Protein AF-A0A3D4Z0Z1-F1 (afdb_monomer)

Sequence (723 aa):
MSKLSLDRDQIDLCRHHAEQIIRPVLHNINRHTTVSIERSMLRLLGVEGTAEEKPKEPAPQGRYPLVNELLDKIGIERLSRGASYWFGLASAHHPRLTASTLARKIVSGEIDLNALQPLPVEKIDEAAQAFFSKTVAKLRQASDKRRKRPAWRMSTVPLRYVIVATGNIHEDLWQAQAAAEMGADIIAVIRSTAQSLLDYVPEGETSEGFGGTFATQENFRLMRQALDQSEKKLKRRIALTNYSSGLCMPEIAVAGALEGIDYLLNDAMYGILFRDINMKRNFIDQYFSRRICALSGIVIQTGEDNYLTTAEAHKSWYQVLASHFINEAFAKSAGLADNQIALGHAHEIDPWIEDSILYEWAQAQLVREIFPRNPIKFMPPTKHKTGDIFFSYLYDGLFNLAGIMTGQNIQLLGMHSEAIHNPFVQDRFLSLKNANYIFRGAKSLQEEILFQSNGKIARRGRQMLDEAAILLKKIRGRGLLKAIEEGAFANVKRGMEAGKGLEGVLEKDRDYYTPMKDYLAPKQQLEGAPRFPGGRQALRDRRSGGDDSRVREGRRSRERAMPSRERGPRRSSERNRGRLPGPPPRPVSSPPPAAPRQAPLAAEAPPKIQAEVQVETPELLTLPPQETAVETIAANADATVSTEIEQPTEAESHAGALPRRSLAGNRRRRGRRGGRGRGRGPYRPMQENTAGQESPAADAPVREEEVFPSPGGGDSETKSEGE

Nearest PDB structures (foldseek):
  8t0q-assembly1_D  TM=9.698E-01  e=5.358E-51  Caldanaerobacter subterraneus subsp. tengcongensis
  1xrs-assembly1_A-2  TM=9.756E-01  e=1.112E-50  Acetoanaerobium sticklandii
  3kow-assembly4_B  TM=9.527E-01  e=4.216E-20  Acetoanaerobium sticklandii
  3kp0-assembly1_A  TM=9.331E-01  e=4.530E-19  Acetoanaerobium sticklandii
  4xc8-assembly1_A  TM=4.958E-01  e=9.350E-07  Cupriavidus metallidurans CH34

Foldseek 3Di:
DAQLPADPVLLVLLLVLLLLQCVVLVVLLVQWDFLLVLLLQLVLLVQAADLDPDDDDDDQQFAFGLSNLLSVLCPLVCCLQGSLQLLLLLCLVVVPDRSNRSSSCSSVVVDRSVPRDDDPVVSSLVRSCVRNVVLLVLLLVLLVCLQVLDVLDADDPPAEEEEDFPQALVVSLVLLLLLVVLPHQEYEWEAAPPCLADLGQGHDGHGGGHRTHHLHLVSLLSNLVSQSVSCVVVSHHYAYEYEQRHLNNSVSLSSCSSSNHQEYAQAQCCCVFVVQAFNSSSNSSSLNSLLSCQQNQHAYEYDLVVLVLLAQCVPQVLLLVLSLSNRVSSSVQSQHDQQSYAYEDELEHQPPPVCSLLLLLLSLLLCCVSSVSHQYEYEYYQNNADLPLVVLLVRLLSSLLSCQLSPHHYYHFDFSCNHPDDDDSVRSSSSSVSNVVNCVVCVCNNVPDRDDNPDPSSVSSNVSSVVNSVLSVVCSVQHVQVCQQCCSTSSGHHHNCTGPRNSRMGGHDPNRDGSCVVSSDSPDHSPRHDDGPPPPPVVPVVPPDDDDPDDDDDDDDDDDDDDDDDDDDDDDDDDDDDDDDDDDDDDDDDDDDDDDDDDDDDDDDDDDDDDDDDDDDDDPPPDDDDDPPPCVVVPPPDDDDDDDDDDDDDDDDDDDDDDDDDDDDDYYDDDDDDDDDDDDDDDDDDDDDDDDDDDDDDDDDDDDDDYDDDDDDDDDDDDDDDD

Secondary structure (DSSP, 8-state):
--SS---HHHHHHHHHHHHHHHHHHHHHHHHEEEHHHHHHHHHHTT--S-SSSS-SS--TT-B--HHHHHHHHH-GGGGGG-HHHHHHHHHHH-TTS-HHHHHHHHHHTSS-TTTSPP--HHHHHHHHHHHHHHHHHHHHHHHHHHHSS-S-BPPPSSEEEEEE--S-HHHHHHHHHHHHHTT-SEEEEPB-TTGGG-SS--BS--S--TTSB---HHHHHHHHHHHHHHHHHHTB--EEEEE--STTHHHHHHHHHHTT-SEEE--SSHHHHHH-B-HHHHHHHHHHHHHHHHHHTPEEE--THHHHHHTTHHHHTHHHHHHHHHHHHHHHHTT--GGGEE-EEE--S-TTSTTHHHHHHHHHHHHHHHSTTS--EEE---TT--S-HHHHHHHHHHHHHHHHHHT-SEEE---TTTTTSS--HHHHHHHHHHHHHHHHHTTTHHHHPPPPTTSHHHHHHHHHHHHHHHHHHHHHHH-HHHHHHTTTTTT----TT-SBTSTTEEEPPTT---TTHHHHSTT---S-----TTTTGGGTTTSS--------------------------------------PPP----PPP-----------------------PPPP------PPPTTSTTTSTT------------------------------------------------------------------------PPPP----------

pLDDT: mean 78.02, std 28.49, range [23.38, 98.88]

Structure (mmCIF, N/CA/C/O backbone):
data_AF-A0A3D4Z0Z1-F1
#
_entry.id   AF-A0A3D4Z0Z1-F1
#
loop_
_atom_site.group_PDB
_atom_site.id
_atom_site.type_symbol
_atom_site.label_atom_id
_atom_site.label_alt_id
_atom_site.label_comp_id
_atom_site.label_asym_id
_atom_site.label_entity_id
_atom_site.label_seq_id
_atom_site.pdbx_PDB_ins_code
_atom_site.Cartn_x
_atom_site.Cartn_y
_atom_site.Cartn_z
_atom_site.occupancy
_atom_site.B_iso_or_equiv
_atom_site.auth_seq_id
_atom_site.auth_comp_id
_atom_site.auth_asym_id
_atom_site.auth_atom_id
_atom_site.pdbx_PDB_model_num
ATOM 1 N N . MET A 1 1 ? -7.001 -14.721 25.833 1.00 58.56 1 MET A N 1
ATOM 2 C CA . MET A 1 1 ? -8.394 -14.684 26.340 1.00 58.56 1 MET A CA 1
ATOM 3 C C . MET A 1 1 ? -9.314 -14.120 25.263 1.00 58.56 1 MET A C 1
ATOM 5 O O . MET A 1 1 ? -8.847 -13.294 24.488 1.00 58.56 1 MET A O 1
ATOM 9 N N . SER A 1 2 ? -10.575 -14.560 25.205 1.00 83.44 2 SER A N 1
ATOM 10 C CA . SER A 1 2 ? -11.637 -13.909 24.419 1.00 83.44 2 SER A CA 1
ATOM 11 C C . SER A 1 2 ? -12.463 -13.045 25.372 1.00 83.44 2 SER A C 1
ATOM 13 O O . SER A 1 2 ? -12.914 -13.560 26.392 1.00 83.44 2 SER A O 1
ATOM 15 N N . LYS A 1 3 ? -12.607 -11.747 25.085 1.00 92.00 3 LYS A N 1
ATOM 16 C CA . LYS A 1 3 ? -13.389 -10.792 25.890 1.00 92.00 3 LYS A CA 1
ATOM 17 C C . LYS A 1 3 ? -14.800 -10.594 25.335 1.00 92.00 3 LYS A C 1
ATOM 19 O O . LYS A 1 3 ? -15.708 -10.274 26.093 1.00 92.00 3 LYS A O 1
ATOM 24 N N . LEU A 1 4 ? -14.981 -10.762 24.023 1.00 95.50 4 LEU A N 1
ATOM 25 C CA . LEU A 1 4 ? -16.273 -10.579 23.345 1.00 95.50 4 LEU A CA 1
ATOM 26 C C . LEU A 1 4 ? -17.111 -11.867 23.252 1.00 95.50 4 LEU A C 1
ATOM 28 O O . LEU A 1 4 ? -18.276 -11.799 22.857 1.00 95.50 4 LEU A O 1
ATOM 32 N N . SER A 1 5 ? -16.535 -13.024 23.604 1.00 92.62 5 SER A N 1
ATOM 33 C CA . SER A 1 5 ? -17.168 -14.348 23.478 1.00 92.62 5 SER A CA 1
ATOM 34 C C . SER A 1 5 ? -17.688 -14.602 22.055 1.00 92.62 5 SER A C 1
ATOM 36 O O . SER A 1 5 ? -18.869 -14.870 21.851 1.00 92.62 5 SER A O 1
ATOM 38 N N . LEU A 1 6 ? -16.802 -14.444 21.066 1.00 95.31 6 LEU A N 1
ATOM 39 C CA . LEU A 1 6 ? -17.119 -14.644 19.648 1.00 95.31 6 LEU A CA 1
ATOM 40 C C . LEU A 1 6 ? -17.224 -16.133 19.309 1.00 95.31 6 LEU A C 1
ATOM 42 O O . LEU A 1 6 ? -16.377 -16.920 19.746 1.00 95.31 6 LEU A O 1
ATOM 46 N N . ASP A 1 7 ? -18.191 -16.490 18.464 1.00 95.44 7 ASP A N 1
ATOM 47 C CA . ASP A 1 7 ? -18.239 -17.814 17.847 1.00 95.44 7 ASP A CA 1
ATOM 48 C C . ASP A 1 7 ? -17.031 -18.013 16.912 1.00 95.44 7 ASP A C 1
ATOM 50 O O . ASP A 1 7 ? -16.655 -17.130 16.135 1.00 95.44 7 ASP A O 1
ATOM 54 N N . ARG A 1 8 ? -16.390 -19.179 17.014 1.00 95.62 8 ARG A N 1
ATOM 55 C CA . ARG A 1 8 ? -15.237 -19.560 16.192 1.00 95.62 8 ARG A CA 1
ATOM 56 C C . ARG A 1 8 ? -15.663 -20.191 14.875 1.00 95.62 8 ARG A C 1
ATOM 58 O O . ARG A 1 8 ? -15.019 -19.905 13.866 1.00 95.62 8 ARG A O 1
ATOM 65 N N . ASP A 1 9 ? -16.763 -20.937 14.861 1.00 97.69 9 ASP A N 1
ATOM 66 C CA . ASP A 1 9 ? -17.264 -21.588 13.651 1.00 97.69 9 ASP A CA 1
ATOM 67 C C . ASP A 1 9 ? -17.742 -20.526 12.651 1.00 97.69 9 ASP A C 1
ATOM 69 O O . ASP A 1 9 ? -17.420 -20.585 11.465 1.00 97.69 9 ASP A O 1
ATOM 73 N N . GLN A 1 10 ? -18.395 -19.468 13.141 1.00 97.88 10 GLN A N 1
ATOM 74 C CA . GLN A 1 10 ? -18.734 -18.275 12.364 1.00 97.88 10 GLN A CA 1
ATOM 75 C C . GLN A 1 10 ? -17.512 -17.500 11.834 1.00 97.88 10 GLN A C 1
ATOM 77 O O . GLN A 1 10 ? -17.521 -17.054 10.684 1.00 97.88 10 GLN A O 1
ATOM 82 N N . ILE A 1 11 ? -16.442 -17.342 12.625 1.00 98.44 11 ILE A N 1
ATOM 83 C CA . ILE A 1 11 ? -15.203 -16.683 12.166 1.00 98.44 11 ILE A CA 1
ATOM 84 C C . ILE A 1 11 ? -14.567 -17.462 11.006 1.00 98.44 11 ILE A C 1
ATOM 86 O O . ILE A 1 11 ? -14.151 -16.864 10.008 1.00 98.44 11 ILE A O 1
ATOM 90 N N . ASP A 1 12 ? -14.507 -18.788 11.105 1.00 98.31 12 ASP A N 1
ATOM 91 C CA . ASP A 1 12 ? -13.906 -19.613 10.058 1.00 98.31 12 ASP A CA 1
ATOM 92 C C . ASP A 1 12 ? -14.868 -19.845 8.870 1.00 98.31 12 ASP A C 1
ATOM 94 O O . ASP A 1 12 ? -14.412 -19.978 7.731 1.00 98.31 12 ASP A O 1
ATOM 98 N N . LEU A 1 13 ? -16.189 -19.717 9.065 1.00 98.31 13 LEU A N 1
ATOM 99 C CA . LEU A 1 13 ? -17.174 -19.568 7.985 1.00 98.31 13 LEU A CA 1
ATOM 100 C C . LEU A 1 13 ? -16.935 -18.288 7.164 1.00 98.31 13 LEU A C 1
ATOM 102 O O . LEU A 1 13 ? -16.972 -18.345 5.931 1.00 98.31 13 LEU A O 1
ATOM 106 N N . CYS A 1 14 ? -16.637 -17.156 7.814 1.00 98.81 14 CYS A N 1
ATOM 107 C CA . CYS A 1 14 ? -16.262 -15.910 7.135 1.00 98.81 14 CYS A CA 1
ATOM 108 C C . CYS A 1 14 ? -14.986 -16.077 6.296 1.00 98.81 14 CYS A C 1
ATOM 110 O O . CYS A 1 14 ? -14.974 -15.690 5.123 1.00 98.81 14 CYS A O 1
ATOM 112 N N . ARG A 1 15 ? -13.946 -16.729 6.839 1.00 98.56 15 ARG A N 1
ATOM 113 C CA . ARG A 1 15 ? -12.730 -17.076 6.073 1.00 98.56 15 ARG A CA 1
ATOM 114 C C . ARG A 1 15 ? -13.041 -17.958 4.873 1.00 98.56 15 ARG A C 1
ATOM 116 O O . ARG A 1 15 ? -12.639 -17.638 3.757 1.00 98.56 15 ARG A O 1
ATOM 123 N N . HIS A 1 16 ? -13.807 -19.027 5.080 1.00 98.50 16 HIS A N 1
ATOM 124 C CA . HIS A 1 16 ? -14.219 -19.922 4.005 1.00 98.50 16 HIS A CA 1
ATOM 125 C C . HIS A 1 16 ? -15.007 -19.178 2.915 1.00 98.50 16 HIS A C 1
ATOM 127 O O . HIS A 1 16 ? -14.818 -19.438 1.728 1.00 98.50 16 HIS A O 1
ATOM 133 N N . HIS A 1 17 ? -15.873 -18.229 3.285 1.00 98.75 17 HIS A N 1
ATOM 134 C CA . HIS A 1 17 ? -16.577 -17.390 2.316 1.00 98.75 17 HIS A CA 1
ATOM 135 C C . HIS A 1 17 ? -15.615 -16.486 1.534 1.00 98.75 17 HIS A C 1
ATOM 137 O O . HIS A 1 17 ? -15.702 -16.471 0.308 1.00 98.75 17 HIS A O 1
ATOM 143 N N . ALA A 1 18 ? -14.665 -15.815 2.191 1.00 98.75 18 ALA A N 1
ATOM 144 C CA . ALA A 1 18 ? -13.642 -15.016 1.513 1.00 98.75 18 ALA A CA 1
ATOM 145 C C . ALA A 1 18 ? -12.774 -15.847 0.550 1.00 98.75 18 ALA A C 1
ATOM 147 O O . ALA A 1 18 ? -12.548 -15.423 -0.583 1.00 98.75 18 ALA A O 1
ATOM 148 N N . GLU A 1 19 ? -12.376 -17.067 0.927 1.00 98.12 19 GLU A N 1
ATOM 149 C CA . GLU A 1 19 ? -11.698 -17.988 0.007 1.00 98.12 19 GLU A CA 1
ATOM 150 C C . GLU A 1 19 ? -12.533 -18.301 -1.241 1.00 98.12 19 GLU A C 1
ATOM 152 O O . GLU A 1 19 ? -11.999 -18.282 -2.350 1.00 98.12 19 GLU A O 1
ATOM 157 N N . GLN A 1 20 ? -13.832 -18.595 -1.096 1.00 98.38 20 GLN A N 1
ATOM 158 C CA . GLN A 1 20 ? -14.688 -18.854 -2.261 1.00 98.38 20 GLN A CA 1
ATOM 159 C C . GLN A 1 20 ? -14.880 -17.599 -3.128 1.00 98.38 20 GLN A C 1
ATOM 161 O O . GLN A 1 20 ? -14.920 -17.713 -4.350 1.00 98.38 20 GLN A O 1
ATOM 166 N N . ILE A 1 21 ? -14.959 -16.409 -2.518 1.00 98.62 21 ILE A N 1
ATOM 167 C CA . ILE A 1 21 ? -15.111 -15.123 -3.219 1.00 98.62 21 ILE A CA 1
ATOM 168 C C . ILE A 1 21 ? -13.925 -14.846 -4.154 1.00 98.62 21 ILE A C 1
ATOM 170 O O . ILE A 1 21 ? -14.137 -14.391 -5.279 1.00 98.62 21 ILE A O 1
ATOM 174 N N . ILE A 1 22 ? -12.689 -15.126 -3.722 1.00 98.12 22 ILE A N 1
ATOM 175 C CA . ILE A 1 22 ? -11.493 -14.798 -4.516 1.00 98.12 22 ILE A CA 1
ATOM 176 C C . ILE A 1 22 ? -11.142 -15.845 -5.582 1.00 98.12 22 ILE A C 1
ATOM 178 O O . ILE A 1 22 ? -10.475 -15.502 -6.557 1.00 98.12 22 ILE A O 1
ATOM 182 N N . ARG A 1 23 ? -11.586 -17.106 -5.450 1.00 96.44 23 ARG A N 1
ATOM 183 C CA . ARG A 1 23 ? -11.221 -18.206 -6.375 1.00 96.44 23 ARG A CA 1
ATOM 184 C C . ARG A 1 23 ? -11.494 -17.895 -7.863 1.00 96.44 23 ARG A C 1
ATOM 186 O O . ARG A 1 23 ? -10.576 -18.102 -8.659 1.00 96.44 23 ARG A O 1
ATOM 193 N N . PRO A 1 24 ? -12.663 -17.355 -8.274 1.00 96.06 24 PRO A N 1
ATOM 194 C CA . PRO A 1 24 ? -12.896 -16.966 -9.669 1.00 96.06 24 PRO A CA 1
ATOM 195 C C . PRO A 1 24 ? -11.985 -15.819 -10.131 1.00 96.06 24 PRO A C 1
ATOM 197 O O . PRO A 1 24 ? -11.520 -15.814 -11.270 1.00 96.06 24 PRO A O 1
ATOM 200 N N . VAL A 1 25 ? -11.685 -14.872 -9.236 1.00 97.44 25 VAL A N 1
ATOM 201 C CA . VAL A 1 25 ? -10.807 -13.728 -9.526 1.00 97.44 25 VAL A CA 1
ATOM 202 C C . VAL A 1 25 ? -9.371 -14.206 -9.754 1.00 97.44 25 VAL A C 1
ATOM 204 O O . VAL A 1 25 ? -8.742 -13.800 -10.724 1.00 97.44 25 VAL A O 1
ATOM 207 N N . LEU A 1 26 ? -8.878 -15.148 -8.941 1.00 95.19 26 LEU A N 1
ATOM 208 C CA . LEU A 1 26 ? -7.558 -15.765 -9.118 1.00 95.19 26 LEU A CA 1
ATOM 209 C C . LEU A 1 26 ? -7.421 -16.521 -10.452 1.00 95.19 26 LEU A C 1
ATOM 211 O O . LEU A 1 26 ? -6.345 -16.500 -11.048 1.00 95.19 26 LEU A O 1
ATOM 215 N N . HIS A 1 27 ? -8.487 -17.148 -10.965 1.00 93.19 27 HIS A N 1
ATOM 216 C CA . HIS A 1 27 ? -8.456 -17.744 -12.308 1.00 93.19 27 HIS A CA 1
ATOM 217 C C . HIS A 1 27 ? -8.248 -16.682 -13.400 1.00 93.19 27 HIS A C 1
ATOM 219 O O . HIS A 1 27 ? -7.431 -16.884 -14.298 1.00 93.19 27 HIS A O 1
ATOM 225 N N . ASN A 1 28 ? -8.939 -15.540 -13.305 1.00 94.00 28 ASN A N 1
ATOM 226 C CA . ASN A 1 28 ? -8.738 -14.422 -14.227 1.00 94.00 28 ASN A CA 1
ATOM 227 C C . ASN A 1 28 ? -7.317 -13.837 -14.101 1.00 94.00 28 ASN A C 1
ATOM 229 O O . ASN A 1 28 ? -6.619 -13.752 -15.110 1.00 94.00 28 ASN A O 1
ATOM 233 N N . ILE A 1 29 ? -6.855 -13.552 -12.877 1.00 95.50 29 ILE A N 1
ATOM 234 C CA . ILE A 1 29 ? -5.511 -13.020 -12.583 1.00 95.50 29 ILE A CA 1
ATOM 235 C C . ILE A 1 29 ? -4.406 -13.869 -13.224 1.00 95.50 29 ILE A C 1
ATOM 237 O O . ILE A 1 29 ? -3.507 -13.338 -13.872 1.00 95.50 29 ILE A O 1
ATOM 241 N N . ASN A 1 30 ? -4.470 -15.196 -13.084 1.00 92.12 30 ASN A N 1
ATOM 242 C CA . ASN A 1 30 ? -3.423 -16.073 -13.611 1.00 92.12 30 ASN A CA 1
ATOM 243 C C . ASN A 1 30 ? -3.311 -16.012 -15.148 1.00 92.12 30 ASN A C 1
ATOM 245 O O . ASN A 1 30 ? -2.195 -16.064 -15.671 1.00 92.12 30 ASN A O 1
ATOM 249 N N . ARG A 1 31 ? -4.438 -15.840 -15.857 1.00 96.00 31 ARG A N 1
ATOM 250 C CA . ARG A 1 31 ? -4.512 -15.762 -17.329 1.00 96.00 31 ARG A CA 1
ATOM 251 C C . ARG A 1 31 ? -4.083 -14.419 -17.927 1.00 96.00 31 ARG A C 1
ATOM 253 O O . ARG A 1 31 ? -3.798 -14.382 -19.115 1.00 96.00 31 ARG A O 1
ATOM 260 N N . HIS A 1 32 ? -4.014 -13.343 -17.144 1.00 97.94 32 HIS A N 1
ATOM 261 C CA . HIS A 1 32 ? -3.784 -11.991 -17.671 1.00 97.94 32 HIS A CA 1
ATOM 262 C C . HIS A 1 32 ? -2.470 -11.378 -17.179 1.00 97.94 32 HIS A C 1
ATOM 264 O O . HIS A 1 32 ? -1.959 -11.748 -16.121 1.00 97.94 32 HIS A O 1
ATOM 270 N N . THR A 1 33 ? -1.923 -10.436 -17.941 1.00 98.25 33 THR A N 1
ATOM 271 C CA . THR A 1 33 ? -0.880 -9.502 -17.497 1.00 98.25 33 THR A CA 1
ATOM 272 C C . THR A 1 33 ? -1.380 -8.060 -17.633 1.00 98.25 33 THR A C 1
ATOM 274 O O . THR A 1 33 ? -2.492 -7.819 -18.113 1.00 98.25 33 THR A O 1
ATOM 277 N N . THR A 1 34 ? -0.576 -7.099 -17.190 1.00 98.69 34 THR A N 1
ATOM 278 C CA . THR A 1 34 ? -0.858 -5.666 -17.321 1.00 98.69 34 THR A CA 1
ATOM 279 C C . THR A 1 34 ? 0.391 -4.914 -17.755 1.00 98.69 34 THR A C 1
ATOM 281 O O . THR A 1 34 ? 1.511 -5.356 -17.493 1.00 98.69 34 THR A O 1
ATOM 284 N N . VAL A 1 35 ? 0.212 -3.735 -18.353 1.00 98.69 35 VAL A N 1
ATOM 285 C CA . VAL A 1 35 ? 1.326 -2.831 -18.688 1.00 98.69 35 VAL A CA 1
ATOM 286 C C . VAL A 1 35 ? 2.230 -2.547 -17.479 1.00 98.69 35 VAL A C 1
ATOM 288 O O . VAL A 1 35 ? 3.448 -2.552 -17.625 1.00 98.69 35 VAL A O 1
ATOM 291 N N . SER A 1 36 ? 1.675 -2.414 -16.266 1.00 98.62 36 SER A N 1
ATOM 292 C CA . SER A 1 36 ? 2.480 -2.193 -15.056 1.00 98.62 36 SER A CA 1
ATOM 293 C C . SER A 1 36 ? 3.241 -3.441 -14.599 1.00 98.62 36 SER A C 1
ATOM 295 O O . SER A 1 36 ? 4.386 -3.317 -14.169 1.00 98.62 36 SER A O 1
ATOM 297 N N . ILE A 1 37 ? 2.685 -4.652 -14.750 1.00 98.62 37 ILE A N 1
ATOM 298 C CA . ILE A 1 37 ? 3.451 -5.892 -14.531 1.00 98.62 37 ILE A CA 1
ATOM 299 C C . ILE A 1 37 ? 4.610 -5.989 -15.526 1.00 98.62 37 ILE A C 1
ATOM 301 O O . ILE A 1 37 ? 5.727 -6.313 -15.125 1.00 98.62 37 ILE A O 1
ATOM 305 N N . GLU A 1 38 ? 4.392 -5.661 -16.798 1.00 98.69 38 GLU A N 1
ATOM 306 C CA . GLU A 1 38 ? 5.454 -5.718 -17.803 1.00 98.69 38 GLU A CA 1
ATOM 307 C C . GLU A 1 38 ? 6.544 -4.654 -17.563 1.00 98.69 38 GLU A C 1
ATOM 309 O O . GLU A 1 38 ? 7.732 -4.982 -17.614 1.00 98.69 38 GLU A O 1
ATOM 314 N N . ARG A 1 39 ? 6.189 -3.425 -17.155 1.00 98.75 39 ARG A N 1
ATOM 315 C CA . ARG A 1 39 ? 7.165 -2.420 -16.678 1.00 98.75 39 ARG A CA 1
ATOM 316 C C . ARG A 1 39 ? 7.895 -2.870 -15.411 1.00 98.75 39 ARG A C 1
ATOM 318 O O . ARG A 1 39 ? 9.112 -2.716 -15.318 1.00 98.75 39 ARG A O 1
ATOM 325 N N . SER A 1 40 ? 7.200 -3.505 -14.465 1.00 98.62 40 SER A N 1
ATOM 326 C CA . SER A 1 40 ? 7.819 -4.161 -13.304 1.00 98.62 40 SER A CA 1
ATOM 327 C C . SER A 1 40 ? 8.824 -5.232 -13.705 1.00 98.62 40 SER A C 1
ATOM 329 O O . SER A 1 40 ? 9.877 -5.331 -13.080 1.00 98.62 40 SER A O 1
ATOM 331 N N . MET A 1 41 ? 8.530 -6.023 -14.736 1.00 98.19 41 MET A N 1
ATOM 332 C CA . MET A 1 41 ? 9.455 -7.031 -15.243 1.00 98.19 41 MET A CA 1
ATOM 333 C C . MET A 1 41 ? 10.690 -6.398 -15.896 1.00 98.19 41 MET A C 1
ATOM 335 O O . MET A 1 41 ? 11.796 -6.884 -15.671 1.00 98.19 41 MET A O 1
ATOM 339 N N . LEU A 1 42 ? 10.542 -5.276 -16.609 1.00 98.62 42 LEU A N 1
ATOM 340 C CA . LEU A 1 42 ? 11.673 -4.494 -17.129 1.00 98.62 42 LEU A CA 1
ATOM 341 C C . LEU A 1 42 ? 12.529 -3.889 -15.996 1.00 98.62 42 LEU A C 1
ATOM 343 O O . LEU A 1 42 ? 13.756 -4.010 -16.030 1.00 98.62 42 LEU A O 1
ATOM 347 N N . ARG A 1 43 ? 11.913 -3.350 -14.931 1.00 98.25 43 ARG A N 1
ATOM 348 C CA . ARG A 1 43 ? 12.628 -2.930 -13.704 1.00 98.25 43 ARG A CA 1
ATOM 349 C C . ARG A 1 43 ? 13.349 -4.109 -13.035 1.00 98.25 43 ARG A C 1
ATOM 351 O O . ARG A 1 43 ? 14.496 -3.980 -12.616 1.00 98.25 43 ARG A O 1
ATOM 358 N N . LEU A 1 44 ? 12.729 -5.293 -12.985 1.00 98.00 44 LEU A N 1
ATOM 359 C CA . LEU A 1 44 ? 13.348 -6.518 -12.457 1.00 98.00 44 LEU A CA 1
ATOM 360 C C . LEU A 1 44 ? 14.498 -7.048 -13.336 1.00 98.00 44 LEU A C 1
ATOM 362 O O . LEU A 1 44 ? 15.398 -7.716 -12.826 1.00 98.00 44 LEU A O 1
ATOM 366 N N . LEU A 1 45 ? 14.518 -6.707 -14.625 1.00 98.38 45 LEU A N 1
ATOM 367 C CA . LEU A 1 45 ? 15.644 -6.914 -15.543 1.00 98.38 45 LEU A CA 1
ATOM 368 C C . LEU A 1 45 ? 16.719 -5.810 -15.437 1.00 98.38 45 LEU A C 1
ATOM 370 O O . LEU A 1 45 ? 17.714 -5.853 -16.155 1.00 98.38 45 LEU A O 1
ATOM 374 N N . GLY A 1 46 ? 16.570 -4.857 -14.511 1.00 97.44 46 GLY A N 1
ATOM 375 C CA . GLY A 1 46 ? 17.555 -3.810 -14.232 1.00 97.44 46 GLY A CA 1
ATOM 376 C C . GLY A 1 46 ? 17.486 -2.602 -15.167 1.00 97.44 46 GLY A C 1
ATOM 377 O O . GLY A 1 46 ? 18.473 -1.877 -15.276 1.00 97.44 46 GLY A O 1
ATOM 378 N N . VAL A 1 47 ? 16.361 -2.386 -15.858 1.00 97.94 47 VAL A N 1
ATOM 379 C CA . VAL A 1 47 ? 16.120 -1.145 -16.607 1.00 97.94 47 VAL A CA 1
ATOM 380 C C . VAL A 1 47 ? 15.717 -0.043 -15.619 1.00 97.94 47 VAL A C 1
ATOM 382 O O . VAL A 1 47 ? 14.626 -0.067 -15.051 1.00 97.94 47 VAL A O 1
ATOM 385 N N . GLU A 1 48 ? 16.630 0.902 -15.405 1.00 94.12 48 GLU A N 1
ATOM 386 C CA . GLU A 1 48 ? 16.547 2.017 -14.444 1.00 94.12 48 GLU A CA 1
ATOM 387 C C . GLU A 1 48 ? 16.867 3.357 -15.169 1.00 94.12 48 GLU A C 1
ATOM 389 O O . GLU A 1 48 ? 17.687 3.372 -16.099 1.00 94.12 48 GLU A O 1
ATOM 394 N N . GLY A 1 49 ? 16.252 4.481 -14.762 1.00 94.19 49 GLY A N 1
ATOM 395 C CA . GLY A 1 49 ? 16.463 5.822 -15.346 1.00 94.19 49 GLY A CA 1
ATOM 396 C C . GLY A 1 49 ? 15.486 6.228 -16.469 1.00 94.19 49 GLY A C 1
ATOM 397 O O . GLY A 1 49 ? 14.413 5.651 -16.603 1.00 94.19 49 GLY A O 1
ATOM 398 N N . THR A 1 50 ? 15.855 7.243 -17.261 1.00 94.62 50 THR A N 1
ATOM 399 C CA . THR A 1 50 ? 15.089 7.887 -18.366 1.00 94.62 50 THR A CA 1
ATOM 400 C C . THR A 1 50 ? 15.669 7.564 -19.755 1.00 94.62 50 THR A C 1
ATOM 402 O O . THR A 1 50 ? 16.733 6.953 -19.799 1.00 94.62 50 THR A O 1
ATOM 405 N N . ALA A 1 51 ? 15.084 7.987 -20.890 1.00 90.12 51 ALA A N 1
ATOM 406 C CA . ALA A 1 51 ? 15.779 7.909 -22.192 1.00 90.12 51 ALA A CA 1
ATOM 407 C C . ALA A 1 51 ? 17.093 8.703 -22.238 1.00 90.12 51 ALA A C 1
ATOM 409 O O . ALA A 1 51 ? 18.145 8.133 -22.550 1.00 90.12 51 ALA A O 1
ATOM 410 N N . GLU A 1 52 ? 17.076 9.988 -21.869 1.00 86.44 52 GLU A N 1
ATOM 411 C CA . GLU A 1 52 ? 18.305 10.784 -21.745 1.00 86.44 52 GLU A CA 1
ATOM 412 C C . GLU A 1 52 ? 19.222 10.200 -20.659 1.00 86.44 52 GLU A C 1
ATOM 414 O O . GLU A 1 52 ? 18.760 9.831 -19.576 1.00 86.44 52 GLU A O 1
ATOM 419 N N . GLU A 1 53 ? 20.524 10.076 -20.941 1.00 83.38 53 GLU A N 1
ATOM 420 C CA . GLU A 1 53 ? 21.506 9.543 -19.977 1.00 83.38 53 GLU A CA 1
ATOM 421 C C . GLU A 1 53 ? 22.004 10.608 -18.997 1.00 83.38 53 GLU A C 1
ATOM 423 O O . GLU A 1 53 ? 22.314 10.297 -17.848 1.00 83.38 53 GLU A O 1
ATOM 428 N N . LYS A 1 54 ? 22.046 11.870 -19.437 1.00 81.88 54 LYS A N 1
ATOM 429 C CA . LYS A 1 54 ? 22.435 13.028 -18.625 1.00 81.88 54 LYS A CA 1
ATOM 430 C C . LYS A 1 54 ? 21.483 14.196 -18.912 1.00 81.88 54 LYS A C 1
ATOM 432 O O . LYS A 1 54 ? 21.801 15.021 -19.769 1.00 81.88 54 LYS A O 1
ATOM 437 N N . PRO A 1 55 ? 20.320 14.248 -18.238 1.00 77.81 55 PRO A N 1
ATOM 438 C CA . PRO A 1 55 ? 19.389 15.363 -18.364 1.00 77.81 55 PRO A CA 1
ATOM 439 C C . PRO A 1 55 ? 20.048 16.684 -17.953 1.00 77.81 55 PRO A C 1
ATOM 441 O O . PRO A 1 55 ? 20.819 16.717 -16.994 1.00 77.81 55 PRO A O 1
ATOM 444 N N . LYS A 1 56 ? 19.750 17.769 -18.675 1.00 76.00 56 LYS A N 1
ATOM 445 C CA . LYS A 1 56 ? 20.442 19.065 -18.509 1.00 76.00 56 LYS A CA 1
ATOM 446 C C . LYS A 1 56 ? 19.924 19.918 -17.350 1.00 76.00 56 LYS A C 1
ATOM 448 O O . LYS A 1 56 ? 20.697 20.655 -16.751 1.00 76.00 56 LYS A O 1
ATOM 453 N N . GLU A 1 57 ? 18.634 19.818 -17.052 1.00 77.94 57 GLU A N 1
ATOM 454 C CA . GLU A 1 57 ? 17.924 20.667 -16.087 1.00 77.94 57 GLU A CA 1
ATOM 455 C C . GLU A 1 57 ? 17.244 19.796 -15.021 1.00 77.94 57 GLU A C 1
ATOM 457 O O . GLU A 1 57 ? 16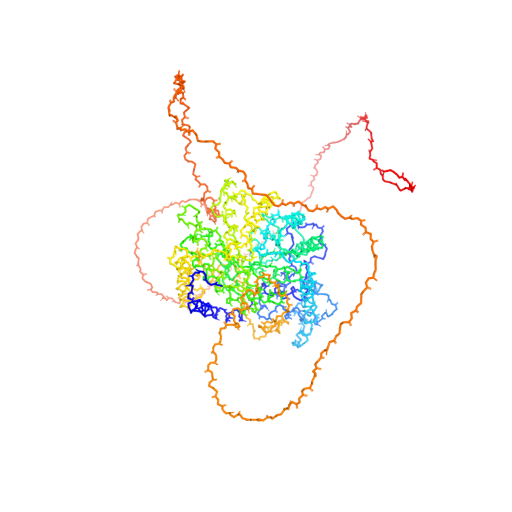.804 18.686 -15.353 1.00 77.94 57 GLU A O 1
ATOM 462 N N . PRO A 1 58 ? 17.154 20.229 -13.748 1.00 77.50 58 PRO A N 1
ATOM 463 C CA . PRO A 1 58 ? 16.441 19.491 -12.704 1.00 77.50 58 PRO A CA 1
ATOM 464 C C . PRO A 1 58 ? 14.952 19.334 -13.049 1.00 77.50 58 PRO A C 1
ATOM 466 O O . PRO A 1 58 ? 14.376 20.155 -13.753 1.00 77.50 58 PRO A O 1
ATOM 469 N N . ALA A 1 59 ? 14.324 18.270 -12.549 1.00 87.25 59 ALA A N 1
ATOM 470 C CA . ALA A 1 59 ? 12.895 18.019 -12.731 1.00 87.25 59 ALA A CA 1
ATOM 471 C C . ALA A 1 59 ? 12.235 17.910 -11.347 1.00 87.25 59 ALA A C 1
ATOM 473 O O . ALA A 1 59 ? 12.318 16.840 -10.741 1.00 87.25 59 ALA A O 1
ATOM 474 N N . PRO A 1 60 ? 11.604 18.981 -10.827 1.00 88.12 60 PRO A N 1
ATOM 475 C CA . PRO A 1 60 ? 11.129 19.032 -9.440 1.00 88.12 60 PRO A CA 1
ATOM 476 C C . PRO A 1 60 ? 10.156 17.919 -9.035 1.00 88.12 60 PRO A C 1
ATOM 478 O O . PRO A 1 60 ? 10.103 17.554 -7.865 1.00 88.12 60 PRO A O 1
ATOM 481 N N . GLN A 1 61 ? 9.429 17.353 -10.003 1.00 90.25 61 GLN A N 1
ATOM 482 C CA . GLN A 1 61 ? 8.430 16.289 -9.827 1.00 90.25 61 GLN A CA 1
ATOM 483 C C . GLN A 1 61 ? 8.912 14.922 -10.368 1.00 90.25 61 GLN A C 1
ATOM 485 O O . GLN A 1 61 ? 8.123 13.990 -10.539 1.00 90.25 61 GLN A O 1
ATOM 490 N N . GLY A 1 62 ? 10.214 14.791 -10.648 1.00 91.00 62 GLY A N 1
ATOM 491 C CA . GLY A 1 62 ? 10.811 13.629 -11.305 1.00 91.00 62 GLY A CA 1
ATOM 492 C C . GLY A 1 62 ? 10.576 13.609 -12.821 1.00 91.00 62 GLY A C 1
ATOM 493 O O . GLY A 1 62 ? 10.026 14.544 -13.403 1.00 91.00 62 GLY A O 1
ATOM 494 N N . ARG A 1 63 ? 11.032 12.544 -13.489 1.00 94.19 63 ARG A N 1
ATOM 495 C CA . ARG A 1 63 ? 11.020 12.414 -14.962 1.00 94.19 63 ARG A CA 1
ATOM 496 C C . ARG A 1 63 ? 10.248 11.189 -15.448 1.00 94.19 63 ARG A C 1
ATOM 498 O O . ARG A 1 63 ? 10.066 10.234 -14.697 1.00 94.19 63 ARG A O 1
ATOM 505 N N . TYR A 1 64 ? 9.844 11.191 -16.719 1.00 95.81 64 TYR A N 1
ATOM 506 C CA . TYR A 1 64 ? 9.219 10.029 -17.357 1.00 95.81 64 TYR A CA 1
ATOM 507 C C . TYR A 1 64 ? 10.224 8.860 -17.481 1.00 95.81 64 TYR A C 1
ATOM 509 O O . TYR A 1 64 ? 11.357 9.092 -17.908 1.00 95.81 64 TYR A O 1
ATOM 517 N N . PRO A 1 65 ? 9.867 7.627 -17.074 1.00 97.38 65 PRO A N 1
ATOM 518 C CA . PRO A 1 65 ? 10.812 6.518 -16.959 1.00 97.38 65 PRO A CA 1
ATOM 519 C C . PRO A 1 65 ? 11.082 5.789 -18.282 1.00 97.38 65 PRO A C 1
ATOM 521 O O . PRO A 1 65 ? 10.174 5.481 -19.055 1.00 97.38 65 PRO A O 1
ATOM 524 N N . LEU A 1 66 ? 12.325 5.332 -18.439 1.00 98.00 66 LEU A N 1
ATOM 525 C CA . LEU A 1 66 ? 12.803 4.497 -19.546 1.00 98.00 66 LEU A CA 1
ATOM 526 C C . LEU A 1 66 ? 12.010 3.192 -19.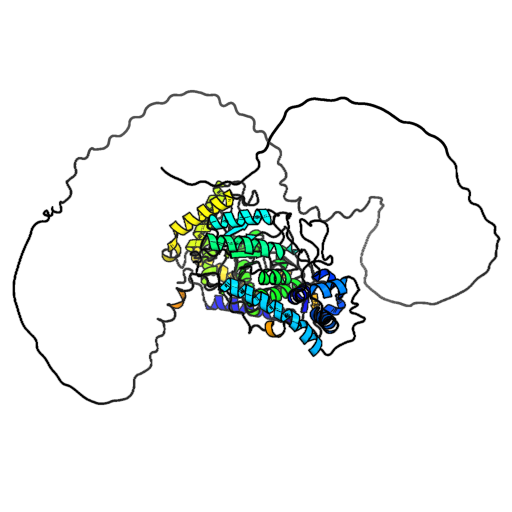700 1.00 98.00 66 LEU A C 1
ATOM 528 O O . LEU A 1 66 ? 11.910 2.668 -20.805 1.00 98.00 66 LEU A O 1
ATOM 532 N N . VAL A 1 67 ? 11.440 2.652 -18.614 1.00 98.25 67 VAL A N 1
ATOM 533 C CA . VAL A 1 67 ? 10.602 1.441 -18.685 1.00 98.25 67 VAL A CA 1
ATOM 534 C C . VAL A 1 67 ? 9.233 1.681 -19.314 1.00 98.25 67 VAL A C 1
ATOM 536 O O . VAL A 1 67 ? 8.690 0.735 -19.875 1.00 98.25 67 VAL A O 1
ATOM 539 N N . ASN A 1 68 ? 8.691 2.903 -19.272 1.00 98.44 68 ASN A N 1
ATOM 540 C CA . ASN A 1 68 ? 7.506 3.249 -20.058 1.00 98.44 68 ASN A CA 1
ATOM 541 C C . ASN A 1 68 ? 7.896 3.392 -21.534 1.00 98.44 68 ASN A C 1
ATOM 543 O O . ASN A 1 68 ? 7.366 2.661 -22.360 1.00 98.44 68 ASN A O 1
ATOM 547 N N . GLU A 1 69 ? 8.899 4.220 -21.848 1.00 98.25 69 GLU A N 1
ATOM 548 C CA . GLU A 1 69 ? 9.351 4.444 -23.233 1.00 98.25 69 GLU A CA 1
ATOM 549 C C . GLU A 1 69 ? 9.758 3.140 -23.945 1.00 98.25 69 GLU A C 1
ATOM 551 O O . GLU A 1 69 ? 9.470 2.943 -25.126 1.00 98.25 69 GLU A O 1
ATOM 556 N N . LEU A 1 70 ? 10.401 2.212 -23.227 1.00 98.50 70 LEU A N 1
ATOM 557 C CA . LEU A 1 70 ? 10.735 0.882 -23.736 1.00 98.50 70 LEU A CA 1
ATOM 558 C C . LEU A 1 70 ? 9.491 0.006 -23.952 1.00 98.50 70 LEU A C 1
ATOM 560 O O . LEU A 1 70 ? 9.460 -0.757 -24.914 1.00 98.50 70 LEU A O 1
ATOM 564 N N . LEU A 1 71 ? 8.472 0.099 -23.093 1.00 97.94 71 LEU A N 1
ATOM 565 C CA . LEU A 1 71 ? 7.211 -0.623 -23.280 1.00 97.94 71 LEU A CA 1
ATOM 566 C C . LEU A 1 71 ? 6.467 -0.110 -24.523 1.00 97.94 71 LEU A C 1
ATOM 568 O O . LEU A 1 71 ? 6.034 -0.910 -25.352 1.00 97.94 71 LEU A O 1
ATOM 572 N N . ASP A 1 72 ? 6.408 1.212 -24.686 1.00 96.94 72 ASP A N 1
ATOM 573 C CA . ASP A 1 72 ? 5.805 1.888 -25.839 1.00 96.94 72 ASP A CA 1
ATOM 574 C C . ASP A 1 72 ? 6.510 1.480 -27.152 1.00 96.94 72 ASP A C 1
ATOM 576 O O . ASP A 1 72 ? 5.869 1.304 -28.187 1.00 96.94 72 ASP A O 1
ATOM 580 N N . LYS A 1 73 ? 7.832 1.249 -27.097 1.00 97.56 73 LYS A N 1
ATOM 581 C CA . LYS A 1 73 ? 8.666 0.770 -28.219 1.00 97.56 73 LYS A CA 1
ATOM 582 C C . LYS A 1 73 ? 8.594 -0.741 -28.465 1.00 97.56 73 LYS A C 1
ATOM 584 O O . LYS A 1 73 ? 8.878 -1.177 -29.580 1.00 97.56 73 LYS A O 1
ATOM 589 N N . ILE A 1 74 ? 8.225 -1.539 -27.461 1.00 97.75 74 ILE A N 1
ATOM 590 C CA . ILE A 1 74 ? 7.897 -2.966 -27.629 1.00 97.75 74 ILE A CA 1
ATOM 591 C C . ILE A 1 74 ? 6.525 -3.122 -28.299 1.00 97.75 74 ILE A C 1
ATOM 593 O O . ILE A 1 74 ? 6.351 -4.052 -29.083 1.00 97.75 74 ILE A O 1
ATOM 597 N N . GLY A 1 75 ? 5.589 -2.208 -28.034 1.00 96.88 75 GLY A N 1
ATOM 598 C CA . GLY A 1 75 ? 4.235 -2.230 -28.583 1.00 96.88 75 GLY A CA 1
ATOM 599 C C . GLY A 1 75 ? 3.283 -3.093 -27.753 1.00 96.88 75 GLY A C 1
ATOM 600 O O . GLY A 1 75 ? 3.598 -4.224 -27.367 1.00 96.88 75 GLY A O 1
ATOM 601 N N . ILE A 1 76 ? 2.093 -2.554 -27.461 1.00 95.56 76 ILE A N 1
ATOM 602 C CA . ILE A 1 76 ? 1.083 -3.225 -26.630 1.00 95.56 76 ILE A CA 1
ATOM 603 C C . ILE A 1 76 ? 0.644 -4.569 -27.231 1.00 95.56 76 ILE A C 1
ATOM 605 O O . ILE A 1 76 ? 0.397 -5.523 -26.496 1.00 95.56 76 ILE A O 1
ATOM 609 N N . GLU A 1 77 ? 0.654 -4.691 -28.560 1.00 94.25 77 GLU A N 1
ATOM 610 C CA . GLU A 1 77 ? 0.286 -5.900 -29.298 1.00 94.25 77 GLU A CA 1
ATOM 611 C C . GLU A 1 77 ? 1.238 -7.084 -29.072 1.00 94.25 77 GLU A C 1
ATOM 613 O O . GLU A 1 77 ? 0.922 -8.205 -29.465 1.00 94.25 77 GLU A O 1
ATOM 618 N N . ARG A 1 78 ? 2.395 -6.857 -28.432 1.00 96.19 78 ARG A N 1
ATOM 619 C CA . ARG A 1 78 ? 3.410 -7.890 -28.153 1.00 96.19 78 ARG A CA 1
ATOM 620 C C . ARG A 1 78 ? 3.530 -8.253 -26.675 1.00 96.19 78 ARG A C 1
ATOM 622 O O . ARG A 1 78 ? 4.280 -9.173 -26.333 1.00 96.19 78 ARG A O 1
ATOM 629 N N . LEU A 1 79 ? 2.806 -7.550 -25.800 1.00 97.12 79 LEU A N 1
ATOM 630 C CA . LEU A 1 79 ? 2.844 -7.754 -24.347 1.00 97.12 79 LEU A CA 1
ATOM 631 C C . LEU A 1 79 ? 2.071 -9.000 -23.894 1.00 97.12 79 LEU A C 1
ATOM 633 O O . LEU A 1 79 ? 2.346 -9.514 -22.811 1.00 97.12 79 LEU A O 1
ATOM 637 N N . SER A 1 80 ? 1.201 -9.559 -24.741 1.00 96.88 80 SER A N 1
ATOM 638 C CA . SER A 1 80 ? 0.609 -10.893 -24.552 1.00 96.88 80 SER A CA 1
ATOM 639 C C . SER A 1 80 ? 1.670 -11.999 -24.449 1.00 96.88 80 SER A C 1
ATOM 641 O O . SER A 1 80 ? 1.446 -12.995 -23.762 1.00 96.88 80 SER A O 1
ATOM 643 N N . ARG A 1 81 ? 2.861 -11.793 -25.036 1.00 96.75 81 ARG A N 1
ATOM 644 C CA . ARG A 1 81 ? 4.045 -12.664 -24.897 1.00 96.75 81 ARG A CA 1
ATOM 645 C C . ARG A 1 81 ? 4.999 -12.250 -23.760 1.00 96.75 81 ARG A C 1
ATOM 647 O O . ARG A 1 81 ? 5.907 -13.004 -23.414 1.00 96.75 81 ARG A O 1
ATOM 654 N N . GLY A 1 82 ? 4.775 -11.082 -23.160 1.00 97.50 82 GLY A N 1
ATOM 655 C CA . GLY A 1 82 ? 5.588 -10.485 -22.099 1.00 97.50 82 GLY A CA 1
ATOM 656 C C . GLY A 1 82 ? 6.758 -9.641 -22.620 1.00 97.50 82 GLY A C 1
ATOM 657 O O . GLY A 1 82 ? 7.515 -10.060 -23.498 1.00 97.50 82 GLY A O 1
ATOM 658 N N . ALA A 1 83 ? 6.967 -8.457 -22.039 1.00 98.25 83 ALA A N 1
ATOM 659 C CA . ALA A 1 83 ? 8.073 -7.554 -22.389 1.00 98.25 83 ALA A CA 1
ATOM 660 C C . ALA A 1 83 ? 9.451 -8.193 -22.135 1.00 98.25 83 ALA A C 1
ATOM 662 O O . ALA A 1 83 ? 10.420 -7.919 -22.846 1.00 98.25 83 ALA A O 1
ATOM 663 N N . SER A 1 84 ? 9.517 -9.116 -21.167 1.00 97.94 84 SER A N 1
ATOM 664 C CA . SER A 1 84 ? 10.716 -9.911 -20.869 1.00 97.94 84 SER A CA 1
ATOM 665 C C . SER A 1 84 ? 11.209 -10.731 -22.065 1.00 97.94 84 SER A C 1
ATOM 667 O O . SER A 1 84 ? 12.413 -10.949 -22.179 1.00 97.94 84 SER A O 1
ATOM 669 N N . TYR A 1 85 ? 10.315 -11.176 -22.959 1.00 98.12 85 TYR A N 1
ATOM 670 C CA . TYR A 1 85 ? 10.694 -11.938 -24.153 1.00 98.12 85 TYR A CA 1
ATOM 671 C C . TYR A 1 85 ? 11.510 -11.072 -25.118 1.00 98.12 85 TYR A C 1
ATOM 673 O O . TYR A 1 85 ? 12.609 -11.439 -25.527 1.00 98.12 85 TYR A O 1
ATOM 681 N N . TRP A 1 86 ? 10.982 -9.892 -25.442 1.00 98.38 86 TRP A N 1
ATOM 682 C CA . TRP A 1 86 ? 11.576 -8.963 -26.403 1.00 98.38 86 TRP A CA 1
ATOM 683 C C . TRP A 1 86 ? 12.879 -8.360 -25.879 1.00 98.38 86 TRP A C 1
ATOM 685 O O . TRP A 1 86 ? 13.861 -8.270 -26.615 1.00 98.38 86 TRP A O 1
ATOM 695 N N . PHE A 1 87 ? 12.927 -8.046 -24.582 1.00 98.44 87 PHE A N 1
ATOM 696 C CA . PHE A 1 87 ? 14.154 -7.607 -23.925 1.00 98.44 87 PHE A CA 1
ATOM 697 C C . PHE A 1 87 ? 15.217 -8.716 -23.860 1.00 98.44 87 PHE A C 1
ATOM 699 O O . PHE A 1 87 ? 16.386 -8.462 -24.147 1.00 98.44 87 PHE A O 1
ATOM 706 N N . GLY A 1 88 ? 14.824 -9.958 -23.547 1.00 98.06 88 GLY A N 1
ATOM 707 C CA . GLY A 1 88 ? 15.720 -11.119 -23.565 1.00 98.06 88 GLY A CA 1
ATOM 708 C C . GLY A 1 88 ? 16.274 -11.416 -24.962 1.00 98.06 88 GLY A C 1
ATOM 709 O O . GLY A 1 88 ? 17.470 -11.659 -25.106 1.00 98.06 88 GLY A O 1
ATOM 710 N N . LEU A 1 89 ? 15.442 -11.309 -26.004 1.00 98.44 89 LEU A N 1
ATOM 711 C CA . LEU A 1 89 ? 15.850 -11.455 -27.405 1.00 98.44 89 LEU A CA 1
ATOM 712 C C . LEU A 1 89 ? 16.886 -10.393 -27.804 1.00 98.44 89 LEU A C 1
ATOM 714 O O . LEU A 1 89 ? 17.941 -10.734 -28.338 1.00 98.44 89 LEU A O 1
ATOM 718 N N . ALA A 1 90 ? 16.629 -9.120 -27.493 1.00 98.44 90 ALA A N 1
ATOM 719 C CA . ALA A 1 90 ? 17.578 -8.038 -27.747 1.00 98.44 90 ALA A CA 1
ATOM 720 C C . ALA A 1 90 ? 18.878 -8.208 -26.937 1.00 98.44 90 ALA A C 1
ATOM 722 O O . ALA A 1 90 ? 19.973 -8.012 -27.464 1.00 98.44 90 ALA A O 1
ATOM 723 N N . SER A 1 91 ? 18.787 -8.661 -25.683 1.00 98.00 91 SER A N 1
ATOM 724 C CA . SER A 1 91 ? 19.957 -8.966 -24.853 1.00 98.00 91 SER A CA 1
ATOM 725 C C . SER A 1 91 ? 20.787 -10.132 -25.393 1.00 98.00 91 SER A C 1
ATOM 727 O O . SER A 1 91 ? 22.009 -10.104 -25.259 1.00 98.00 91 SER A O 1
ATOM 729 N N . ALA A 1 92 ? 20.162 -11.150 -25.985 1.00 98.06 92 ALA A N 1
ATOM 730 C CA . ALA A 1 92 ? 20.863 -12.301 -26.551 1.00 98.06 92 ALA A CA 1
ATOM 731 C C . ALA A 1 92 ? 21.646 -11.938 -27.829 1.00 98.06 92 ALA A C 1
ATOM 733 O O . ALA A 1 92 ? 22.719 -12.493 -28.065 1.00 98.06 92 ALA A O 1
ATOM 734 N N . HIS A 1 93 ? 21.164 -10.964 -28.613 1.00 98.19 93 HIS A N 1
ATOM 735 C CA . HIS A 1 93 ? 21.914 -10.373 -29.735 1.00 98.19 93 HIS A CA 1
ATOM 736 C C . HIS A 1 93 ? 22.985 -9.363 -29.285 1.00 98.19 93 HIS A C 1
ATOM 738 O O . HIS A 1 93 ? 24.004 -9.201 -29.957 1.00 98.19 93 HIS A O 1
ATOM 744 N N . HIS A 1 94 ? 22.806 -8.712 -28.129 1.00 97.44 94 HIS A N 1
ATOM 745 C CA . HIS A 1 94 ? 23.710 -7.669 -27.622 1.00 97.44 94 HIS A CA 1
ATOM 746 C C . HIS A 1 94 ? 24.259 -7.934 -26.196 1.00 97.44 94 HIS A C 1
ATOM 748 O O . HIS A 1 94 ? 24.206 -7.042 -25.344 1.00 97.44 94 HIS A O 1
ATOM 754 N N . PRO A 1 95 ? 24.884 -9.100 -25.918 1.00 94.38 95 PRO A N 1
ATOM 755 C CA . PRO A 1 95 ? 25.203 -9.577 -24.559 1.00 94.38 95 PRO A CA 1
ATOM 756 C C . PRO A 1 95 ? 26.289 -8.784 -23.802 1.00 94.38 95 PRO A C 1
ATOM 758 O O . PRO A 1 95 ? 26.668 -9.152 -22.693 1.00 94.38 95 PRO A O 1
ATOM 761 N N . ARG A 1 96 ? 26.820 -7.704 -24.392 1.00 96.06 96 ARG A N 1
ATOM 762 C CA . ARG A 1 96 ? 27.813 -6.802 -23.776 1.00 96.06 96 ARG A CA 1
ATOM 763 C C . ARG A 1 96 ? 27.217 -5.480 -23.272 1.00 96.06 96 ARG A C 1
ATOM 765 O O . ARG A 1 96 ? 27.953 -4.677 -22.707 1.00 96.06 96 ARG A O 1
ATOM 772 N N . LEU A 1 97 ? 25.926 -5.223 -23.496 1.00 97.38 97 LEU A N 1
ATOM 773 C CA . LEU A 1 97 ? 25.262 -3.998 -23.041 1.00 97.38 97 LEU A CA 1
ATOM 774 C C . LEU A 1 97 ? 24.737 -4.135 -21.605 1.00 97.38 97 LEU A C 1
ATOM 776 O O . LEU A 1 97 ? 24.376 -5.223 -21.160 1.00 97.38 97 LEU A O 1
ATOM 780 N N . THR A 1 98 ? 24.653 -3.015 -20.882 1.00 97.31 98 THR A N 1
ATOM 781 C CA . THR A 1 98 ? 23.871 -2.954 -19.635 1.00 97.31 98 THR A CA 1
ATOM 782 C C . THR A 1 98 ? 22.376 -2.907 -19.957 1.00 97.31 98 THR A C 1
ATOM 784 O O . THR A 1 98 ? 22.001 -2.530 -21.069 1.00 97.31 98 THR A O 1
ATOM 787 N N . ALA A 1 99 ? 21.516 -3.234 -18.990 1.00 97.56 99 ALA A N 1
ATOM 788 C CA . ALA A 1 99 ? 20.070 -3.238 -19.197 1.00 97.56 99 ALA A CA 1
ATOM 789 C C . ALA A 1 99 ? 19.530 -1.859 -19.631 1.00 97.56 99 ALA A C 1
ATOM 791 O O . ALA A 1 99 ? 18.861 -1.764 -20.660 1.00 97.56 99 ALA A O 1
ATOM 792 N N . SER A 1 100 ? 19.897 -0.776 -18.935 1.00 97.31 100 SER A N 1
ATOM 793 C CA . SER A 1 100 ? 19.521 0.582 -19.354 1.00 97.31 100 SER A CA 1
ATOM 794 C C . SER A 1 100 ? 20.192 1.015 -20.664 1.00 97.31 100 SER A C 1
ATOM 796 O O . SER A 1 100 ? 19.558 1.704 -21.454 1.00 97.31 100 SER A O 1
ATOM 798 N N . THR A 1 101 ? 21.433 0.606 -20.964 1.00 97.81 101 THR A N 1
ATOM 799 C CA . THR A 1 101 ? 22.062 0.927 -22.267 1.00 97.81 101 THR A CA 1
ATOM 800 C C . THR A 1 101 ? 21.343 0.234 -23.430 1.00 97.81 101 THR A C 1
ATOM 802 O O . THR A 1 101 ? 21.144 0.844 -24.478 1.00 97.81 101 THR A O 1
ATOM 805 N N . LEU A 1 102 ? 20.931 -1.025 -23.247 1.00 98.38 102 LEU A N 1
ATOM 806 C CA . LEU A 1 102 ? 20.126 -1.780 -24.210 1.00 98.38 102 LEU A CA 1
ATOM 807 C C . LEU A 1 102 ? 18.755 -1.119 -24.411 1.00 98.38 102 LEU A C 1
ATOM 809 O O . LEU A 1 102 ? 18.365 -0.857 -25.545 1.00 98.38 102 LEU A O 1
ATOM 813 N N . ALA A 1 103 ? 18.071 -0.780 -23.315 1.00 98.38 103 ALA A N 1
ATOM 814 C CA . ALA A 1 103 ? 16.789 -0.083 -23.339 1.00 98.38 103 ALA A CA 1
ATOM 815 C C . ALA A 1 103 ? 16.865 1.260 -24.088 1.00 98.38 103 ALA A C 1
ATOM 817 O O . ALA A 1 103 ? 16.083 1.481 -25.009 1.00 98.38 103 ALA A O 1
ATOM 818 N N . ARG A 1 104 ? 17.849 2.120 -23.774 1.00 98.19 104 ARG A N 1
ATOM 819 C CA . ARG A 1 104 ? 18.070 3.398 -24.481 1.00 98.19 104 ARG A CA 1
ATOM 820 C C . ARG A 1 104 ? 18.260 3.202 -25.984 1.00 98.19 104 ARG A C 1
ATOM 822 O O . ARG A 1 104 ? 17.667 3.944 -26.754 1.00 98.19 104 ARG A O 1
ATOM 829 N N . LYS A 1 105 ? 19.037 2.193 -26.401 1.00 98.25 105 LYS A N 1
ATOM 830 C CA . LYS A 1 105 ? 19.293 1.891 -27.822 1.00 98.25 105 LYS A CA 1
ATOM 831 C C . LYS A 1 105 ? 18.069 1.350 -28.570 1.00 98.25 105 LYS A C 1
ATOM 833 O O . LYS A 1 105 ? 17.937 1.581 -29.767 1.00 98.25 105 LYS A O 1
ATOM 838 N N . ILE A 1 106 ? 17.161 0.662 -27.879 1.00 98.19 106 ILE A N 1
ATOM 839 C CA . ILE A 1 106 ? 15.851 0.286 -28.436 1.00 98.19 106 ILE A CA 1
ATOM 840 C C . ILE A 1 106 ? 14.963 1.535 -28.569 1.00 98.19 106 ILE A C 1
ATOM 842 O O . ILE A 1 106 ? 14.343 1.754 -29.608 1.00 98.19 106 ILE A O 1
ATOM 846 N N . VAL A 1 107 ? 14.945 2.406 -27.553 1.00 97.81 107 VAL A N 1
ATOM 847 C CA . VAL A 1 107 ? 14.156 3.650 -27.564 1.00 97.81 107 VAL A CA 1
ATOM 848 C C . VAL A 1 107 ? 14.648 4.638 -28.631 1.00 97.81 107 VAL A C 1
ATOM 850 O O . VAL A 1 107 ? 13.822 5.202 -29.352 1.00 97.81 107 VAL A O 1
ATOM 853 N N . SER A 1 108 ? 15.960 4.797 -28.819 1.00 96.94 108 SER A N 1
ATOM 854 C CA . SER A 1 108 ? 16.550 5.645 -29.870 1.00 96.94 108 SER A CA 1
ATOM 855 C C . SER A 1 108 ? 16.375 5.088 -31.290 1.00 96.94 108 SER A C 1
ATOM 857 O O . SER A 1 108 ? 16.500 5.840 -32.254 1.00 96.94 108 SER A O 1
ATOM 859 N N . GLY A 1 109 ? 16.063 3.795 -31.436 1.00 96.62 109 GLY A N 1
ATOM 860 C CA . GLY A 1 109 ? 15.983 3.109 -32.730 1.00 96.62 109 GLY A CA 1
ATOM 861 C C . GLY A 1 109 ? 17.329 2.609 -33.270 1.00 96.62 109 GLY A C 1
ATOM 862 O O . GLY A 1 109 ? 17.384 2.115 -34.391 1.00 96.62 109 GLY A O 1
ATOM 863 N N . GLU A 1 110 ? 18.409 2.685 -32.485 1.00 97.38 110 GLU A N 1
ATOM 864 C CA . GLU A 1 110 ? 19.698 2.050 -32.812 1.00 97.38 110 GLU A CA 1
ATOM 865 C C . GLU A 1 110 ? 19.625 0.512 -32.810 1.00 97.38 110 GLU A C 1
ATOM 867 O O . GLU A 1 110 ? 20.462 -0.148 -33.425 1.00 97.38 110 GLU A O 1
ATOM 872 N N . ILE A 1 111 ? 18.644 -0.061 -32.103 1.00 97.94 111 ILE A N 1
ATOM 873 C CA . ILE A 1 111 ? 18.311 -1.489 -32.102 1.00 97.94 111 ILE A CA 1
ATOM 874 C C . ILE A 1 111 ? 16.823 -1.627 -32.437 1.00 97.94 111 ILE A C 1
ATOM 876 O O . ILE A 1 111 ? 15.961 -1.461 -31.574 1.00 97.94 111 ILE A O 1
ATOM 880 N N . ASP A 1 112 ? 16.518 -1.952 -33.693 1.00 96.62 112 ASP A N 1
ATOM 881 C CA . ASP A 1 112 ? 15.158 -2.282 -34.121 1.00 96.62 112 ASP A CA 1
ATOM 882 C C . ASP A 1 112 ? 14.795 -3.723 -33.723 1.00 96.62 112 ASP A C 1
ATOM 884 O O . ASP A 1 112 ? 15.354 -4.691 -34.245 1.00 96.62 112 ASP A O 1
ATOM 888 N N . LEU A 1 113 ? 13.807 -3.869 -32.834 1.00 95.38 113 LEU A N 1
ATOM 889 C CA . LEU A 1 113 ? 13.271 -5.164 -32.400 1.00 95.38 113 LEU A CA 1
ATOM 890 C C . LEU A 1 113 ? 12.671 -5.995 -33.549 1.00 95.38 113 LEU A C 1
ATOM 892 O O . LEU A 1 113 ? 12.556 -7.211 -33.409 1.00 95.38 113 LEU A O 1
ATOM 896 N N . ASN A 1 114 ? 1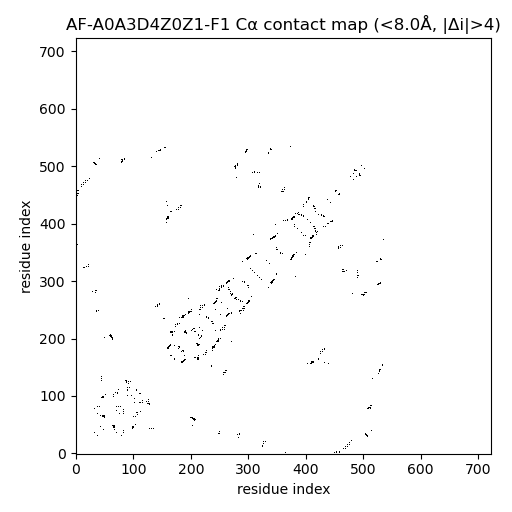2.293 -5.369 -34.669 1.00 93.69 114 ASN A N 1
ATOM 897 C CA . ASN A 1 114 ? 11.737 -6.053 -35.841 1.00 93.69 114 ASN A CA 1
ATOM 898 C C . ASN A 1 114 ? 12.826 -6.652 -36.753 1.00 93.69 114 ASN A C 1
ATOM 900 O O . ASN A 1 114 ? 12.557 -7.617 -37.466 1.00 93.69 114 ASN A O 1
ATOM 904 N N . ALA A 1 115 ? 14.053 -6.122 -36.709 1.00 95.81 115 ALA A N 1
ATOM 905 C CA . ALA A 1 115 ? 15.198 -6.637 -37.464 1.00 95.81 115 ALA A CA 1
ATOM 906 C C . ALA A 1 115 ? 15.891 -7.836 -36.778 1.00 95.81 115 ALA A C 1
ATOM 908 O O . ALA A 1 115 ? 16.631 -8.590 -37.424 1.00 95.81 115 ALA A O 1
ATOM 909 N N . LEU A 1 116 ? 15.659 -8.029 -35.473 1.00 96.38 116 LEU A N 1
ATOM 910 C CA . LEU A 1 116 ? 16.256 -9.110 -34.688 1.00 96.38 116 LEU A CA 1
ATOM 911 C C . LEU A 1 116 ? 15.770 -10.486 -35.158 1.00 96.38 116 LEU A C 1
ATOM 913 O O . LEU A 1 116 ? 14.580 -10.797 -35.131 1.00 96.38 116 LEU A O 1
ATOM 917 N N . GLN A 1 117 ? 16.714 -11.352 -35.526 1.00 95.94 117 GLN A N 1
ATOM 918 C CA . GLN A 1 117 ? 16.397 -12.726 -35.912 1.00 95.94 117 GLN A CA 1
ATOM 919 C C . GLN A 1 117 ? 15.884 -13.526 -34.700 1.00 95.94 117 GLN A C 1
ATOM 921 O O . GLN A 1 117 ? 16.496 -13.435 -33.630 1.00 95.94 117 GLN A O 1
ATOM 926 N N . PRO A 1 118 ? 14.807 -14.327 -34.833 1.00 95.12 118 PRO A N 1
ATOM 927 C CA . PRO A 1 118 ? 14.324 -15.183 -33.753 1.00 95.12 118 PRO A CA 1
ATOM 928 C C . PRO A 1 118 ? 15.406 -16.134 -33.228 1.00 95.12 118 PRO A C 1
ATOM 930 O O . PRO A 1 118 ? 16.195 -16.685 -33.996 1.00 95.12 118 PRO A O 1
ATOM 933 N N . LEU A 1 119 ? 15.412 -16.359 -31.914 1.00 96.88 119 LEU A N 1
ATOM 934 C CA . LEU A 1 119 ? 16.326 -17.277 -31.233 1.00 96.88 119 LEU A CA 1
ATOM 935 C C . LEU A 1 119 ? 15.537 -18.352 -30.464 1.00 96.88 119 LEU A C 1
ATOM 937 O O . LEU A 1 119 ? 14.388 -18.102 -30.092 1.00 96.88 119 LEU A O 1
ATOM 941 N N . PRO A 1 120 ? 16.139 -19.526 -30.185 1.00 96.62 120 PRO A N 1
ATOM 942 C CA . PRO A 1 120 ? 15.572 -20.504 -29.260 1.00 96.62 120 PRO A CA 1
ATOM 943 C C . PRO A 1 120 ? 15.279 -19.875 -27.891 1.00 96.62 120 PRO A C 1
ATOM 945 O O . PRO A 1 120 ? 16.063 -19.053 -27.401 1.00 96.62 120 PRO A O 1
ATOM 948 N N . VAL A 1 121 ? 14.162 -20.266 -27.272 1.00 94.19 121 VAL A N 1
ATOM 949 C CA . VAL A 1 121 ? 13.664 -19.670 -26.018 1.00 94.19 121 VAL A CA 1
ATOM 950 C C . VAL A 1 121 ? 14.670 -19.849 -24.878 1.00 94.19 121 VAL A C 1
ATOM 952 O O . VAL A 1 121 ? 14.772 -18.995 -24.007 1.00 94.19 121 VAL A O 1
ATOM 955 N N . GLU A 1 122 ? 15.487 -20.896 -24.932 1.00 96.50 122 GLU A N 1
ATOM 956 C CA . GLU A 1 122 ? 16.553 -21.203 -23.980 1.00 96.50 122 GLU A CA 1
ATOM 957 C C . GLU A 1 122 ? 17.625 -20.102 -23.952 1.00 96.50 122 GLU A C 1
ATOM 959 O O . GLU A 1 122 ? 18.079 -19.721 -22.878 1.00 96.50 122 GLU A O 1
ATOM 964 N N . LYS A 1 123 ? 17.981 -19.530 -25.114 1.00 97.75 123 LYS A N 1
ATOM 965 C CA . LYS A 1 123 ? 18.947 -18.416 -25.208 1.00 97.75 123 LYS A CA 1
ATOM 966 C C . LYS A 1 123 ? 18.348 -17.089 -24.741 1.00 97.75 123 LYS A C 1
ATOM 968 O O . LYS A 1 123 ? 19.054 -16.246 -24.192 1.00 97.75 123 LYS A O 1
ATOM 973 N N . ILE A 1 124 ? 17.048 -16.905 -24.970 1.00 97.38 124 ILE A N 1
ATOM 974 C CA . ILE A 1 124 ? 16.287 -15.738 -24.504 1.00 97.38 124 ILE A CA 1
ATOM 975 C C . ILE A 1 124 ? 16.161 -15.785 -22.973 1.00 97.38 124 ILE A C 1
ATOM 977 O O . ILE A 1 124 ? 16.363 -14.766 -22.312 1.00 97.38 124 ILE A O 1
ATOM 981 N N . ASP A 1 125 ? 15.907 -16.970 -22.406 1.00 96.56 125 ASP A N 1
ATOM 982 C CA . ASP A 1 125 ? 15.887 -17.195 -20.962 1.00 96.56 125 ASP A CA 1
ATOM 983 C C . ASP A 1 125 ? 17.280 -17.028 -20.349 1.00 96.56 125 ASP A C 1
ATOM 985 O O . ASP A 1 125 ? 17.403 -16.278 -19.393 1.00 96.56 125 ASP A O 1
ATOM 989 N N . GLU A 1 126 ? 18.341 -17.610 -20.916 1.00 97.06 126 GLU A N 1
ATOM 990 C CA . GLU A 1 126 ? 19.720 -17.409 -20.441 1.00 97.06 126 GLU A CA 1
ATOM 991 C C . GLU A 1 126 ? 20.082 -15.913 -20.342 1.00 97.06 126 GLU A C 1
ATOM 993 O O . GLU A 1 126 ? 20.530 -15.444 -19.290 1.00 97.06 126 GLU A O 1
ATOM 998 N N . ALA A 1 127 ? 19.808 -15.139 -21.397 1.00 97.56 127 ALA A N 1
ATOM 999 C CA . ALA A 1 127 ? 20.073 -13.702 -21.433 1.00 97.56 127 ALA A CA 1
ATOM 1000 C C . ALA A 1 127 ? 19.230 -12.909 -20.411 1.00 97.56 127 ALA A C 1
ATOM 1002 O O . ALA A 1 127 ? 19.763 -12.067 -19.684 1.00 97.56 127 ALA A O 1
ATOM 1003 N N . ALA A 1 128 ? 17.931 -13.201 -20.294 1.00 97.31 128 ALA A N 1
ATOM 1004 C CA . ALA A 1 128 ? 17.053 -12.549 -19.320 1.00 97.31 128 ALA A CA 1
ATOM 1005 C C . ALA A 1 128 ? 17.408 -12.924 -17.865 1.00 97.31 128 ALA A C 1
ATOM 1007 O O . ALA A 1 128 ? 17.454 -12.058 -16.987 1.00 97.31 128 ALA A O 1
ATOM 1008 N N . GLN A 1 129 ? 17.732 -14.192 -17.596 1.00 96.38 129 GLN A N 1
ATOM 1009 C CA . GLN A 1 129 ? 18.159 -14.678 -16.280 1.00 96.38 129 GLN A CA 1
ATOM 1010 C C . GLN A 1 129 ? 19.507 -14.072 -15.861 1.00 96.38 129 GLN A C 1
ATOM 1012 O O . GLN A 1 129 ? 19.697 -13.765 -14.681 1.00 96.38 129 GLN A O 1
ATOM 1017 N N . ALA A 1 130 ? 20.421 -13.808 -16.802 1.00 96.00 130 ALA A N 1
ATOM 1018 C CA . ALA A 1 130 ? 21.688 -13.121 -16.534 1.00 96.00 130 ALA A CA 1
ATOM 1019 C C . ALA A 1 130 ? 21.513 -11.666 -16.044 1.00 96.00 130 ALA A C 1
ATOM 1021 O O . ALA A 1 130 ? 22.428 -11.117 -15.419 1.00 96.00 130 ALA A O 1
ATOM 1022 N N . PHE A 1 131 ? 20.355 -11.039 -16.277 1.00 97.38 131 PHE A N 1
ATOM 1023 C CA . PHE A 1 131 ? 19.955 -9.790 -15.621 1.00 97.38 131 PHE A CA 1
ATOM 1024 C C . PHE A 1 131 ? 19.135 -10.044 -14.352 1.00 97.38 131 PHE A C 1
ATOM 1026 O O . PHE A 1 131 ? 19.517 -9.587 -13.275 1.00 97.38 131 PHE A O 1
ATOM 1033 N N . PHE A 1 132 ? 18.052 -10.818 -14.453 1.00 96.75 132 PHE A N 1
ATOM 1034 C CA . PHE A 1 132 ? 17.106 -11.042 -13.358 1.00 96.75 132 PHE A CA 1
ATOM 1035 C C . PHE A 1 132 ? 17.772 -11.615 -12.095 1.00 96.75 132 PHE A C 1
ATOM 1037 O O . PHE A 1 132 ? 17.487 -11.162 -10.988 1.00 96.75 132 PHE A O 1
ATOM 1044 N N . SER A 1 133 ? 18.730 -12.536 -12.237 1.00 95.06 133 SER A N 1
ATOM 1045 C CA . SER A 1 133 ? 19.494 -13.099 -11.109 1.00 95.06 133 SER A CA 1
ATOM 1046 C C . SER A 1 133 ? 20.280 -12.047 -10.309 1.00 95.06 133 SER A C 1
ATOM 1048 O O . SER A 1 133 ? 20.347 -12.142 -9.081 1.00 95.06 133 SER A O 1
ATOM 1050 N N . LYS A 1 134 ? 20.809 -11.003 -10.965 1.00 95.81 134 LYS A N 1
ATOM 1051 C CA . LYS A 1 134 ? 21.493 -9.873 -10.307 1.00 95.81 134 LYS A CA 1
ATOM 1052 C C . LYS A 1 134 ? 20.500 -9.044 -9.490 1.00 95.81 134 LYS A C 1
ATOM 1054 O O . LYS A 1 134 ? 20.791 -8.672 -8.354 1.00 95.81 134 LYS A O 1
ATOM 1059 N N . THR A 1 135 ? 19.300 -8.817 -10.016 1.00 95.25 135 THR A N 1
ATOM 1060 C CA . THR A 1 135 ? 18.233 -8.107 -9.297 1.00 95.25 135 THR A CA 1
ATOM 1061 C C . THR A 1 135 ? 17.666 -8.941 -8.148 1.00 95.25 135 THR A C 1
ATOM 1063 O O . THR A 1 135 ? 17.453 -8.417 -7.059 1.00 95.25 135 THR A O 1
ATOM 1066 N N . VAL A 1 136 ? 17.521 -10.259 -8.313 1.00 93.50 136 VAL A N 1
ATOM 1067 C CA . VAL A 1 136 ? 17.201 -11.181 -7.209 1.00 93.50 136 VAL A CA 1
ATOM 1068 C C . VAL A 1 136 ? 18.286 -11.139 -6.124 1.00 93.50 136 VAL A C 1
ATOM 1070 O O . VAL A 1 136 ? 17.957 -11.215 -4.939 1.00 93.50 136 VAL A O 1
ATOM 1073 N N . ALA A 1 137 ? 19.560 -10.946 -6.484 1.00 94.19 137 ALA A N 1
ATOM 1074 C CA . ALA A 1 137 ? 20.629 -10.705 -5.514 1.00 94.19 137 ALA A CA 1
ATOM 1075 C C . ALA A 1 137 ? 20.466 -9.353 -4.785 1.00 94.19 137 ALA A C 1
ATOM 1077 O O . ALA A 1 137 ? 20.529 -9.353 -3.554 1.00 94.19 137 ALA A O 1
ATOM 1078 N N . LYS A 1 138 ? 20.158 -8.242 -5.491 1.00 94.94 138 LYS A N 1
ATOM 1079 C CA . LYS A 1 138 ? 19.792 -6.942 -4.871 1.00 94.94 138 LYS A CA 1
ATOM 1080 C C . LYS A 1 138 ? 18.636 -7.120 -3.865 1.00 94.94 138 LYS A C 1
ATOM 1082 O O . LYS A 1 138 ? 18.755 -6.737 -2.704 1.00 94.94 138 LYS A O 1
ATOM 1087 N N . LEU A 1 139 ? 17.539 -7.763 -4.280 1.00 93.56 139 LEU A N 1
ATOM 1088 C CA . LEU A 1 139 ? 16.339 -8.002 -3.460 1.00 93.56 139 LEU A CA 1
ATOM 1089 C C . LEU A 1 139 ? 16.638 -8.856 -2.218 1.00 93.56 139 LEU A C 1
ATOM 1091 O O . LEU A 1 139 ? 16.204 -8.526 -1.110 1.00 93.56 139 LEU A O 1
ATOM 1095 N N . ARG A 1 140 ? 17.418 -9.936 -2.382 1.00 90.62 140 ARG A N 1
ATOM 1096 C CA . ARG A 1 140 ? 17.914 -10.749 -1.263 1.00 90.62 140 ARG A CA 1
ATOM 1097 C C . ARG A 1 140 ? 18.745 -9.890 -0.316 1.00 90.62 140 ARG A C 1
ATOM 1099 O O . ARG A 1 140 ? 18.457 -9.899 0.872 1.00 90.62 140 ARG A O 1
ATOM 1106 N N . GLN A 1 141 ? 19.696 -9.100 -0.814 1.00 91.81 141 GLN A N 1
ATOM 1107 C CA . GLN A 1 141 ? 20.535 -8.212 -0.002 1.00 91.81 141 GLN A CA 1
ATOM 1108 C C . GLN A 1 141 ? 19.716 -7.161 0.766 1.00 91.81 141 GLN A C 1
ATOM 1110 O O . GLN A 1 141 ? 19.992 -6.930 1.942 1.00 91.81 141 GLN A O 1
ATOM 1115 N N . ALA A 1 142 ? 18.690 -6.560 0.160 1.00 91.25 142 ALA A N 1
ATOM 1116 C CA . ALA A 1 142 ? 17.812 -5.587 0.815 1.00 91.25 142 ALA A CA 1
ATOM 1117 C C . ALA A 1 142 ? 16.963 -6.222 1.935 1.00 91.25 142 ALA A C 1
ATOM 1119 O O . ALA A 1 142 ? 16.862 -5.675 3.040 1.00 91.25 142 ALA A O 1
ATOM 1120 N N . SER A 1 143 ? 16.398 -7.410 1.689 1.00 87.44 143 SER A N 1
ATOM 1121 C CA . SER A 1 143 ? 15.666 -8.177 2.708 1.00 87.44 143 SER A CA 1
ATOM 1122 C C . SER A 1 143 ? 16.596 -8.660 3.830 1.00 87.44 143 SER A C 1
ATOM 1124 O O . SER A 1 143 ? 16.278 -8.545 5.015 1.00 87.44 143 SER A O 1
ATOM 1126 N N . ASP A 1 144 ? 17.804 -9.103 3.485 1.00 86.06 144 ASP A N 1
ATOM 1127 C CA . ASP A 1 144 ? 18.796 -9.569 4.449 1.00 86.06 144 ASP A CA 1
ATOM 1128 C C . ASP A 1 144 ? 19.367 -8.405 5.277 1.00 86.06 144 ASP A C 1
ATOM 1130 O O . ASP A 1 144 ? 19.505 -8.545 6.487 1.00 86.06 144 ASP A O 1
ATOM 1134 N N . LYS A 1 145 ? 19.581 -7.217 4.689 1.00 85.44 145 LYS A N 1
ATOM 1135 C CA . LYS A 1 145 ? 19.911 -5.969 5.406 1.00 85.44 145 LYS A CA 1
ATOM 1136 C C . LYS A 1 145 ? 18.814 -5.609 6.408 1.00 85.44 145 LYS A C 1
ATOM 1138 O O . LYS A 1 145 ? 19.121 -5.315 7.556 1.00 85.44 145 LYS A O 1
ATOM 1143 N N . ARG A 1 146 ? 17.538 -5.680 6.009 1.00 82.25 146 ARG A N 1
ATOM 1144 C CA . ARG A 1 146 ? 16.362 -5.442 6.872 1.00 82.25 146 ARG A CA 1
ATOM 1145 C C . ARG A 1 146 ? 16.269 -6.445 8.031 1.00 82.25 146 ARG A C 1
ATOM 1147 O O . ARG A 1 146 ? 15.927 -6.057 9.148 1.00 82.25 146 ARG A O 1
ATOM 1154 N N . ARG A 1 147 ? 16.593 -7.716 7.774 1.00 76.56 147 ARG A N 1
ATOM 1155 C CA . ARG A 1 147 ? 16.646 -8.814 8.758 1.00 76.56 147 ARG A CA 1
ATOM 1156 C C . ARG A 1 147 ? 17.842 -8.715 9.709 1.00 76.56 147 ARG A C 1
ATOM 1158 O O . ARG A 1 147 ? 17.708 -9.048 10.882 1.00 76.56 147 ARG A O 1
ATOM 1165 N N . LYS A 1 148 ? 18.988 -8.267 9.192 1.00 74.19 148 LYS A N 1
ATOM 1166 C CA . LYS A 1 148 ? 20.275 -8.110 9.886 1.00 74.19 148 LYS A CA 1
ATOM 1167 C C . LYS A 1 148 ? 20.504 -6.691 10.426 1.00 74.19 148 LYS A C 1
ATOM 1169 O O . LYS A 1 148 ? 21.589 -6.424 10.943 1.00 74.19 148 LYS A O 1
ATOM 1174 N N . ARG A 1 149 ? 19.502 -5.793 10.368 1.00 70.50 149 ARG A N 1
ATOM 1175 C CA . ARG A 1 149 ? 19.470 -4.586 11.217 1.00 70.50 149 ARG A CA 1
ATOM 1176 C C . ARG A 1 149 ? 19.763 -5.053 12.655 1.00 70.50 149 ARG A C 1
ATOM 1178 O O . ARG A 1 149 ? 19.181 -6.066 13.054 1.00 70.50 149 ARG A O 1
ATOM 1185 N N . PRO A 1 150 ? 20.684 -4.412 13.403 1.00 54.91 150 PRO A N 1
ATOM 1186 C CA . PRO A 1 150 ? 21.167 -4.965 14.668 1.00 54.91 150 PRO A CA 1
ATOM 1187 C C . PRO A 1 150 ? 20.043 -5.242 15.670 1.00 54.91 150 PRO A C 1
ATOM 1189 O O . PRO A 1 150 ? 18.946 -4.704 15.549 1.00 54.91 150 PRO A O 1
ATOM 1192 N N . ALA A 1 151 ? 20.342 -6.010 16.724 1.00 57.38 151 ALA A N 1
ATOM 1193 C CA . ALA A 1 151 ? 19.401 -6.355 17.800 1.00 57.38 151 ALA A CA 1
ATOM 1194 C C . ALA A 1 151 ? 18.962 -5.162 18.694 1.00 57.38 151 ALA A C 1
ATOM 1196 O O . ALA A 1 151 ? 18.536 -5.347 19.837 1.00 57.38 151 ALA A O 1
ATOM 1197 N N . TRP A 1 152 ? 19.045 -3.940 18.158 1.00 63.41 152 TRP A N 1
ATOM 1198 C CA . TRP A 1 152 ? 18.233 -2.786 18.520 1.00 63.41 152 TRP A CA 1
ATOM 1199 C C . TRP A 1 152 ? 16.800 -3.223 18.810 1.00 63.41 152 TRP A C 1
ATOM 1201 O O . TRP A 1 152 ? 16.141 -3.875 17.995 1.00 63.41 152 TRP A O 1
ATOM 1211 N N . ARG A 1 153 ? 16.309 -2.877 19.999 1.00 64.19 153 ARG A N 1
ATOM 1212 C CA . ARG A 1 153 ? 14.962 -3.265 20.411 1.00 64.19 153 ARG A CA 1
ATOM 1213 C C . ARG A 1 153 ? 13.955 -2.535 19.521 1.00 64.19 153 ARG A C 1
ATOM 1215 O O . ARG A 1 153 ? 14.013 -1.314 19.391 1.00 64.19 153 ARG A O 1
ATOM 1222 N N . MET A 1 154 ? 13.012 -3.276 18.939 1.00 68.69 154 MET A N 1
ATOM 1223 C CA . MET A 1 154 ? 11.731 -2.673 18.567 1.00 68.69 154 MET A CA 1
ATOM 1224 C C . MET A 1 154 ? 11.051 -2.188 19.849 1.00 68.69 154 MET A C 1
ATOM 1226 O O . MET A 1 154 ? 11.138 -2.858 20.883 1.00 68.69 154 MET A O 1
ATOM 1230 N N . SER A 1 155 ? 10.374 -1.046 19.777 1.00 76.75 155 SER A N 1
ATOM 1231 C CA . SER A 1 155 ? 9.556 -0.552 20.883 1.00 76.75 155 SER A CA 1
ATOM 1232 C C . SER A 1 155 ? 8.456 -1.546 21.253 1.00 76.75 155 SER A C 1
ATOM 1234 O O . SER A 1 155 ? 8.030 -2.381 20.449 1.00 76.75 155 SER A O 1
ATOM 1236 N N . THR A 1 156 ? 7.974 -1.445 22.489 1.00 83.12 156 THR A N 1
ATOM 1237 C CA . THR A 1 156 ? 6.741 -2.117 22.904 1.00 83.12 156 THR A CA 1
ATOM 1238 C C . THR A 1 156 ? 5.569 -1.592 22.082 1.00 83.12 156 THR A C 1
ATOM 1240 O O . THR A 1 156 ? 5.444 -0.379 21.912 1.00 83.12 156 THR A O 1
ATOM 1243 N N . VAL A 1 157 ? 4.708 -2.499 21.613 1.00 88.12 157 VAL A N 1
ATOM 1244 C CA . VAL A 1 157 ? 3.442 -2.140 20.959 1.00 88.12 157 VAL A CA 1
ATOM 1245 C C . VAL A 1 157 ? 2.535 -1.323 21.902 1.00 88.12 157 VAL A C 1
ATOM 1247 O O . VAL A 1 157 ? 2.611 -1.540 23.115 1.00 88.12 157 VAL A O 1
ATOM 1250 N N . PRO A 1 158 ? 1.679 -0.421 21.380 1.00 95.62 158 PRO A N 1
ATOM 1251 C CA . PRO A 1 158 ? 1.548 -0.047 19.968 1.00 95.62 158 PRO A CA 1
ATOM 1252 C C . PRO A 1 158 ? 2.776 0.707 19.427 1.00 95.62 158 PRO A C 1
ATOM 1254 O O . PRO A 1 158 ? 3.369 1.545 20.109 1.00 95.62 158 PRO A O 1
ATOM 1257 N N . LEU A 1 159 ? 3.171 0.388 18.190 1.00 97.12 159 LEU A N 1
ATOM 1258 C CA . LEU A 1 159 ? 4.218 1.116 17.468 1.00 97.12 159 LEU A CA 1
ATOM 1259 C C . LEU A 1 159 ? 3.663 2.463 16.993 1.00 97.12 159 LEU A C 1
ATOM 1261 O O . LEU A 1 159 ? 2.612 2.495 16.355 1.00 97.12 159 LEU A O 1
ATOM 1265 N N . ARG A 1 160 ? 4.382 3.555 17.268 1.00 98.12 160 ARG A N 1
ATOM 1266 C CA . ARG A 1 160 ? 4.015 4.919 16.854 1.00 98.12 160 ARG A CA 1
ATOM 1267 C C . ARG A 1 160 ? 4.295 5.101 15.368 1.00 98.12 160 ARG A C 1
ATOM 1269 O O . ARG A 1 160 ? 5.457 5.185 14.970 1.00 98.12 160 ARG A O 1
ATOM 1276 N N . TYR A 1 161 ? 3.251 5.176 14.560 1.00 98.50 161 TYR A N 1
ATOM 1277 C CA . TYR A 1 161 ? 3.330 5.536 13.151 1.00 98.50 161 TYR A CA 1
ATOM 1278 C C . TYR A 1 161 ? 2.979 7.020 13.015 1.00 98.50 161 TYR A C 1
ATOM 1280 O O . TYR A 1 161 ? 1.936 7.452 13.502 1.00 98.50 161 TYR A O 1
ATOM 1288 N N . VAL A 1 162 ? 3.834 7.794 12.344 1.00 98.38 162 VAL A N 1
ATOM 1289 C CA . VAL A 1 162 ? 3.592 9.215 12.029 1.00 98.38 162 VAL A CA 1
ATOM 1290 C C . VAL A 1 162 ? 3.933 9.529 10.571 1.00 98.38 162 VAL A C 1
ATOM 1292 O O . VAL A 1 162 ? 4.569 8.731 9.878 1.00 98.38 162 VAL A O 1
ATOM 1295 N N . ILE A 1 163 ? 3.489 10.698 10.114 1.00 97.75 163 ILE A N 1
ATOM 1296 C CA . ILE A 1 163 ? 3.479 11.107 8.708 1.00 97.75 163 ILE A CA 1
ATOM 1297 C C . ILE A 1 163 ? 4.372 12.337 8.466 1.00 97.75 163 ILE A C 1
ATOM 1299 O O . ILE A 1 163 ? 4.335 13.298 9.239 1.00 97.75 163 ILE A O 1
ATOM 1303 N N . VAL A 1 164 ? 5.128 12.313 7.365 1.00 96.56 164 VAL A N 1
ATOM 1304 C CA . VAL A 1 164 ? 5.782 13.475 6.732 1.00 96.56 164 VAL A CA 1
ATOM 1305 C C . VAL A 1 164 ? 5.279 13.614 5.284 1.00 96.56 164 VAL A C 1
ATOM 1307 O O . VAL A 1 164 ? 4.856 12.617 4.685 1.00 96.56 164 VAL A O 1
ATOM 1310 N N . ALA A 1 165 ? 5.177 14.847 4.781 1.00 93.44 165 ALA A N 1
ATOM 1311 C CA . ALA A 1 165 ? 4.364 15.182 3.606 1.00 93.44 165 ALA A CA 1
ATOM 1312 C C . ALA A 1 165 ? 4.604 16.615 3.068 1.00 93.44 165 ALA A C 1
ATOM 1314 O O . ALA A 1 165 ? 3.636 17.329 2.798 1.00 93.44 165 ALA A O 1
ATOM 1315 N N . THR A 1 166 ? 5.851 17.087 2.958 1.00 94.25 166 THR A N 1
ATOM 1316 C CA . THR A 1 166 ? 6.103 18.473 2.488 1.00 94.25 166 THR A CA 1
ATOM 1317 C C . THR A 1 166 ? 5.904 18.672 0.984 1.00 94.25 166 THR A C 1
ATOM 1319 O O . THR A 1 166 ? 5.555 19.770 0.566 1.00 94.25 166 THR A O 1
ATOM 1322 N N . GLY A 1 167 ? 6.136 17.636 0.171 1.00 93.94 167 GLY A N 1
ATOM 1323 C CA . GLY A 1 167 ? 6.317 17.761 -1.281 1.00 93.94 167 GLY A CA 1
ATOM 1324 C C . GLY A 1 167 ? 7.792 17.710 -1.698 1.00 93.94 167 GLY A C 1
ATOM 1325 O O . GLY A 1 167 ? 8.102 17.258 -2.799 1.00 93.94 167 GLY A O 1
ATOM 1326 N N . ASN A 1 168 ? 8.696 18.095 -0.794 1.00 96.56 168 ASN A N 1
ATOM 1327 C CA . ASN A 1 168 ? 10.138 18.156 -0.999 1.00 96.56 168 ASN A CA 1
ATOM 1328 C C . ASN A 1 168 ? 10.847 17.053 -0.201 1.00 96.56 168 ASN A C 1
ATOM 1330 O O . ASN A 1 168 ? 10.894 17.101 1.034 1.00 96.56 168 ASN A O 1
ATOM 1334 N N . ILE A 1 169 ? 11.472 16.092 -0.893 1.00 97.31 169 ILE A N 1
ATOM 1335 C CA . ILE A 1 169 ? 12.136 14.955 -0.238 1.00 97.31 169 ILE A CA 1
ATOM 1336 C C . ILE A 1 169 ? 13.173 15.393 0.796 1.00 97.31 169 ILE A C 1
ATOM 1338 O O . ILE A 1 169 ? 13.254 14.779 1.860 1.00 97.31 169 ILE A O 1
ATOM 1342 N N . HIS A 1 170 ? 13.931 16.460 0.527 1.00 97.06 170 HIS A N 1
ATOM 1343 C CA . HIS A 1 170 ? 15.015 16.907 1.400 1.00 97.06 170 HIS A CA 1
ATOM 1344 C C . HIS A 1 170 ? 14.486 17.441 2.736 1.00 97.06 170 HIS A C 1
ATOM 1346 O O . HIS A 1 170 ? 15.067 17.150 3.780 1.00 97.06 170 HIS A O 1
ATOM 1352 N N . GLU A 1 171 ? 13.360 18.157 2.730 1.00 96.56 171 GLU A N 1
ATOM 1353 C CA . GLU A 1 171 ? 12.682 18.611 3.951 1.00 96.56 171 GLU A CA 1
ATOM 1354 C C . GLU A 1 171 ? 12.058 17.441 4.717 1.00 96.56 171 GLU A C 1
ATOM 1356 O O . GLU A 1 171 ? 12.205 17.351 5.941 1.00 96.56 171 GLU A O 1
ATOM 1361 N N . ASP A 1 172 ? 11.414 16.511 4.002 1.00 97.31 172 ASP A N 1
ATOM 1362 C CA . ASP A 1 172 ? 10.862 15.294 4.598 1.00 97.31 172 ASP A CA 1
ATOM 1363 C C . ASP A 1 172 ? 11.958 14.472 5.301 1.00 97.31 172 ASP A C 1
ATOM 1365 O O . ASP A 1 172 ? 11.672 13.894 6.351 1.00 97.31 172 ASP A O 1
ATOM 1369 N N . LEU A 1 173 ? 13.214 14.447 4.809 1.00 98.00 173 LEU A N 1
ATOM 1370 C CA . LEU A 1 173 ? 14.334 13.786 5.509 1.00 98.00 173 LEU A CA 1
ATOM 1371 C C . LEU A 1 173 ? 14.515 14.351 6.927 1.00 98.00 173 LEU A C 1
ATOM 1373 O O . LEU A 1 173 ? 14.523 13.587 7.895 1.00 98.00 173 LEU A O 1
ATOM 1377 N N . TRP A 1 174 ? 14.624 15.676 7.065 1.00 96.62 174 TRP A N 1
ATOM 1378 C CA . TRP A 1 174 ? 14.806 16.334 8.364 1.00 96.62 174 TRP A CA 1
ATOM 1379 C C . TRP A 1 174 ? 13.603 16.106 9.283 1.00 96.62 174 TRP A C 1
ATOM 1381 O O . TRP A 1 174 ? 13.775 15.772 10.458 1.00 96.62 174 TRP A O 1
ATOM 1391 N N . GLN A 1 175 ? 12.378 16.222 8.757 1.00 97.38 175 GLN A N 1
ATOM 1392 C CA . GLN A 1 175 ? 11.160 16.004 9.544 1.00 97.38 175 GLN A CA 1
ATOM 1393 C C . GLN A 1 175 ? 11.012 14.539 9.991 1.00 97.38 175 GLN A C 1
ATOM 1395 O O . GLN A 1 175 ? 10.593 14.279 11.123 1.00 97.38 175 GLN A O 1
ATOM 1400 N N . ALA A 1 176 ? 11.416 13.581 9.152 1.00 97.88 176 ALA A N 1
ATOM 1401 C CA . ALA A 1 176 ? 11.426 12.154 9.462 1.00 97.88 176 ALA A CA 1
ATOM 1402 C C . ALA A 1 176 ? 12.465 11.801 10.536 1.00 97.88 176 ALA A C 1
ATOM 1404 O O . ALA A 1 176 ? 12.156 11.059 11.474 1.00 97.88 176 ALA A O 1
ATOM 1405 N N . GLN A 1 177 ? 13.678 12.356 10.437 1.00 97.75 177 GLN A N 1
ATOM 1406 C CA . GLN A 1 177 ? 14.722 12.174 11.446 1.00 97.75 177 GLN A CA 1
ATOM 1407 C C . GLN A 1 177 ? 14.311 12.804 12.787 1.00 97.75 177 GLN A C 1
ATOM 1409 O O . GLN A 1 177 ? 14.373 12.127 13.812 1.00 97.75 177 GLN A O 1
ATOM 1414 N N . ALA A 1 178 ? 13.784 14.034 12.794 1.00 97.12 178 ALA A N 1
ATOM 1415 C CA . ALA A 1 178 ? 13.282 14.685 14.008 1.00 97.12 178 ALA A CA 1
ATOM 1416 C C . ALA A 1 178 ? 12.141 13.890 14.676 1.00 97.12 178 ALA A C 1
ATOM 1418 O O . ALA A 1 178 ? 12.155 13.671 15.890 1.00 97.12 178 ALA A O 1
ATOM 1419 N N . ALA A 1 179 ? 11.183 13.382 13.893 1.00 97.50 179 ALA A N 1
ATOM 1420 C CA . ALA A 1 179 ? 10.109 12.529 14.402 1.00 97.5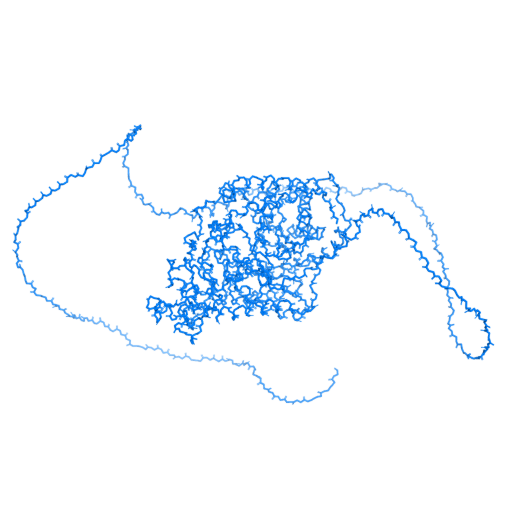0 179 ALA A CA 1
ATOM 1421 C C . ALA A 1 179 ? 10.631 11.199 14.983 1.00 97.50 179 ALA A C 1
ATOM 1423 O O . ALA A 1 179 ? 10.141 10.737 16.018 1.00 97.50 179 ALA A O 1
ATOM 1424 N N . ALA A 1 180 ? 11.653 10.598 14.364 1.00 96.38 180 ALA A N 1
ATOM 1425 C CA . ALA A 1 180 ? 12.326 9.415 14.894 1.00 96.38 180 ALA A CA 1
ATOM 1426 C C . ALA A 1 180 ? 13.053 9.710 16.220 1.00 96.38 180 ALA A C 1
ATOM 1428 O O . ALA A 1 180 ? 12.988 8.899 17.146 1.00 96.38 180 ALA A O 1
ATOM 1429 N N . GLU A 1 181 ? 13.694 10.870 16.368 1.00 95.19 181 GLU A N 1
ATOM 1430 C CA . GLU A 1 181 ? 14.333 11.273 17.630 1.00 95.19 181 GLU A CA 1
ATOM 1431 C C . GLU A 1 181 ? 13.303 11.541 18.739 1.00 95.19 181 GLU A C 1
ATOM 1433 O O . GLU A 1 181 ? 13.528 11.151 19.883 1.00 95.19 181 GLU A O 1
ATOM 1438 N N . MET A 1 182 ? 12.118 12.059 18.394 1.00 93.81 182 MET A N 1
ATOM 1439 C CA . MET A 1 182 ? 10.972 12.199 19.312 1.00 93.81 182 MET A CA 1
ATOM 1440 C C . MET A 1 182 ? 10.209 10.885 19.586 1.00 93.81 182 MET A C 1
ATOM 1442 O O . MET A 1 182 ? 9.200 10.874 20.295 1.00 93.81 182 MET A O 1
ATOM 1446 N N . GLY A 1 183 ? 10.701 9.750 19.077 1.00 93.56 183 GLY A N 1
ATOM 1447 C CA . GLY A 1 183 ? 10.226 8.417 19.449 1.00 93.56 183 GLY A CA 1
ATOM 1448 C C . GLY A 1 183 ? 9.278 7.736 18.460 1.00 93.56 183 GLY A C 1
ATOM 1449 O O . GLY A 1 183 ? 8.780 6.661 18.784 1.00 93.56 183 GLY A O 1
ATOM 1450 N N . ALA A 1 184 ? 9.042 8.282 17.262 1.00 97.19 184 ALA A N 1
ATOM 1451 C CA . ALA A 1 184 ? 8.278 7.577 16.228 1.00 97.19 184 ALA A CA 1
ATOM 1452 C C . ALA A 1 184 ? 8.947 6.242 15.844 1.00 97.19 184 ALA A C 1
ATOM 1454 O O . ALA A 1 184 ? 10.168 6.167 15.701 1.00 97.19 184 ALA A O 1
ATOM 1455 N N . ASP A 1 185 ? 8.164 5.173 15.707 1.00 96.62 185 ASP A N 1
ATOM 1456 C CA . ASP A 1 185 ? 8.617 3.808 15.386 1.00 96.62 185 ASP A CA 1
ATOM 1457 C C . ASP A 1 185 ? 8.518 3.498 13.883 1.00 96.62 185 ASP A C 1
ATOM 1459 O O . ASP A 1 185 ? 9.296 2.704 13.344 1.00 96.62 185 ASP A O 1
ATOM 1463 N N . ILE A 1 186 ? 7.562 4.136 13.207 1.00 97.81 186 ILE A N 1
ATOM 1464 C CA . ILE A 1 186 ? 7.318 4.029 11.771 1.00 97.81 186 ILE A CA 1
ATOM 1465 C C . ILE A 1 186 ? 7.133 5.444 11.214 1.00 97.81 186 ILE A C 1
ATOM 1467 O O . ILE A 1 186 ? 6.314 6.208 11.726 1.00 97.81 186 ILE A O 1
ATOM 1471 N N . ILE A 1 187 ? 7.872 5.776 10.159 1.00 98.38 187 ILE A N 1
ATOM 1472 C CA . ILE A 1 187 ? 7.658 6.983 9.357 1.00 98.38 187 ILE A CA 1
ATOM 1473 C C . ILE A 1 187 ? 6.970 6.581 8.055 1.00 98.38 187 ILE A C 1
ATOM 1475 O O . ILE A 1 187 ? 7.383 5.618 7.400 1.00 98.38 187 ILE A O 1
ATOM 1479 N N . ALA A 1 188 ? 5.944 7.329 7.666 1.00 97.75 188 ALA A N 1
ATOM 1480 C CA . ALA A 1 188 ? 5.354 7.272 6.337 1.00 97.75 188 ALA A CA 1
ATOM 1481 C C . ALA A 1 188 ? 5.559 8.597 5.605 1.00 97.75 188 ALA A C 1
ATOM 1483 O O . ALA A 1 188 ? 5.352 9.658 6.190 1.00 97.75 188 ALA A O 1
ATOM 1484 N N . VAL A 1 189 ? 5.922 8.513 4.327 1.00 96.19 189 VAL A N 1
ATOM 1485 C CA . VAL A 1 189 ? 5.908 9.661 3.413 1.00 96.19 189 VAL A CA 1
ATOM 1486 C C . VAL A 1 189 ? 4.594 9.616 2.640 1.00 96.19 189 VAL A C 1
ATOM 1488 O O . VAL A 1 189 ? 4.302 8.596 2.004 1.00 96.19 189 VAL A O 1
ATOM 1491 N N . ILE A 1 190 ? 3.787 10.677 2.706 1.00 92.31 190 ILE A N 1
ATOM 1492 C CA . ILE A 1 190 ? 2.593 10.799 1.857 1.00 92.31 190 ILE A CA 1
ATOM 1493 C C . ILE A 1 190 ? 3.057 11.021 0.429 1.00 92.31 190 ILE A C 1
ATOM 1495 O O . ILE A 1 190 ? 3.801 11.959 0.156 1.00 92.31 190 ILE A O 1
ATOM 1499 N N . ARG A 1 191 ? 2.602 10.151 -0.476 1.00 92.69 191 ARG A N 1
ATOM 1500 C CA . ARG A 1 191 ? 2.814 10.341 -1.910 1.00 92.69 191 ARG A CA 1
ATOM 1501 C C . ARG A 1 191 ? 2.067 11.581 -2.408 1.00 92.69 191 ARG A C 1
ATOM 1503 O O . ARG A 1 191 ? 0.957 11.834 -1.941 1.00 92.69 191 ARG A O 1
ATOM 1510 N N . SER A 1 192 ? 2.623 12.268 -3.402 1.00 93.38 192 SER A N 1
ATOM 1511 C CA . SER A 1 192 ? 1.961 13.381 -4.102 1.00 93.38 192 SER A CA 1
ATOM 1512 C C . SER A 1 192 ? 0.504 13.063 -4.480 1.00 93.38 192 SER A C 1
ATOM 1514 O O . SER A 1 192 ? 0.156 11.924 -4.833 1.00 93.38 192 SER A O 1
ATOM 1516 N N . THR A 1 193 ? -0.368 14.067 -4.352 1.00 91.25 193 THR A N 1
ATOM 1517 C CA . THR A 1 193 ? -1.820 13.925 -4.520 1.00 91.25 193 THR A CA 1
ATOM 1518 C C . THR A 1 193 ? -2.158 13.291 -5.866 1.00 91.25 193 THR A C 1
ATOM 1520 O O . THR A 1 193 ? -1.542 13.563 -6.891 1.00 91.25 193 THR A O 1
ATOM 1523 N N . ALA A 1 194 ? -3.137 12.387 -5.851 1.00 91.06 194 ALA A N 1
ATOM 1524 C CA . ALA A 1 194 ? -3.585 11.619 -7.010 1.00 91.06 194 ALA A CA 1
ATOM 1525 C C . ALA A 1 194 ? -2.527 10.746 -7.732 1.00 91.06 194 ALA A C 1
ATOM 1527 O O . ALA A 1 194 ? -2.932 10.038 -8.649 1.00 91.06 194 ALA A O 1
ATOM 1528 N N . GLN A 1 195 ? -1.256 10.647 -7.294 1.00 95.69 195 GLN A N 1
ATOM 1529 C CA . GLN A 1 195 ? -0.202 9.862 -7.981 1.00 95.69 195 GLN A CA 1
ATOM 1530 C C . GLN A 1 195 ? -0.593 8.395 -8.284 1.00 95.69 195 GLN A C 1
ATOM 1532 O O . GLN A 1 195 ? -0.109 7.807 -9.244 1.00 95.69 195 GLN A O 1
ATOM 1537 N N . SER A 1 196 ? -1.537 7.808 -7.539 1.00 95.12 196 SER A N 1
ATOM 1538 C CA . SER A 1 196 ? -2.200 6.531 -7.878 1.00 95.12 196 SER A CA 1
ATOM 1539 C C . SER A 1 196 ? -2.789 6.430 -9.296 1.00 95.12 196 SER A C 1
ATOM 1541 O O . SER A 1 196 ? -3.053 5.314 -9.741 1.00 95.12 196 SER A O 1
ATOM 1543 N N . LEU A 1 197 ? -3.054 7.565 -9.948 1.00 97.00 197 LEU A N 1
ATOM 1544 C CA . LEU A 1 197 ? -3.653 7.695 -11.278 1.00 97.00 197 LEU A CA 1
ATOM 1545 C C . LEU A 1 197 ? -2.618 7.924 -12.391 1.00 97.00 197 LEU A C 1
ATOM 1547 O O . LEU A 1 197 ? -2.999 7.932 -13.557 1.00 97.00 197 LEU A O 1
ATOM 1551 N N . LEU A 1 198 ? -1.333 8.099 -12.060 1.00 97.31 198 LEU A N 1
ATOM 1552 C CA . LEU A 1 198 ? -0.269 8.086 -13.063 1.00 97.31 198 LEU A CA 1
ATOM 1553 C C . LEU A 1 198 ? 0.027 6.632 -13.448 1.00 97.31 198 LEU A C 1
ATOM 1555 O O . LEU A 1 198 ? 0.253 5.803 -12.567 1.00 97.31 198 LEU A O 1
ATOM 1559 N N . ASP A 1 199 ? 0.071 6.329 -14.749 1.00 97.50 199 ASP A N 1
ATOM 1560 C CA . ASP A 1 199 ? 0.530 5.029 -15.273 1.00 97.50 199 ASP A CA 1
ATOM 1561 C C . ASP A 1 199 ? 2.046 5.016 -15.567 1.00 97.50 199 ASP A C 1
ATOM 1563 O O . ASP A 1 199 ? 2.533 4.353 -16.481 1.00 97.50 199 ASP A O 1
ATOM 1567 N N . TYR A 1 200 ? 2.804 5.778 -14.780 1.00 97.75 200 TYR A N 1
ATOM 1568 C CA . TYR A 1 200 ? 4.259 5.703 -14.691 1.00 97.75 200 TYR A CA 1
ATOM 1569 C C . TYR A 1 200 ? 4.710 5.967 -13.247 1.00 97.75 200 TYR A C 1
ATOM 1571 O O . TYR A 1 200 ? 3.968 6.535 -12.439 1.00 97.75 200 TYR A O 1
ATOM 1579 N N . VAL A 1 201 ? 5.929 5.550 -12.905 1.00 98.06 201 VAL A N 1
ATOM 1580 C CA . VAL A 1 201 ? 6.615 5.966 -11.670 1.00 98.06 201 VAL A CA 1
ATOM 1581 C C . VAL A 1 201 ? 7.687 6.984 -12.064 1.00 98.06 201 VAL A C 1
ATOM 1583 O O . VAL A 1 201 ? 8.525 6.628 -12.896 1.00 98.06 201 VAL A O 1
ATOM 1586 N N . PRO A 1 202 ? 7.685 8.221 -11.527 1.00 96.75 202 PRO A N 1
ATOM 1587 C CA . PRO A 1 202 ? 8.707 9.203 -11.871 1.00 96.75 202 PRO A CA 1
ATOM 1588 C C . PRO A 1 202 ? 10.112 8.755 -11.444 1.00 96.75 202 PRO A C 1
ATOM 1590 O O . PRO A 1 202 ? 10.288 8.142 -10.389 1.00 96.75 202 PRO A O 1
ATOM 1593 N N . GLU A 1 203 ? 11.114 9.087 -12.255 1.00 94.81 203 GLU A N 1
ATOM 1594 C CA . GLU A 1 203 ? 12.533 8.834 -11.974 1.00 94.81 203 GLU A CA 1
ATOM 1595 C C . GLU A 1 203 ? 13.219 10.064 -11.372 1.00 94.81 203 GLU A C 1
ATOM 1597 O O . GLU A 1 203 ? 12.934 11.197 -11.766 1.00 94.81 203 GLU A O 1
ATOM 1602 N N . GLY A 1 204 ? 14.180 9.824 -10.476 1.00 94.12 204 GLY A N 1
ATOM 1603 C CA . GLY A 1 204 ? 14.925 10.865 -9.763 1.00 94.12 204 GLY A CA 1
ATOM 1604 C C . GLY A 1 204 ? 14.299 11.292 -8.431 1.00 94.12 204 GLY A C 1
ATOM 1605 O O . GLY A 1 204 ? 13.247 10.797 -8.017 1.00 94.12 204 GLY A O 1
ATOM 1606 N N . GLU A 1 205 ? 15.002 12.181 -7.734 1.00 94.81 205 GLU A N 1
ATOM 1607 C CA . GLU A 1 205 ? 14.525 12.852 -6.521 1.00 94.81 205 GLU A CA 1
ATOM 1608 C C . GLU A 1 205 ? 13.489 13.941 -6.854 1.00 94.81 205 GLU A C 1
ATOM 1610 O O . GLU A 1 205 ? 13.438 14.410 -7.993 1.00 94.81 205 GLU A O 1
ATOM 1615 N N . THR A 1 206 ? 12.650 14.337 -5.887 1.00 96.00 206 THR A N 1
ATOM 1616 C CA . THR A 1 206 ? 11.622 15.378 -6.106 1.00 96.00 206 THR A CA 1
ATOM 1617 C C . THR A 1 206 ? 11.630 16.457 -5.029 1.00 96.00 206 THR A C 1
ATOM 1619 O O . THR A 1 206 ? 11.404 16.167 -3.851 1.00 96.00 206 THR A O 1
ATOM 1622 N N . SER A 1 207 ? 11.827 17.706 -5.449 1.00 95.50 207 SER A N 1
ATOM 1623 C CA . SER A 1 207 ? 11.737 18.903 -4.608 1.00 95.50 207 SER A CA 1
ATOM 1624 C C . SER A 1 207 ? 10.323 19.490 -4.525 1.00 95.50 207 SER A C 1
ATOM 1626 O O . SER A 1 207 ? 10.090 20.359 -3.693 1.00 95.50 207 SER A O 1
ATOM 1628 N N . GLU A 1 208 ? 9.380 19.036 -5.357 1.00 94.31 208 GLU A N 1
ATOM 1629 C CA . GLU A 1 208 ? 7.995 19.520 -5.386 1.00 94.31 208 GLU A CA 1
ATOM 1630 C C . GLU A 1 208 ? 6.977 18.372 -5.463 1.00 94.31 208 GLU A C 1
ATOM 1632 O O . GLU A 1 208 ? 7.166 17.388 -6.181 1.00 94.31 208 GLU A O 1
ATOM 1637 N N . GLY A 1 209 ? 5.837 18.536 -4.785 1.00 93.62 209 GLY A N 1
ATOM 1638 C CA . GLY A 1 209 ? 4.703 17.615 -4.857 1.00 93.62 209 GLY A CA 1
ATOM 1639 C C . GLY A 1 209 ? 3.491 18.144 -4.090 1.00 93.62 209 GLY A C 1
ATOM 1640 O O . GLY A 1 209 ? 3.612 18.613 -2.960 1.00 93.62 209 GLY A O 1
ATOM 1641 N N . PHE A 1 210 ? 2.306 18.107 -4.704 1.00 93.56 210 PHE A N 1
ATOM 1642 C CA . PHE A 1 210 ? 1.113 18.721 -4.117 1.00 93.56 210 PHE A CA 1
ATOM 1643 C C . PHE A 1 210 ? 0.528 17.828 -3.018 1.00 93.56 210 PHE A C 1
ATOM 1645 O O . PHE A 1 210 ? 0.116 16.696 -3.281 1.00 93.56 210 PHE A O 1
ATOM 1652 N N . GLY A 1 211 ? 0.495 18.321 -1.776 1.00 90.44 211 GLY A N 1
ATOM 1653 C CA . GLY A 1 211 ? -0.021 17.588 -0.609 1.00 90.44 211 GLY A CA 1
ATOM 1654 C C . GLY A 1 211 ? 0.864 16.431 -0.117 1.00 90.44 211 GLY A C 1
ATOM 1655 O O . GLY A 1 211 ? 0.511 15.775 0.862 1.00 90.44 211 GLY A O 1
ATOM 1656 N N . GLY A 1 212 ? 2.000 16.175 -0.771 1.00 94.00 212 GLY A N 1
ATOM 1657 C CA . GLY A 1 212 ? 2.936 15.108 -0.425 1.00 94.00 212 GLY A CA 1
ATOM 1658 C C . GLY A 1 212 ? 4.043 14.936 -1.467 1.00 94.00 212 GLY A C 1
ATOM 1659 O O . GLY A 1 212 ? 3.906 15.332 -2.623 1.00 94.00 212 GLY A O 1
ATOM 1660 N N . THR A 1 213 ? 5.151 14.331 -1.057 1.00 96.00 213 THR A N 1
ATOM 1661 C CA . THR A 1 213 ? 6.355 14.111 -1.876 1.00 96.00 213 THR A CA 1
ATOM 1662 C C . THR A 1 213 ? 6.156 12.913 -2.807 1.00 96.00 213 THR A C 1
ATOM 1664 O O . THR A 1 213 ? 5.573 11.911 -2.402 1.00 96.00 213 THR A O 1
ATOM 1667 N N . PHE A 1 214 ? 6.611 12.952 -4.062 1.00 97.06 214 PHE A N 1
ATOM 1668 C CA . PHE A 1 214 ? 6.364 11.837 -4.990 1.00 97.06 214 PHE A CA 1
ATOM 1669 C C . PHE A 1 214 ? 6.987 10.512 -4.518 1.00 97.06 214 PHE A C 1
ATOM 1671 O O . PHE A 1 214 ? 8.117 10.443 -4.034 1.00 97.06 214 PHE A O 1
ATOM 1678 N N . ALA A 1 215 ? 6.261 9.416 -4.725 1.00 97.50 215 ALA A N 1
ATOM 1679 C CA . ALA A 1 215 ? 6.799 8.071 -4.596 1.00 97.50 215 ALA A CA 1
ATOM 1680 C C . ALA A 1 215 ? 7.682 7.755 -5.818 1.00 97.50 215 ALA A C 1
ATOM 1682 O O . ALA A 1 215 ? 7.162 7.385 -6.871 1.00 97.50 215 ALA A O 1
ATOM 1683 N N . THR A 1 216 ? 8.999 7.916 -5.672 1.00 97.81 216 THR A N 1
ATOM 1684 C CA . THR A 1 216 ? 10.031 7.540 -6.658 1.00 97.81 216 THR A CA 1
ATOM 1685 C C . THR A 1 216 ? 11.040 6.587 -6.015 1.00 97.81 216 THR A C 1
ATOM 1687 O O . THR A 1 216 ? 11.185 6.565 -4.789 1.00 97.81 216 THR A O 1
ATOM 1690 N N . GLN A 1 217 ? 11.765 5.798 -6.818 1.00 97.62 217 GLN A N 1
ATOM 1691 C CA . GLN A 1 217 ? 12.787 4.892 -6.276 1.00 97.62 217 GLN A CA 1
ATOM 1692 C C . GLN A 1 217 ? 13.915 5.667 -5.569 1.00 97.62 217 GLN A C 1
ATOM 1694 O O . GLN A 1 217 ? 14.362 5.263 -4.498 1.00 97.62 217 GLN A O 1
ATOM 1699 N N . GLU A 1 218 ? 14.317 6.824 -6.096 1.00 97.44 218 GLU A N 1
ATOM 1700 C CA . GLU A 1 218 ? 15.366 7.645 -5.482 1.00 97.44 218 GLU A CA 1
ATOM 1701 C C . GLU A 1 218 ? 14.908 8.282 -4.160 1.00 97.44 218 GLU A C 1
ATOM 1703 O O . GLU A 1 218 ? 15.634 8.230 -3.167 1.00 97.44 218 GLU A O 1
ATOM 1708 N N . ASN A 1 219 ? 13.662 8.764 -4.075 1.00 98.19 219 ASN A N 1
ATOM 1709 C CA . ASN A 1 219 ? 13.091 9.247 -2.814 1.00 98.19 219 ASN A CA 1
ATOM 1710 C C . ASN A 1 219 ? 13.027 8.132 -1.753 1.00 98.19 219 ASN A C 1
ATOM 1712 O O . ASN A 1 219 ? 13.269 8.380 -0.568 1.00 98.19 219 ASN A O 1
ATOM 1716 N N . PHE A 1 220 ? 12.762 6.883 -2.159 1.00 98.31 220 PHE A N 1
ATOM 1717 C CA . PHE A 1 220 ? 12.822 5.729 -1.256 1.00 98.31 220 PHE A CA 1
ATOM 1718 C C . PHE A 1 220 ? 14.250 5.477 -0.753 1.00 98.31 220 PHE A C 1
ATOM 1720 O O . PHE A 1 220 ? 14.443 5.268 0.450 1.00 98.31 220 PHE A O 1
ATOM 1727 N N . ARG A 1 221 ? 15.245 5.541 -1.648 1.00 98.06 221 ARG A N 1
ATOM 1728 C CA . ARG A 1 221 ? 16.674 5.385 -1.337 1.00 98.06 221 ARG A CA 1
ATOM 1729 C C . ARG A 1 221 ? 17.151 6.451 -0.344 1.00 98.06 221 ARG A C 1
ATOM 1731 O O . ARG A 1 221 ? 17.735 6.108 0.687 1.00 98.06 221 ARG A O 1
ATOM 1738 N N . LEU A 1 222 ? 16.855 7.724 -0.620 1.00 98.44 222 LEU A N 1
ATOM 1739 C CA . LEU A 1 222 ? 17.192 8.879 0.221 1.00 98.44 222 LEU A CA 1
ATOM 1740 C C . LEU A 1 222 ? 16.563 8.768 1.617 1.00 98.44 222 LEU A C 1
ATOM 1742 O O . LEU A 1 222 ? 17.274 8.816 2.625 1.00 98.44 222 LEU A O 1
ATOM 1746 N N . MET A 1 223 ? 15.250 8.528 1.692 1.00 98.44 223 MET A N 1
ATOM 1747 C CA . MET A 1 223 ? 14.545 8.389 2.969 1.00 98.44 223 MET A CA 1
ATOM 1748 C C . MET A 1 223 ? 15.049 7.183 3.775 1.00 98.44 223 MET A C 1
ATOM 1750 O O . MET A 1 223 ? 15.270 7.281 4.985 1.00 98.44 223 MET A O 1
ATOM 1754 N N . ARG A 1 224 ? 15.306 6.038 3.129 1.00 97.19 224 ARG A N 1
ATOM 1755 C CA . ARG A 1 224 ? 15.859 4.865 3.822 1.00 97.19 224 ARG A CA 1
ATOM 1756 C C . ARG A 1 224 ? 17.282 5.115 4.325 1.00 97.19 224 ARG A C 1
ATOM 1758 O O . ARG A 1 224 ? 17.612 4.657 5.418 1.00 97.19 224 ARG A O 1
ATOM 1765 N N . GLN A 1 225 ? 18.103 5.863 3.585 1.00 97.00 225 GLN A N 1
ATOM 1766 C CA . GLN A 1 225 ? 19.443 6.275 4.015 1.00 97.00 225 GLN A CA 1
ATOM 1767 C C . GLN A 1 225 ? 19.392 7.203 5.241 1.00 97.00 225 GLN A C 1
ATOM 1769 O O . GLN A 1 225 ? 20.125 6.963 6.203 1.00 97.00 225 GLN A O 1
ATOM 1774 N N . ALA A 1 226 ? 18.504 8.202 5.250 1.00 98.12 226 ALA A N 1
ATOM 1775 C CA . ALA A 1 226 ? 18.311 9.103 6.389 1.00 98.12 226 ALA A CA 1
ATOM 1776 C C . ALA A 1 226 ? 17.831 8.351 7.645 1.00 98.12 226 ALA A C 1
ATOM 1778 O O . ALA A 1 226 ? 18.380 8.529 8.736 1.00 98.12 226 ALA A O 1
ATOM 1779 N N . LEU A 1 227 ? 16.867 7.437 7.501 1.00 96.12 227 LEU A N 1
ATOM 1780 C CA . LEU A 1 227 ? 16.371 6.635 8.623 1.00 96.12 227 LEU A CA 1
ATOM 1781 C C . LEU A 1 227 ? 17.394 5.599 9.118 1.00 96.12 227 LEU A C 1
ATOM 1783 O O . LEU A 1 227 ? 17.465 5.351 10.319 1.00 96.12 227 LEU A O 1
ATOM 1787 N N . ASP A 1 228 ? 18.240 5.039 8.246 1.00 93.75 228 ASP A N 1
ATOM 1788 C CA . ASP A 1 228 ? 19.358 4.166 8.644 1.00 93.75 228 ASP A CA 1
ATOM 1789 C C . ASP A 1 228 ? 20.431 4.905 9.473 1.00 93.75 228 ASP A C 1
ATOM 1791 O O . ASP A 1 228 ? 21.149 4.273 10.254 1.00 93.75 228 ASP A O 1
ATOM 1795 N N . GLN A 1 229 ? 20.561 6.231 9.333 1.00 95.12 229 GLN A N 1
ATOM 1796 C CA . GLN A 1 229 ? 21.400 7.052 10.216 1.00 95.12 229 GLN A CA 1
ATOM 1797 C C . GLN A 1 229 ? 20.745 7.202 11.598 1.00 95.12 229 GLN A C 1
ATOM 1799 O O . GLN A 1 229 ? 21.394 6.931 12.613 1.00 95.12 229 GLN A O 1
ATOM 1804 N N . SER A 1 230 ? 19.448 7.535 11.651 1.00 94.88 230 SER A N 1
ATOM 1805 C CA . SER A 1 230 ? 18.690 7.612 12.909 1.00 94.88 230 SER A CA 1
ATOM 1806 C C . SER A 1 230 ? 18.659 6.275 13.656 1.00 94.88 230 SER A C 1
ATOM 1808 O O . SER A 1 230 ? 18.846 6.265 14.869 1.00 94.88 230 SER A O 1
ATOM 1810 N N . GLU A 1 231 ? 18.522 5.136 12.964 1.00 92.31 231 GLU A N 1
ATOM 1811 C CA . GLU A 1 231 ? 18.594 3.802 13.587 1.00 92.31 231 GLU A CA 1
ATOM 1812 C C . GLU A 1 231 ? 19.928 3.559 14.311 1.00 92.31 231 GLU A C 1
ATOM 1814 O O . GLU A 1 231 ? 19.951 2.982 15.402 1.00 92.31 231 GLU A O 1
ATOM 1819 N N . LYS A 1 232 ? 21.047 4.011 13.726 1.00 91.50 232 LYS A N 1
ATOM 1820 C CA . LYS A 1 232 ? 22.385 3.903 14.331 1.00 91.50 232 LYS A CA 1
ATOM 1821 C C . LYS A 1 232 ? 22.543 4.842 15.529 1.00 91.50 232 LYS A C 1
ATOM 1823 O O . LYS A 1 232 ? 23.021 4.394 16.570 1.00 91.50 232 LYS A O 1
ATOM 1828 N N . LYS A 1 233 ? 22.117 6.107 15.399 1.00 93.38 233 LYS A N 1
ATOM 1829 C CA . LYS A 1 233 ? 22.166 7.125 16.468 1.00 93.38 233 LYS A CA 1
ATOM 1830 C C . LYS A 1 233 ? 21.325 6.706 17.680 1.00 93.38 233 LYS A C 1
ATOM 1832 O O . LYS A 1 233 ? 21.808 6.737 18.808 1.00 93.38 233 LYS A O 1
ATOM 1837 N N . LEU A 1 234 ? 20.090 6.263 17.439 1.00 92.38 234 LEU A N 1
ATOM 1838 C CA . LEU A 1 234 ? 19.093 5.958 18.472 1.00 92.38 234 LEU A CA 1
ATOM 1839 C C . LEU A 1 234 ? 19.145 4.519 19.002 1.00 92.38 234 LEU A C 1
ATOM 1841 O O . LEU A 1 234 ? 18.479 4.218 19.991 1.00 92.38 234 LEU A O 1
ATOM 1845 N N . LYS A 1 235 ? 19.897 3.617 18.353 1.00 90.88 235 LYS A N 1
ATOM 1846 C CA . LYS A 1 235 ? 19.989 2.183 18.709 1.00 90.88 235 LYS A CA 1
ATOM 1847 C C . LYS A 1 235 ? 18.611 1.492 18.780 1.00 90.88 235 LYS A C 1
ATOM 1849 O O . LYS A 1 235 ? 18.391 0.564 19.565 1.00 90.88 235 LYS A O 1
ATOM 1854 N N . ARG A 1 236 ? 17.683 1.961 17.938 1.00 90.06 236 ARG A N 1
ATOM 1855 C CA . ARG A 1 236 ? 16.258 1.599 17.851 1.00 90.06 236 ARG A CA 1
ATOM 1856 C C . ARG A 1 236 ? 15.880 1.474 16.375 1.00 90.06 236 ARG A C 1
ATOM 1858 O O . ARG A 1 236 ? 16.328 2.283 15.571 1.00 90.06 236 ARG A O 1
ATOM 1865 N N . ARG A 1 237 ? 15.077 0.471 16.003 1.00 89.75 237 ARG A N 1
ATOM 1866 C CA . ARG A 1 237 ? 14.624 0.287 14.609 1.00 89.75 237 ARG A CA 1
ATOM 1867 C C . ARG A 1 237 ? 13.582 1.348 14.238 1.00 89.75 237 ARG A C 1
ATOM 1869 O O . ARG A 1 237 ? 12.625 1.518 14.987 1.00 89.75 237 ARG A O 1
ATOM 1876 N N . ILE A 1 238 ? 13.739 1.981 13.075 1.00 93.94 238 ILE A N 1
ATOM 1877 C CA . ILE A 1 238 ? 12.828 2.985 12.511 1.00 93.94 238 ILE A CA 1
ATOM 1878 C C . ILE A 1 238 ? 12.375 2.496 11.137 1.00 93.94 238 ILE A C 1
ATOM 1880 O O . ILE A 1 238 ? 13.162 2.408 10.187 1.00 93.94 238 ILE A O 1
ATOM 1884 N N . ALA A 1 239 ? 11.104 2.128 11.025 1.00 94.94 239 ALA A N 1
ATOM 1885 C CA . ALA A 1 239 ? 10.568 1.565 9.795 1.00 94.94 239 ALA A CA 1
ATOM 1886 C C . ALA A 1 239 ? 10.127 2.642 8.794 1.00 94.94 239 ALA A C 1
ATOM 1888 O O . ALA A 1 239 ? 9.609 3.682 9.192 1.00 94.94 239 ALA A O 1
ATOM 1889 N N . LEU A 1 240 ? 10.293 2.359 7.499 1.00 97.19 240 LEU A N 1
ATOM 1890 C CA . LEU A 1 240 ? 9.788 3.200 6.407 1.00 97.19 240 LEU A CA 1
ATOM 1891 C C . LEU A 1 240 ? 8.503 2.609 5.808 1.00 97.19 240 LEU A C 1
ATOM 1893 O O . LEU A 1 240 ? 8.459 1.411 5.521 1.00 97.19 240 LEU A O 1
ATOM 1897 N N . THR A 1 241 ? 7.496 3.455 5.591 1.00 97.69 241 THR A N 1
ATOM 1898 C CA . THR A 1 241 ? 6.248 3.146 4.876 1.00 97.69 241 THR A CA 1
ATOM 1899 C C . THR A 1 241 ? 6.079 4.038 3.643 1.00 97.69 241 THR A C 1
ATOM 1901 O O . THR A 1 241 ? 6.384 5.229 3.696 1.00 97.69 241 THR A O 1
ATOM 1904 N N . ASN A 1 242 ? 5.538 3.488 2.552 1.00 97.75 242 ASN A N 1
ATOM 1905 C CA . ASN A 1 242 ? 5.013 4.272 1.425 1.00 97.75 242 ASN A CA 1
ATOM 1906 C C . ASN A 1 242 ? 3.756 3.603 0.806 1.00 97.75 242 ASN A C 1
ATOM 1908 O O . ASN A 1 242 ? 3.230 2.635 1.358 1.00 97.75 242 ASN A O 1
ATOM 1912 N N . TYR A 1 243 ? 3.244 4.116 -0.314 1.00 97.25 243 TYR A N 1
ATOM 1913 C CA . TYR A 1 243 ? 1.920 3.825 -0.870 1.00 97.25 243 TYR A CA 1
ATOM 1914 C C . TYR A 1 243 ? 2.015 3.172 -2.254 1.00 97.25 243 TYR A C 1
ATOM 1916 O O . TYR A 1 243 ? 2.321 3.847 -3.234 1.00 97.25 243 TYR A O 1
ATOM 1924 N N . SER A 1 244 ? 1.679 1.883 -2.362 1.00 96.50 244 SER A N 1
ATOM 1925 C CA . SER A 1 244 ? 1.700 1.164 -3.648 1.00 96.50 244 SER A CA 1
ATOM 1926 C C . SER A 1 244 ? 0.367 1.194 -4.408 1.00 96.50 244 SER A C 1
ATOM 1928 O O . SER A 1 244 ? 0.388 1.306 -5.626 1.00 96.50 244 SER A O 1
ATOM 1930 N N . SER A 1 245 ? -0.792 1.162 -3.732 1.00 92.50 245 SER A N 1
ATOM 1931 C CA . SER A 1 245 ? -2.113 1.044 -4.384 1.00 92.50 245 SER A CA 1
ATOM 1932 C C . SER A 1 245 ? -2.369 2.116 -5.460 1.00 92.50 245 SER A C 1
ATOM 1934 O O . SER A 1 245 ? -2.476 3.302 -5.136 1.00 92.50 245 SER A O 1
ATOM 1936 N N . GLY A 1 246 ? -2.488 1.720 -6.727 1.00 97.19 246 GLY A N 1
ATOM 1937 C CA . GLY A 1 246 ? -2.608 2.599 -7.899 1.00 97.19 246 GLY A CA 1
ATOM 1938 C C . GLY A 1 246 ? -2.314 1.837 -9.197 1.00 97.19 246 GLY A C 1
ATOM 1939 O O . GLY A 1 246 ? -2.093 0.629 -9.145 1.00 97.19 246 GLY A O 1
ATOM 1940 N N . LEU A 1 247 ? -2.272 2.531 -10.339 1.00 98.56 247 LEU A N 1
ATOM 1941 C CA . LEU A 1 247 ? -1.945 1.917 -11.638 1.00 98.56 247 LEU A CA 1
ATOM 1942 C C . LEU A 1 247 ? -0.526 1.318 -11.670 1.00 98.56 247 LEU A C 1
ATOM 1944 O O . LEU A 1 247 ? -0.318 0.267 -12.268 1.00 98.56 247 LEU A O 1
ATOM 1948 N N . CYS A 1 248 ? 0.420 1.930 -10.951 1.00 98.50 248 CYS A N 1
ATOM 1949 C CA . CYS A 1 248 ? 1.813 1.482 -10.822 1.00 98.50 248 CYS A CA 1
ATOM 1950 C C . CYS A 1 248 ? 2.081 0.589 -9.590 1.00 98.50 248 CYS A C 1
ATOM 1952 O O . CYS A 1 248 ? 3.195 0.559 -9.062 1.00 98.50 248 CYS A O 1
ATOM 1954 N N . MET A 1 249 ? 1.066 -0.114 -9.074 1.00 98.56 249 MET A N 1
ATOM 1955 C CA . MET A 1 249 ? 1.178 -0.906 -7.838 1.00 98.56 249 MET A CA 1
ATOM 1956 C C . MET A 1 249 ? 2.218 -2.051 -7.897 1.00 98.56 249 MET A C 1
ATOM 1958 O O . MET A 1 249 ? 2.907 -2.263 -6.891 1.00 98.56 249 MET A O 1
ATOM 1962 N N . PRO A 1 250 ? 2.404 -2.767 -9.025 1.00 98.56 250 PRO A N 1
ATOM 1963 C CA . PRO A 1 250 ? 3.567 -3.625 -9.263 1.00 98.56 250 PRO A CA 1
ATOM 1964 C C . PRO A 1 250 ? 4.906 -2.880 -9.141 1.00 98.56 250 PRO A C 1
ATOM 1966 O O . PRO A 1 250 ? 5.799 -3.315 -8.410 1.00 98.56 250 PRO A O 1
ATOM 1969 N N . GLU A 1 251 ? 5.052 -1.744 -9.824 1.00 98.50 251 GLU A N 1
ATOM 1970 C CA . GLU A 1 251 ? 6.335 -1.044 -9.984 1.00 98.50 251 GLU A CA 1
ATOM 1971 C C . GLU A 1 251 ? 6.824 -0.426 -8.679 1.00 98.50 251 GLU A C 1
ATOM 1973 O O . GLU A 1 251 ? 7.989 -0.589 -8.310 1.00 98.50 251 GLU A O 1
ATOM 1978 N N . ILE A 1 252 ? 5.915 0.202 -7.930 1.00 98.56 252 ILE A N 1
ATOM 1979 C CA . ILE A 1 252 ? 6.204 0.769 -6.610 1.00 98.56 252 ILE A CA 1
ATOM 1980 C C . ILE A 1 252 ? 6.614 -0.335 -5.620 1.00 98.56 252 ILE A C 1
ATOM 1982 O O . ILE A 1 252 ? 7.473 -0.106 -4.768 1.00 98.56 252 ILE A O 1
ATOM 1986 N N . ALA A 1 253 ? 6.063 -1.549 -5.744 1.00 98.44 253 ALA A N 1
ATOM 1987 C CA . ALA A 1 253 ? 6.487 -2.681 -4.922 1.00 98.44 253 ALA A CA 1
ATOM 1988 C C . ALA A 1 253 ? 7.879 -3.208 -5.308 1.00 98.44 253 ALA A C 1
ATOM 1990 O O . ALA A 1 253 ? 8.643 -3.561 -4.412 1.00 98.44 253 ALA A O 1
ATOM 1991 N N . VAL A 1 254 ? 8.246 -3.211 -6.597 1.00 98.31 254 VAL A N 1
ATOM 1992 C CA . VAL A 1 254 ? 9.615 -3.544 -7.044 1.00 98.31 254 VAL A CA 1
ATOM 1993 C C . VAL A 1 254 ? 10.620 -2.508 -6.530 1.00 98.31 254 VAL A C 1
ATOM 1995 O O . VAL A 1 254 ? 11.587 -2.886 -5.869 1.00 98.31 254 VAL A O 1
ATOM 1998 N N . ALA A 1 255 ? 10.364 -1.214 -6.741 1.00 98.06 255 ALA A N 1
ATOM 1999 C CA . ALA A 1 255 ? 11.218 -0.132 -6.246 1.00 98.06 255 ALA A CA 1
ATOM 2000 C C . ALA A 1 255 ? 11.350 -0.163 -4.710 1.00 98.06 255 ALA A C 1
ATOM 2002 O O . ALA A 1 255 ? 12.455 -0.171 -4.169 1.00 98.06 255 ALA A O 1
ATOM 2003 N N . GLY A 1 256 ? 10.231 -0.274 -3.986 1.00 97.56 256 GLY A N 1
ATOM 2004 C CA . GLY A 1 256 ? 10.229 -0.363 -2.523 1.00 97.56 256 GLY A CA 1
ATOM 2005 C C . GLY A 1 256 ? 10.904 -1.626 -1.975 1.00 97.56 256 GLY A C 1
ATOM 2006 O O . GLY A 1 256 ? 11.443 -1.608 -0.866 1.00 97.56 256 GLY A O 1
ATOM 2007 N N . ALA A 1 257 ? 10.923 -2.721 -2.737 1.00 96.88 257 ALA A N 1
ATOM 2008 C CA . ALA A 1 257 ? 11.651 -3.930 -2.375 1.00 96.88 257 ALA A CA 1
ATOM 2009 C C . ALA A 1 257 ? 13.169 -3.785 -2.551 1.00 96.88 257 ALA A C 1
ATOM 2011 O O . ALA A 1 257 ? 13.912 -4.211 -1.663 1.00 96.88 257 ALA A O 1
ATOM 2012 N N . LEU A 1 258 ? 13.617 -3.161 -3.648 1.00 96.38 258 LEU A N 1
ATOM 2013 C CA . LEU A 1 258 ? 15.029 -2.864 -3.914 1.00 96.38 258 LEU A CA 1
ATOM 2014 C C . LEU A 1 258 ? 15.606 -1.916 -2.856 1.00 96.38 258 LEU A C 1
ATOM 2016 O O . LEU A 1 258 ? 16.608 -2.246 -2.222 1.00 96.38 258 LEU A O 1
ATOM 2020 N N . GLU A 1 259 ? 14.910 -0.815 -2.567 1.00 96.94 259 GLU A N 1
ATOM 2021 C CA . GLU A 1 259 ? 15.355 0.178 -1.577 1.00 96.94 259 GLU A CA 1
ATOM 2022 C C . GLU A 1 259 ? 15.039 -0.211 -0.121 1.00 96.94 259 GLU A C 1
ATOM 2024 O O . GLU A 1 259 ? 15.336 0.524 0.820 1.00 96.94 259 GLU A O 1
ATOM 2029 N N . GLY A 1 260 ? 14.470 -1.397 0.113 1.00 93.50 260 GLY A N 1
ATOM 2030 C CA . GLY A 1 260 ? 14.336 -1.963 1.455 1.00 93.50 260 GLY A CA 1
ATOM 2031 C C . GLY A 1 260 ? 13.258 -1.325 2.345 1.00 93.50 260 GLY A C 1
ATOM 2032 O O . GLY A 1 260 ? 13.398 -1.368 3.572 1.00 93.50 260 GLY A O 1
ATOM 2033 N N . ILE A 1 261 ? 12.182 -0.784 1.760 1.00 95.12 261 ILE A N 1
ATOM 2034 C CA . ILE A 1 261 ? 11.002 -0.260 2.472 1.00 95.12 261 ILE A CA 1
ATOM 2035 C C . ILE A 1 261 ? 10.379 -1.342 3.362 1.00 95.12 261 ILE A C 1
ATOM 2037 O O . ILE A 1 261 ? 10.060 -2.438 2.897 1.00 95.12 261 ILE A O 1
ATOM 2041 N N . ASP A 1 262 ? 10.163 -1.028 4.642 1.00 95.75 262 ASP A N 1
ATOM 2042 C CA . ASP A 1 262 ? 9.628 -1.961 5.637 1.00 95.75 262 ASP A CA 1
ATOM 2043 C C . ASP A 1 262 ? 8.141 -2.307 5.393 1.00 95.75 262 ASP A C 1
ATOM 2045 O O . ASP A 1 262 ? 7.778 -3.486 5.469 1.00 95.75 262 ASP A O 1
ATOM 2049 N N . TYR A 1 263 ? 7.311 -1.309 5.056 1.00 97.69 263 TYR A N 1
ATOM 2050 C CA . TYR A 1 263 ? 5.859 -1.440 4.856 1.00 97.69 263 TYR A CA 1
ATOM 2051 C C . TYR A 1 263 ? 5.359 -0.770 3.565 1.00 97.69 263 TYR A C 1
ATOM 2053 O O . TYR A 1 263 ? 5.832 0.302 3.197 1.00 97.69 263 TYR A O 1
ATOM 2061 N N . LEU A 1 264 ? 4.324 -1.322 2.929 1.00 98.19 264 LEU A N 1
ATOM 2062 C CA . LEU A 1 264 ? 3.620 -0.656 1.822 1.00 98.19 264 LEU A CA 1
ATOM 2063 C C . LEU A 1 264 ? 2.104 -0.680 2.031 1.00 98.19 264 LEU A C 1
ATOM 2065 O O . LEU A 1 264 ? 1.546 -1.738 2.312 1.00 98.19 264 LEU A O 1
ATOM 2069 N N . LEU A 1 265 ? 1.418 0.452 1.835 1.00 98.25 265 LEU A N 1
ATOM 2070 C CA . LEU A 1 265 ? -0.040 0.435 1.689 1.00 98.25 265 LEU A CA 1
ATOM 2071 C C . LEU A 1 265 ? -0.384 -0.246 0.363 1.00 98.25 265 LEU A C 1
ATOM 2073 O O . LEU A 1 265 ? 0.073 0.180 -0.705 1.00 98.25 265 LEU A O 1
ATOM 2077 N N . ASN A 1 266 ? -1.123 -1.345 0.458 1.00 98.25 266 ASN A N 1
ATOM 2078 C CA . ASN A 1 266 ? -1.344 -2.305 -0.611 1.00 98.25 266 ASN A CA 1
ATOM 2079 C C . ASN A 1 266 ? -2.649 -3.065 -0.329 1.00 98.25 266 ASN A C 1
ATOM 2081 O O . ASN A 1 266 ? -2.687 -4.050 0.415 1.00 98.25 266 ASN A O 1
ATOM 2085 N N . ASP A 1 267 ? -3.737 -2.564 -0.901 1.00 98.06 267 ASP A N 1
ATOM 2086 C CA . ASP A 1 267 ? -5.106 -2.992 -0.621 1.00 98.06 267 ASP A CA 1
ATOM 2087 C C . ASP A 1 267 ? -5.752 -3.608 -1.873 1.00 98.06 267 ASP A C 1
ATOM 2089 O O . ASP A 1 267 ? -5.537 -3.123 -2.984 1.00 98.06 267 ASP A O 1
ATOM 2093 N N . ALA A 1 268 ? -6.543 -4.673 -1.707 1.00 97.06 268 ALA A N 1
ATOM 2094 C CA . ALA A 1 268 ? -7.135 -5.399 -2.831 1.00 97.06 268 ALA A CA 1
ATOM 2095 C C . ALA A 1 268 ? -8.172 -4.585 -3.622 1.00 97.06 268 ALA A C 1
ATOM 2097 O O . ALA A 1 268 ? -8.435 -4.920 -4.775 1.00 97.06 268 ALA A O 1
ATOM 2098 N N . MET A 1 269 ? -8.796 -3.573 -3.011 1.00 97.38 269 MET A N 1
ATOM 2099 C CA . MET A 1 269 ? -9.990 -2.899 -3.536 1.00 97.38 269 MET A CA 1
ATOM 2100 C C . MET A 1 269 ? -9.893 -1.363 -3.525 1.00 97.38 269 MET A C 1
ATOM 2102 O O . MET A 1 269 ? -10.655 -0.722 -4.246 1.00 97.38 269 MET A O 1
ATOM 2106 N N . TYR A 1 270 ? -8.931 -0.759 -2.811 1.00 97.31 270 TYR A N 1
ATOM 2107 C CA . TYR A 1 270 ? -8.738 0.701 -2.738 1.00 97.31 270 TYR A CA 1
ATOM 2108 C C . TYR A 1 270 ? -8.730 1.397 -4.107 1.00 97.31 270 TYR A C 1
ATOM 2110 O O . TYR A 1 270 ? -9.425 2.395 -4.290 1.00 97.31 270 TYR A O 1
ATOM 2118 N N . GLY A 1 271 ? -7.958 0.879 -5.073 1.00 97.50 271 GLY A N 1
ATOM 2119 C CA . GLY A 1 271 ? -7.846 1.493 -6.401 1.00 97.50 271 GLY A CA 1
ATOM 2120 C C . GLY A 1 271 ? -9.176 1.493 -7.158 1.00 97.50 271 GLY A C 1
ATOM 2121 O O . GLY A 1 271 ? -9.499 2.450 -7.858 1.00 97.50 271 GLY A O 1
ATOM 2122 N N . ILE A 1 272 ? -9.984 0.457 -6.942 1.00 98.19 272 ILE A N 1
ATOM 2123 C CA . ILE A 1 272 ? -11.310 0.287 -7.536 1.00 98.19 272 ILE A CA 1
ATOM 2124 C C . ILE A 1 272 ? -12.283 1.286 -6.897 1.00 98.19 272 ILE A C 1
ATOM 2126 O O . ILE A 1 272 ? -12.858 2.139 -7.573 1.00 98.19 272 ILE A O 1
ATOM 2130 N N . LEU A 1 273 ? -12.424 1.228 -5.571 1.00 97.38 273 LEU A N 1
ATOM 2131 C CA . LEU A 1 273 ? -13.413 2.010 -4.830 1.00 97.38 273 LEU A CA 1
ATOM 2132 C C . LEU A 1 273 ? -13.069 3.511 -4.826 1.00 97.38 273 LEU A C 1
ATOM 2134 O O . LEU A 1 273 ? -13.872 4.323 -5.279 1.00 97.38 273 LEU A O 1
ATOM 2138 N N . PHE A 1 274 ? -11.863 3.900 -4.408 1.00 96.81 274 PHE A N 1
ATOM 2139 C CA . PHE A 1 274 ? -11.529 5.299 -4.079 1.00 96.81 274 PHE A CA 1
ATOM 2140 C C . PHE A 1 274 ? -10.680 6.022 -5.141 1.00 96.81 274 PHE A C 1
ATOM 2142 O O . PHE A 1 274 ? -10.320 7.192 -4.967 1.00 96.81 274 PHE A O 1
ATOM 2149 N N . ARG A 1 275 ? -10.352 5.345 -6.251 1.00 96.94 275 ARG A N 1
ATOM 2150 C CA . ARG A 1 275 ? -9.633 5.932 -7.401 1.00 96.94 275 ARG A CA 1
ATOM 2151 C C . ARG A 1 275 ? -10.241 5.631 -8.774 1.00 96.94 275 ARG A C 1
ATOM 2153 O O . ARG A 1 275 ? -9.810 6.240 -9.753 1.00 96.94 275 ARG A O 1
ATOM 2160 N N . ASP A 1 276 ? -11.268 4.782 -8.850 1.00 97.69 276 ASP A N 1
ATOM 2161 C CA . ASP A 1 276 ? -11.918 4.414 -10.116 1.00 97.69 276 ASP A CA 1
ATOM 2162 C C . ASP A 1 276 ? -10.890 3.905 -11.155 1.00 97.69 276 ASP A C 1
ATOM 2164 O O . ASP A 1 276 ? -10.809 4.345 -12.302 1.00 97.69 276 ASP A O 1
ATOM 2168 N N . ILE A 1 277 ? -10.039 2.987 -10.694 1.00 98.62 277 ILE A N 1
ATOM 2169 C CA . ILE A 1 277 ? -9.202 2.118 -11.525 1.00 98.62 277 ILE A CA 1
ATOM 2170 C C . ILE A 1 277 ? -10.024 0.869 -11.849 1.00 98.62 277 ILE A C 1
ATOM 2172 O O . ILE A 1 277 ? -10.733 0.348 -10.982 1.00 98.62 277 ILE A O 1
ATOM 2176 N N . ASN A 1 278 ? -9.930 0.370 -13.080 1.00 98.69 278 ASN A N 1
ATOM 2177 C CA . ASN A 1 278 ? -10.683 -0.803 -13.501 1.00 98.69 278 ASN A CA 1
ATOM 2178 C C . ASN A 1 278 ? -10.409 -2.016 -12.592 1.00 98.69 278 ASN A C 1
ATOM 2180 O O . ASN A 1 278 ? -9.269 -2.314 -12.224 1.00 98.69 278 ASN A O 1
ATOM 2184 N N . MET A 1 279 ? -11.466 -2.756 -12.254 1.00 98.06 279 MET A N 1
ATOM 2185 C CA . MET A 1 279 ? -11.366 -3.862 -11.303 1.00 98.06 279 MET A CA 1
ATOM 2186 C C . MET A 1 279 ? -10.502 -5.030 -11.793 1.00 98.06 279 MET A C 1
ATOM 2188 O O . MET A 1 279 ? -9.788 -5.615 -10.981 1.00 98.06 279 MET A O 1
ATOM 2192 N N . LYS A 1 280 ? -10.493 -5.343 -13.096 1.00 97.94 280 LYS A N 1
ATOM 2193 C CA . LYS A 1 280 ? -9.627 -6.391 -13.666 1.00 97.94 280 LYS A CA 1
ATOM 2194 C C . LYS A 1 280 ? -8.165 -5.976 -13.514 1.00 97.94 280 LYS A C 1
ATOM 2196 O O . LYS A 1 280 ? -7.395 -6.688 -12.874 1.00 97.94 280 LYS A O 1
ATOM 2201 N N . ARG A 1 281 ? -7.834 -4.770 -13.999 1.00 98.44 281 ARG A N 1
ATOM 2202 C CA . ARG A 1 281 ? -6.511 -4.134 -13.878 1.00 98.44 281 ARG A CA 1
ATOM 2203 C C . ARG A 1 281 ? -5.997 -4.181 -12.438 1.00 98.44 281 ARG A C 1
ATOM 2205 O O . ARG A 1 281 ? -4.973 -4.806 -12.173 1.00 98.44 281 ARG A O 1
ATOM 2212 N N . ASN A 1 282 ? -6.758 -3.619 -11.497 1.00 98.62 282 ASN A N 1
ATOM 2213 C CA . ASN A 1 282 ? -6.374 -3.553 -10.087 1.00 98.62 282 ASN A CA 1
ATOM 2214 C C . ASN A 1 282 ? -6.203 -4.946 -9.448 1.00 98.62 282 ASN A C 1
ATOM 2216 O O . ASN A 1 282 ? -5.259 -5.142 -8.683 1.00 98.62 282 ASN A O 1
ATOM 2220 N N . PHE A 1 283 ? -7.079 -5.921 -9.737 1.00 98.56 283 PHE A N 1
ATOM 2221 C CA . PHE A 1 283 ? -6.967 -7.265 -9.153 1.00 98.56 283 PHE A CA 1
ATOM 2222 C C . PHE A 1 283 ? -5.760 -8.059 -9.676 1.00 98.56 283 PHE A C 1
ATOM 2224 O O . PHE A 1 283 ? -5.179 -8.828 -8.904 1.00 98.56 283 PHE A O 1
ATOM 2231 N N . ILE A 1 284 ? -5.350 -7.858 -10.932 1.00 98.50 284 ILE A N 1
ATOM 2232 C CA . ILE A 1 284 ? -4.119 -8.442 -11.488 1.00 98.50 284 ILE A CA 1
ATOM 2233 C C . ILE A 1 284 ? -2.889 -7.764 -10.854 1.00 98.50 284 ILE A C 1
ATOM 2235 O O . ILE A 1 284 ? -2.020 -8.443 -10.296 1.00 98.50 284 ILE A O 1
ATOM 2239 N N . ASP A 1 285 ? -2.872 -6.429 -10.838 1.00 98.69 285 ASP A N 1
ATOM 2240 C CA . ASP A 1 285 ? -1.787 -5.597 -10.301 1.00 98.69 285 ASP A CA 1
ATOM 2241 C C . ASP A 1 285 ? -1.497 -5.866 -8.813 1.00 98.69 285 ASP A C 1
ATOM 2243 O O . ASP A 1 285 ? -0.342 -6.091 -8.432 1.00 98.69 285 ASP A O 1
ATOM 2247 N N . GLN A 1 286 ? -2.531 -5.907 -7.958 1.00 97.75 286 GLN A N 1
ATOM 2248 C CA . GLN A 1 286 ? -2.352 -6.184 -6.524 1.00 97.75 286 GLN A CA 1
ATOM 2249 C C . GLN A 1 286 ? -1.774 -7.578 -6.271 1.00 97.75 286 GLN A C 1
ATOM 2251 O O . GLN A 1 286 ? -1.010 -7.748 -5.325 1.00 97.75 286 GLN A O 1
ATOM 2256 N N . TYR A 1 287 ? -2.081 -8.574 -7.111 1.00 97.50 287 TYR A N 1
ATOM 2257 C CA . TYR A 1 287 ? -1.572 -9.929 -6.910 1.00 97.50 287 TYR A CA 1
ATOM 2258 C C . TYR A 1 287 ? -0.063 -9.987 -7.156 1.00 97.50 287 TYR A C 1
ATOM 2260 O O . TYR A 1 287 ? 0.675 -10.451 -6.286 1.00 97.50 287 TYR A O 1
ATOM 2268 N N . PHE A 1 288 ? 0.415 -9.457 -8.288 1.00 97.50 288 PHE A N 1
ATOM 2269 C CA . PHE A 1 288 ? 1.851 -9.404 -8.580 1.00 97.50 288 PHE A CA 1
ATOM 2270 C C . PHE A 1 288 ? 2.603 -8.545 -7.556 1.00 97.50 288 PHE A C 1
ATOM 2272 O O . PHE A 1 288 ? 3.609 -8.982 -6.997 1.00 97.50 288 PHE A O 1
ATOM 2279 N N . SER A 1 289 ? 2.071 -7.365 -7.230 1.00 98.25 289 SER A N 1
ATOM 2280 C CA . SER A 1 289 ? 2.617 -6.488 -6.189 1.00 98.25 289 SER A CA 1
ATOM 2281 C C . SER A 1 289 ? 2.758 -7.218 -4.841 1.00 98.25 289 SER A C 1
ATOM 2283 O O . SER A 1 289 ? 3.816 -7.185 -4.209 1.00 98.25 289 SER A O 1
ATOM 2285 N N . ARG A 1 290 ? 1.748 -8.008 -4.450 1.00 97.75 290 ARG A N 1
ATOM 2286 C CA . ARG A 1 290 ? 1.784 -8.854 -3.246 1.00 97.75 290 ARG A CA 1
ATOM 2287 C C . ARG A 1 290 ? 2.772 -10.015 -3.347 1.00 97.75 290 ARG A C 1
ATOM 2289 O O . ARG A 1 290 ? 3.413 -10.307 -2.340 1.00 97.75 290 ARG A O 1
ATOM 2296 N N . ARG A 1 291 ? 2.987 -10.625 -4.522 1.00 94.94 291 ARG A N 1
ATOM 2297 C CA . ARG A 1 291 ? 4.089 -11.594 -4.723 1.00 94.94 291 ARG A CA 1
ATOM 2298 C C . ARG A 1 291 ? 5.444 -10.946 -4.418 1.00 94.94 291 ARG A C 1
ATOM 2300 O O . ARG A 1 291 ? 6.235 -11.547 -3.695 1.00 94.94 291 ARG A O 1
ATOM 2307 N N . ILE A 1 292 ? 5.688 -9.718 -4.885 1.00 96.12 292 ILE A N 1
ATOM 2308 C CA . ILE A 1 292 ? 6.917 -8.964 -4.579 1.00 96.12 292 ILE A CA 1
ATOM 2309 C C . ILE A 1 292 ? 7.018 -8.662 -3.073 1.00 96.12 292 ILE A C 1
ATOM 2311 O O . ILE A 1 292 ? 8.039 -8.966 -2.458 1.00 96.12 292 ILE A O 1
ATOM 2315 N N . CYS A 1 293 ? 5.950 -8.175 -2.428 1.00 96.44 293 CYS A N 1
ATOM 2316 C CA . CYS A 1 293 ? 5.950 -7.941 -0.978 1.00 96.44 293 CYS A CA 1
ATOM 2317 C C . CYS A 1 293 ? 6.222 -9.215 -0.154 1.00 96.44 293 CYS A C 1
ATOM 2319 O O . CYS A 1 293 ? 7.009 -9.171 0.798 1.00 96.44 293 CYS A O 1
ATOM 2321 N N . ALA A 1 294 ? 5.610 -10.344 -0.530 1.00 93.81 294 ALA A N 1
ATOM 2322 C CA . ALA A 1 294 ? 5.824 -11.650 0.090 1.00 93.81 294 ALA A CA 1
ATOM 2323 C C . ALA A 1 294 ? 7.286 -12.096 -0.039 1.00 93.81 294 ALA A C 1
ATOM 2325 O O . ALA A 1 294 ? 7.924 -12.400 0.969 1.00 93.81 294 ALA A O 1
ATOM 2326 N N . LEU A 1 295 ? 7.830 -12.066 -1.262 1.00 90.31 295 LEU A N 1
ATOM 2327 C CA . LEU A 1 295 ? 9.218 -12.429 -1.551 1.00 90.31 295 LEU A CA 1
ATOM 2328 C C . LEU A 1 295 ? 10.216 -11.555 -0.787 1.00 90.31 295 LEU A C 1
ATOM 2330 O O . LEU A 1 295 ? 11.217 -12.073 -0.312 1.00 90.31 295 LEU A O 1
ATOM 2334 N N . SER A 1 296 ? 9.968 -10.253 -0.646 1.00 91.56 296 SER A N 1
ATOM 2335 C CA . SER A 1 296 ? 10.947 -9.309 -0.086 1.00 91.56 296 SER A CA 1
ATOM 2336 C C . SER A 1 296 ? 10.844 -9.093 1.430 1.00 91.56 296 SER A C 1
ATOM 2338 O O . SER A 1 296 ? 11.676 -8.384 2.004 1.00 91.56 296 SER A O 1
ATOM 2340 N N . GLY A 1 297 ? 9.863 -9.699 2.107 1.00 91.31 297 GLY A N 1
ATOM 2341 C CA . GLY A 1 297 ? 9.635 -9.500 3.544 1.00 91.31 297 GLY A CA 1
ATOM 2342 C C . GLY A 1 297 ? 9.035 -8.128 3.889 1.00 91.31 297 GLY A C 1
ATOM 2343 O O . GLY A 1 297 ? 9.281 -7.597 4.976 1.00 91.31 297 GLY A O 1
ATOM 2344 N N . ILE A 1 298 ? 8.280 -7.534 2.959 1.00 95.69 298 ILE A N 1
ATOM 2345 C CA . ILE A 1 298 ? 7.496 -6.311 3.187 1.00 95.69 298 ILE A CA 1
ATOM 2346 C C . ILE A 1 298 ? 6.209 -6.687 3.926 1.00 95.69 298 ILE A C 1
ATOM 2348 O O . ILE A 1 298 ? 5.621 -7.740 3.667 1.00 95.69 298 ILE A O 1
ATOM 2352 N N . VAL A 1 299 ? 5.775 -5.831 4.848 1.00 97.44 299 VAL A N 1
ATOM 2353 C CA . VAL A 1 299 ? 4.455 -5.926 5.484 1.00 97.44 299 VAL A CA 1
ATOM 2354 C C . VAL A 1 299 ? 3.484 -5.033 4.711 1.00 97.44 299 VAL A C 1
ATOM 2356 O O . VAL A 1 299 ? 3.701 -3.825 4.616 1.00 97.44 299 VAL A O 1
ATOM 2359 N N . ILE A 1 300 ? 2.417 -5.603 4.152 1.00 98.50 300 ILE A N 1
ATOM 2360 C CA . ILE A 1 300 ? 1.354 -4.805 3.536 1.00 98.50 300 ILE A CA 1
ATOM 2361 C C . ILE A 1 300 ? 0.465 -4.180 4.608 1.00 98.50 300 ILE A C 1
ATOM 2363 O O . ILE A 1 300 ? 0.219 -4.797 5.643 1.00 98.50 300 ILE A O 1
ATOM 2367 N N . GLN A 1 301 ? -0.039 -2.981 4.334 1.00 98.56 301 GLN A N 1
ATOM 2368 C CA . GLN A 1 301 ? -1.088 -2.314 5.100 1.00 98.56 301 GLN A CA 1
ATOM 2369 C C . GLN A 1 301 ? -2.326 -2.138 4.216 1.00 98.56 301 GLN A C 1
ATOM 2371 O O . GLN A 1 301 ? -2.198 -1.699 3.072 1.00 98.56 301 GLN A O 1
ATOM 2376 N N . THR A 1 302 ? -3.507 -2.476 4.725 1.00 98.38 302 THR A N 1
ATOM 2377 C CA . THR A 1 302 ? -4.777 -2.316 3.993 1.00 98.38 302 THR A CA 1
ATOM 2378 C C . THR A 1 302 ? -5.451 -0.977 4.323 1.00 98.38 302 THR A C 1
ATOM 2380 O O . THR A 1 302 ? -4.971 -0.245 5.194 1.00 98.38 302 THR A O 1
ATOM 2383 N N . GLY A 1 303 ? -6.478 -0.608 3.550 1.00 95.12 303 GLY A N 1
ATOM 2384 C CA . GLY A 1 303 ? -7.005 0.764 3.468 1.00 95.12 303 GLY A CA 1
ATOM 2385 C C . GLY A 1 303 ? -8.453 0.939 3.928 1.00 95.12 303 GLY A C 1
ATOM 2386 O O . GLY A 1 303 ? -9.183 1.745 3.344 1.00 95.12 303 GLY A O 1
ATOM 2387 N N . GLU A 1 304 ? -8.913 0.153 4.905 1.00 96.56 304 GLU A N 1
ATOM 2388 C CA . GLU A 1 304 ? -10.313 0.164 5.344 1.00 96.56 304 GLU A CA 1
ATOM 2389 C C . GLU A 1 304 ? -10.789 1.474 6.014 1.00 96.56 304 GLU A C 1
ATOM 2391 O O . GLU A 1 304 ? -11.996 1.694 6.111 1.00 96.56 304 GLU A O 1
ATOM 2396 N N . ASP A 1 305 ? -9.881 2.380 6.389 1.00 93.75 305 ASP A N 1
ATOM 2397 C CA . ASP A 1 305 ? -10.176 3.772 6.776 1.00 93.75 305 ASP A CA 1
ATOM 2398 C C . ASP A 1 305 ? -11.093 4.476 5.760 1.00 93.75 305 ASP A C 1
ATOM 2400 O O . ASP A 1 305 ? -12.118 5.052 6.125 1.00 93.75 305 ASP A O 1
ATOM 2404 N N . ASN A 1 306 ? -10.797 4.318 4.467 1.00 93.75 306 ASN A N 1
ATOM 2405 C CA . ASN A 1 306 ? -11.521 4.948 3.360 1.00 93.75 306 ASN A CA 1
ATOM 2406 C C . ASN A 1 306 ? -13.007 4.534 3.292 1.00 93.75 306 ASN A C 1
ATOM 2408 O O . ASN A 1 306 ? -13.839 5.257 2.743 1.00 93.75 306 ASN A O 1
ATOM 2412 N N . TYR A 1 307 ? -13.367 3.376 3.855 1.00 93.75 307 TYR A N 1
ATOM 2413 C CA . TYR A 1 307 ? -14.747 2.885 3.895 1.00 93.75 307 TYR A CA 1
ATOM 2414 C C . TYR A 1 307 ? -15.540 3.599 4.996 1.00 93.75 307 TYR A C 1
ATOM 2416 O O . TYR A 1 307 ? -16.727 3.860 4.818 1.00 93.75 307 TYR A O 1
ATOM 2424 N N . LEU A 1 308 ? -14.885 3.925 6.116 1.00 90.62 308 LEU A N 1
ATOM 2425 C CA . LEU A 1 308 ? -15.482 4.604 7.268 1.00 90.62 308 LEU A CA 1
ATOM 2426 C C . LEU A 1 308 ? -15.571 6.121 7.058 1.00 90.62 308 LEU A C 1
ATOM 2428 O O . LEU A 1 308 ? -16.546 6.736 7.487 1.00 90.62 308 LEU A O 1
ATOM 2432 N N . THR A 1 309 ? -14.624 6.712 6.323 1.00 86.62 309 THR A N 1
ATOM 2433 C CA . THR A 1 309 ? -14.736 8.113 5.895 1.00 86.62 309 THR A CA 1
ATOM 2434 C C . THR A 1 309 ? -15.826 8.297 4.832 1.00 86.62 309 THR A C 1
ATOM 2436 O O . THR A 1 309 ? -16.606 9.245 4.916 1.00 86.62 309 THR A O 1
ATOM 2439 N N . THR A 1 310 ? -15.964 7.359 3.885 1.00 86.00 310 THR A N 1
ATOM 2440 C CA . THR A 1 310 ? -16.988 7.423 2.820 1.00 86.00 310 THR A CA 1
ATOM 2441 C C . THR A 1 310 ? -18.401 7.095 3.321 1.00 86.00 310 THR A C 1
ATOM 2443 O O . THR A 1 310 ? -19.343 7.828 3.029 1.00 86.00 310 THR A O 1
ATOM 2446 N N . ALA A 1 311 ? -18.580 6.006 4.076 1.00 89.88 311 ALA A N 1
ATOM 2447 C CA . ALA A 1 311 ? -19.892 5.579 4.569 1.00 89.88 311 ALA A CA 1
ATOM 2448 C C . ALA A 1 311 ? -20.212 6.153 5.964 1.00 89.88 311 ALA A C 1
ATOM 2450 O O . ALA A 1 311 ? -19.439 6.900 6.563 1.00 89.88 311 ALA A O 1
ATOM 2451 N N . GLU A 1 312 ? -21.374 5.795 6.513 1.00 92.31 312 GLU A N 1
ATOM 2452 C CA . GLU A 1 312 ? -21.669 6.035 7.926 1.00 92.31 312 GLU A CA 1
ATOM 2453 C C . GLU A 1 312 ? -21.034 4.924 8.775 1.00 92.31 312 GLU A C 1
ATOM 2455 O O . GLU A 1 312 ? -21.534 3.792 8.799 1.00 92.31 312 GLU A O 1
ATOM 2460 N N . ALA A 1 313 ? -19.943 5.243 9.478 1.00 93.50 313 ALA A N 1
ATOM 2461 C CA . ALA A 1 313 ? -19.166 4.286 10.265 1.00 93.50 313 ALA A CA 1
ATOM 2462 C C . ALA A 1 313 ? -20.019 3.508 11.282 1.00 93.50 313 ALA A C 1
ATOM 2464 O O . ALA A 1 313 ? -19.904 2.286 11.373 1.00 93.50 313 ALA A O 1
ATOM 2465 N N . HIS A 1 314 ? -20.944 4.169 11.990 1.00 95.25 314 HIS A N 1
ATOM 2466 C CA . HIS A 1 314 ? -21.782 3.495 12.986 1.00 95.25 314 HIS A CA 1
ATOM 2467 C C . HIS A 1 314 ? -22.704 2.417 12.380 1.00 95.25 314 HIS A C 1
ATOM 2469 O O . HIS A 1 314 ? -22.912 1.375 13.005 1.00 95.25 314 HIS A O 1
ATOM 2475 N N . LYS A 1 315 ? -23.225 2.611 11.162 1.00 94.50 315 LYS A N 1
ATOM 2476 C CA . LYS A 1 315 ? -24.111 1.631 10.504 1.00 94.50 315 LYS A CA 1
ATOM 2477 C C . LYS A 1 315 ? -23.376 0.634 9.603 1.00 94.50 315 LYS A C 1
ATOM 2479 O O . LYS A 1 315 ? -23.841 -0.488 9.460 1.00 94.50 315 LYS A O 1
ATOM 2484 N N . SER A 1 316 ? -22.253 1.017 8.993 1.00 93.69 316 SER A N 1
ATOM 2485 C CA . SER A 1 316 ? -21.640 0.256 7.883 1.00 93.69 316 SER A CA 1
ATOM 2486 C C . SER A 1 316 ? -20.366 -0.514 8.249 1.00 93.69 316 SER A C 1
ATOM 2488 O O . SER A 1 316 ? -19.783 -1.165 7.383 1.00 93.69 316 SER A O 1
ATOM 2490 N N . TRP A 1 317 ? -19.912 -0.470 9.508 1.00 97.12 317 TRP A N 1
ATOM 2491 C CA . TRP A 1 317 ? -18.603 -1.011 9.909 1.00 97.12 317 TRP A CA 1
ATOM 2492 C C . TRP A 1 317 ? -18.394 -2.501 9.585 1.00 97.12 317 TRP A C 1
ATOM 2494 O O . TRP A 1 317 ? -17.273 -2.905 9.298 1.00 97.12 317 TRP A O 1
ATOM 2504 N N . TYR A 1 318 ? -19.440 -3.332 9.533 1.00 97.88 318 TYR A N 1
ATOM 2505 C CA . TYR A 1 318 ? -19.322 -4.740 9.113 1.00 97.88 318 TYR A CA 1
ATOM 2506 C C . TYR A 1 318 ? -18.673 -4.921 7.720 1.00 97.88 318 TYR A C 1
ATOM 2508 O O . TYR A 1 318 ? -18.088 -5.969 7.435 1.00 97.88 318 TYR A O 1
ATOM 2516 N N . GLN A 1 319 ? -18.715 -3.894 6.861 1.00 97.88 319 GLN A N 1
ATOM 2517 C CA . GLN A 1 319 ? -18.033 -3.871 5.564 1.00 97.88 319 GLN A CA 1
ATOM 2518 C C . GLN A 1 319 ? -16.499 -3.832 5.703 1.00 97.88 319 GLN A C 1
ATOM 2520 O O . GLN A 1 319 ? -15.809 -4.444 4.888 1.00 97.88 319 GLN A O 1
ATOM 2525 N N . VAL A 1 320 ? -15.964 -3.200 6.759 1.00 98.19 320 VAL A N 1
ATOM 2526 C CA . VAL A 1 320 ? -14.530 -3.223 7.115 1.00 98.19 320 VAL A CA 1
ATOM 2527 C C . VAL A 1 320 ? -14.096 -4.650 7.434 1.00 98.19 320 VAL A C 1
ATOM 2529 O O . VAL A 1 320 ? -13.132 -5.146 6.857 1.00 98.19 320 VAL A O 1
ATOM 2532 N N . LEU A 1 321 ? -14.856 -5.361 8.272 1.00 98.56 321 LEU A N 1
ATOM 2533 C CA . LEU A 1 321 ? -14.552 -6.752 8.615 1.00 98.56 321 LEU A CA 1
ATOM 2534 C C . LEU A 1 321 ? -14.697 -7.701 7.408 1.00 98.56 321 LEU A C 1
ATOM 2536 O O . LEU A 1 321 ? -13.897 -8.622 7.244 1.00 98.56 321 LEU A O 1
ATOM 2540 N N . ALA A 1 322 ? -15.663 -7.465 6.516 1.00 98.69 322 ALA A N 1
ATOM 2541 C CA . ALA A 1 322 ? -15.750 -8.203 5.255 1.00 98.69 322 ALA A CA 1
ATOM 2542 C C . ALA A 1 322 ? -14.546 -7.925 4.329 1.00 98.69 322 ALA A C 1
ATOM 2544 O O . ALA A 1 322 ? -14.008 -8.865 3.735 1.00 98.69 322 ALA A O 1
ATOM 2545 N N . SER A 1 323 ? -14.079 -6.671 4.251 1.00 98.50 323 SER A N 1
ATOM 2546 C CA . SER A 1 323 ? -12.838 -6.312 3.551 1.00 98.50 323 SER A CA 1
ATOM 2547 C C . SER A 1 323 ? -11.631 -7.023 4.163 1.00 98.50 323 SER A C 1
ATOM 2549 O O . SER A 1 323 ? -10.866 -7.637 3.423 1.00 98.50 323 SER A O 1
ATOM 2551 N N . HIS A 1 324 ? -11.504 -7.062 5.498 1.00 98.75 324 HIS A N 1
ATOM 2552 C CA . HIS A 1 324 ? -10.412 -7.759 6.193 1.00 98.75 324 HIS A CA 1
ATOM 2553 C C . HIS A 1 324 ? -10.273 -9.218 5.774 1.00 98.75 324 HIS A C 1
ATOM 2555 O O . HIS A 1 324 ? -9.169 -9.652 5.452 1.00 98.75 324 HIS A O 1
ATOM 2561 N N . PHE A 1 325 ? -11.373 -9.976 5.746 1.00 98.88 325 PHE A N 1
ATOM 2562 C CA . PHE A 1 325 ? -11.332 -11.381 5.337 1.00 98.88 325 PHE A CA 1
ATOM 2563 C C . PHE A 1 325 ? -10.953 -11.547 3.854 1.00 98.88 325 PHE A C 1
ATOM 2565 O O . PHE A 1 325 ? -10.194 -12.456 3.516 1.00 98.88 325 PHE A O 1
ATOM 2572 N N . ILE A 1 326 ? -11.419 -10.660 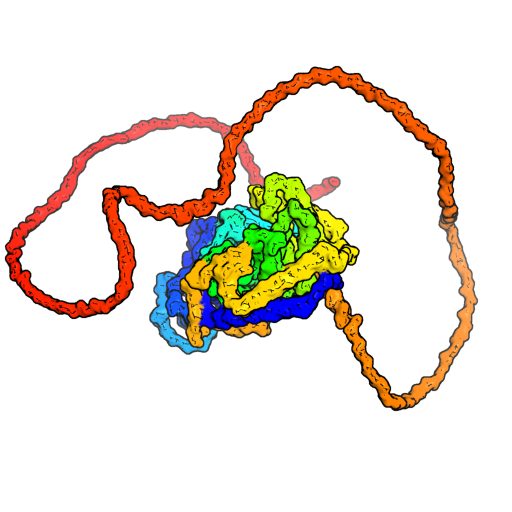2.966 1.00 98.81 326 ILE A N 1
ATOM 2573 C CA . ILE A 1 326 ? -11.076 -10.682 1.531 1.00 98.81 326 ILE A CA 1
ATOM 2574 C C . ILE A 1 326 ? -9.604 -10.293 1.305 1.00 98.81 326 ILE A C 1
ATOM 2576 O O . ILE A 1 326 ? -8.901 -10.961 0.544 1.00 98.81 326 ILE A O 1
ATOM 2580 N N . ASN A 1 327 ? -9.108 -9.267 2.000 1.00 98.69 327 ASN A N 1
ATOM 2581 C CA . ASN A 1 327 ? -7.703 -8.862 1.988 1.00 98.69 327 ASN A CA 1
ATOM 2582 C C . ASN A 1 327 ? -6.791 -9.958 2.578 1.00 98.69 327 ASN A C 1
ATOM 2584 O O . ASN A 1 327 ? -5.766 -10.269 1.970 1.00 98.69 327 ASN A O 1
ATOM 2588 N N . GLU A 1 328 ? -7.174 -10.590 3.698 1.00 98.62 328 GLU A N 1
ATOM 2589 C CA . GLU A 1 328 ? -6.475 -11.749 4.279 1.00 98.62 328 GLU A CA 1
ATOM 2590 C C . GLU A 1 328 ? -6.378 -12.894 3.258 1.00 98.62 328 GLU A C 1
ATOM 2592 O O . GLU A 1 328 ? -5.286 -13.416 3.024 1.00 98.62 328 GLU A O 1
ATOM 2597 N N . ALA A 1 329 ? -7.493 -13.258 2.617 1.00 98.56 329 ALA A N 1
ATOM 2598 C CA . ALA A 1 329 ? -7.535 -14.347 1.646 1.00 98.56 329 ALA A CA 1
ATOM 2599 C C . ALA A 1 329 ? -6.676 -14.051 0.400 1.00 98.56 329 ALA A C 1
ATOM 2601 O O . ALA A 1 329 ? -5.867 -14.895 -0.000 1.00 98.56 329 ALA A O 1
ATOM 2602 N N . PHE A 1 330 ? -6.780 -12.851 -0.190 1.00 98.38 330 PHE A N 1
ATOM 2603 C CA . PHE A 1 330 ? -5.942 -12.464 -1.332 1.00 98.38 330 PHE A CA 1
ATOM 2604 C C . PHE A 1 330 ? -4.454 -12.459 -0.964 1.00 98.38 330 PHE A C 1
ATOM 2606 O O . PHE A 1 330 ? -3.648 -13.048 -1.687 1.00 98.38 330 PHE A O 1
ATOM 2613 N N . ALA A 1 331 ? -4.075 -11.861 0.167 1.00 98.06 331 ALA A N 1
ATOM 2614 C CA . ALA A 1 331 ? -2.678 -11.798 0.587 1.00 98.06 331 ALA A CA 1
ATOM 2615 C C . ALA A 1 331 ? -2.089 -13.192 0.875 1.00 98.06 331 ALA A C 1
ATOM 2617 O O . ALA A 1 331 ? -0.965 -13.481 0.460 1.00 98.06 331 ALA A O 1
ATOM 2618 N N . LYS A 1 332 ? -2.865 -14.097 1.488 1.00 96.75 332 LYS A N 1
ATOM 2619 C CA . LYS A 1 332 ? -2.469 -15.503 1.682 1.00 96.75 332 LYS A CA 1
ATOM 2620 C C . LYS A 1 332 ? -2.338 -16.259 0.363 1.00 96.75 332 LYS A C 1
ATOM 2622 O O . LYS A 1 332 ? -1.374 -17.001 0.195 1.00 96.75 332 LYS A O 1
ATOM 2627 N N . SER A 1 333 ? -3.226 -16.023 -0.608 1.00 94.94 333 SER A N 1
ATOM 2628 C CA . SER A 1 333 ? -3.096 -16.610 -1.954 1.00 94.94 333 SER A CA 1
ATOM 2629 C C . SER A 1 333 ? -1.833 -16.130 -2.688 1.00 94.94 333 SER A C 1
ATOM 2631 O O . SER A 1 333 ? -1.172 -16.917 -3.360 1.00 94.94 333 SER A O 1
ATOM 2633 N N . ALA A 1 334 ? -1.433 -14.871 -2.471 1.00 94.88 334 ALA A N 1
ATOM 2634 C CA . ALA A 1 334 ? -0.168 -14.308 -2.937 1.00 94.88 334 ALA A CA 1
ATOM 2635 C C . ALA A 1 334 ? 1.044 -14.708 -2.063 1.00 94.88 334 ALA A C 1
ATOM 2637 O O . ALA A 1 334 ? 2.159 -14.245 -2.307 1.00 94.88 334 ALA A O 1
ATOM 2638 N N . GLY A 1 335 ? 0.872 -15.591 -1.075 1.00 94.31 335 GLY A N 1
ATOM 2639 C CA . GLY A 1 335 ? 1.954 -16.172 -0.280 1.00 94.31 335 GLY A CA 1
ATOM 2640 C C . GLY A 1 335 ? 2.503 -15.293 0.847 1.00 94.31 335 GLY A C 1
ATOM 2641 O O . GLY A 1 335 ? 3.610 -15.563 1.311 1.00 94.31 335 GLY A O 1
ATOM 2642 N N . LEU A 1 336 ? 1.780 -14.264 1.303 1.00 95.31 336 LEU A N 1
ATOM 2643 C CA . LEU A 1 336 ? 2.152 -13.516 2.510 1.00 95.31 336 LEU A CA 1
ATOM 2644 C C . LEU A 1 336 ? 1.840 -14.331 3.775 1.00 95.31 336 LEU A C 1
ATOM 2646 O O . LEU A 1 336 ? 0.774 -14.937 3.891 1.00 95.31 336 LEU A O 1
ATOM 2650 N N . ALA A 1 337 ? 2.747 -14.298 4.754 1.00 94.56 337 ALA A N 1
ATOM 2651 C CA . ALA A 1 337 ? 2.475 -14.805 6.099 1.00 94.56 337 ALA A CA 1
ATOM 2652 C C . ALA A 1 337 ? 1.592 -13.828 6.905 1.00 94.56 337 ALA A C 1
ATOM 2654 O O . ALA A 1 337 ? 1.619 -12.625 6.655 1.00 94.56 337 ALA A O 1
ATOM 2655 N N . ASP A 1 338 ? 0.870 -14.306 7.929 1.00 94.75 338 ASP A N 1
ATOM 2656 C CA . ASP A 1 338 ? 0.016 -13.467 8.798 1.00 94.75 338 ASP A CA 1
ATOM 2657 C C . ASP A 1 338 ? 0.748 -12.226 9.355 1.00 94.75 338 ASP A C 1
ATOM 2659 O O . ASP A 1 338 ? 0.176 -11.139 9.417 1.00 94.75 338 ASP A O 1
ATOM 2663 N N . ASN A 1 339 ? 2.037 -12.351 9.706 1.00 93.38 339 ASN A N 1
ATOM 2664 C CA . ASN A 1 339 ? 2.847 -11.235 10.212 1.00 93.38 339 ASN A CA 1
ATOM 2665 C C . ASN A 1 339 ? 3.299 -10.233 9.129 1.00 93.38 339 ASN A C 1
ATOM 2667 O O . ASN A 1 339 ? 3.994 -9.273 9.449 1.00 93.38 339 ASN A O 1
ATOM 2671 N N . GLN A 1 340 ? 2.914 -10.441 7.868 1.00 95.94 340 GLN A N 1
ATOM 2672 C CA . GLN A 1 340 ? 3.059 -9.487 6.767 1.00 95.94 340 GLN A CA 1
ATOM 2673 C C . GLN A 1 340 ? 1.735 -8.811 6.381 1.00 95.94 340 GLN A C 1
ATOM 2675 O O . GLN A 1 340 ? 1.746 -7.981 5.481 1.00 95.94 340 GLN A O 1
ATOM 2680 N N . ILE A 1 341 ? 0.611 -9.134 7.030 1.00 98.25 341 ILE A N 1
ATOM 2681 C CA . ILE A 1 341 ? -0.723 -8.644 6.653 1.00 98.25 341 ILE A CA 1
ATOM 2682 C C . ILE A 1 341 ? -1.249 -7.722 7.765 1.00 98.25 341 ILE A C 1
ATOM 2684 O O . ILE A 1 341 ? -2.008 -8.153 8.638 1.00 98.25 341 ILE A O 1
ATOM 2688 N N . ALA A 1 342 ? -0.816 -6.457 7.759 1.00 98.38 342 ALA A N 1
ATOM 2689 C CA . ALA A 1 342 ? -1.275 -5.428 8.693 1.00 98.38 342 ALA A CA 1
ATOM 2690 C C . ALA A 1 342 ? -2.650 -4.890 8.265 1.00 98.38 342 ALA A C 1
ATOM 2692 O O . ALA A 1 342 ? -2.750 -3.866 7.589 1.00 98.38 342 ALA A O 1
ATOM 2693 N N . LEU A 1 343 ? -3.712 -5.605 8.644 1.00 98.50 343 LEU A N 1
ATOM 2694 C CA . LEU A 1 343 ? -5.081 -5.166 8.373 1.00 98.50 343 LEU A CA 1
ATOM 2695 C C . LEU A 1 343 ? -5.351 -3.825 9.079 1.00 98.50 343 LEU A C 1
ATOM 2697 O O . LEU A 1 343 ? -4.994 -3.661 10.251 1.00 98.50 343 LEU A O 1
ATOM 2701 N N . GLY A 1 344 ? -5.930 -2.874 8.349 1.00 97.94 344 GLY A N 1
ATOM 2702 C CA . GLY A 1 344 ? -6.238 -1.522 8.808 1.00 97.94 344 GLY A CA 1
ATOM 2703 C C . GLY A 1 344 ? -7.659 -1.389 9.354 1.00 97.94 344 GLY A C 1
ATOM 2704 O O . GLY A 1 344 ? -8.580 -2.004 8.841 1.00 97.94 344 GLY A O 1
ATOM 2705 N N . HIS A 1 345 ? -7.872 -0.574 10.380 1.00 98.25 345 HIS A N 1
ATOM 2706 C CA . HIS A 1 345 ? -9.197 -0.074 10.778 1.00 98.25 345 HIS A CA 1
ATOM 2707 C C . HIS A 1 345 ? -9.048 1.306 11.430 1.00 98.25 345 HIS A C 1
ATOM 2709 O O . HIS A 1 345 ? -7.937 1.672 11.817 1.00 98.25 345 HIS A O 1
ATOM 2715 N N . ALA A 1 346 ? -10.128 2.083 11.508 1.00 97.75 346 ALA A N 1
ATOM 2716 C CA . ALA A 1 346 ? -10.100 3.469 11.978 1.00 97.75 346 ALA A CA 1
ATOM 2717 C C . ALA A 1 346 ? -11.156 3.743 13.057 1.00 97.75 346 ALA A C 1
ATOM 2719 O O . ALA A 1 346 ? -12.151 3.022 13.140 1.00 97.75 346 ALA A O 1
ATOM 2720 N N . HIS A 1 347 ? -10.901 4.781 13.851 1.00 97.69 347 HIS A N 1
ATOM 2721 C CA . HIS A 1 347 ? -11.761 5.290 14.916 1.00 97.69 347 HIS A CA 1
ATOM 2722 C C . HIS A 1 347 ? -12.598 6.452 14.373 1.00 97.69 347 HIS A C 1
ATOM 2724 O O . HIS A 1 347 ? -12.144 7.587 14.390 1.00 97.69 347 HIS A O 1
ATOM 2730 N N . GLU A 1 348 ? -13.759 6.155 13.791 1.00 97.12 348 GLU A N 1
ATOM 2731 C CA . GLU A 1 348 ? -14.519 7.091 12.937 1.00 97.12 348 GLU A CA 1
ATOM 2732 C C . GLU A 1 348 ? -16.043 7.027 13.159 1.00 97.12 348 GLU A C 1
ATOM 2734 O O . GLU A 1 348 ? -16.815 7.566 12.365 1.00 97.12 348 GLU A O 1
ATOM 2739 N N . ILE A 1 349 ? -16.519 6.373 14.225 1.00 97.56 349 ILE A N 1
ATOM 2740 C CA . ILE A 1 349 ? -17.886 6.605 14.711 1.00 97.56 349 ILE A CA 1
ATOM 2741 C C . ILE A 1 349 ? -17.998 8.058 15.191 1.00 97.56 349 ILE A C 1
ATOM 2743 O O . ILE A 1 349 ? -17.147 8.530 15.939 1.00 97.56 349 ILE A O 1
ATOM 2747 N N . ASP A 1 350 ? -19.071 8.744 14.788 1.00 97.44 350 ASP A N 1
ATOM 2748 C CA . ASP A 1 350 ? -19.360 10.113 15.222 1.00 97.44 350 ASP A CA 1
ATOM 2749 C C . ASP A 1 350 ? -19.297 10.217 16.762 1.00 97.44 350 ASP A C 1
ATOM 2751 O O . ASP A 1 350 ? -20.015 9.476 17.450 1.00 97.44 350 ASP A O 1
ATOM 2755 N N . PRO A 1 351 ? -18.445 11.097 17.327 1.00 97.00 351 PRO A N 1
ATOM 2756 C CA . PRO A 1 351 ? -18.220 11.151 18.767 1.00 97.00 351 PRO A CA 1
ATOM 2757 C C . PRO A 1 351 ? -19.484 11.532 19.549 1.00 97.00 351 PRO A C 1
ATOM 2759 O O . PRO A 1 351 ? -19.594 11.149 20.715 1.00 97.00 351 PRO A O 1
ATOM 2762 N N . TRP A 1 352 ? -20.446 12.215 18.916 1.00 96.75 352 TRP A N 1
ATOM 2763 C CA . TRP A 1 352 ? -21.692 12.682 19.531 1.00 96.75 352 TRP A CA 1
ATOM 2764 C C . TRP A 1 352 ? -22.793 11.610 19.606 1.00 96.75 352 TRP A C 1
ATOM 2766 O O . TRP A 1 352 ? -23.838 11.845 20.213 1.00 96.75 352 TRP A O 1
ATOM 2776 N N . ILE A 1 353 ? -22.573 10.417 19.041 1.00 97.56 353 ILE A N 1
ATOM 2777 C CA . ILE A 1 353 ? -23.454 9.257 19.249 1.00 97.56 353 ILE A CA 1
ATOM 2778 C C . ILE A 1 353 ? -23.309 8.750 20.695 1.00 97.56 353 ILE A C 1
ATOM 2780 O O . ILE A 1 353 ? -22.196 8.514 21.166 1.00 97.56 353 ILE A O 1
ATOM 2784 N N . GLU A 1 354 ? -24.432 8.514 21.390 1.00 97.94 354 GLU A N 1
ATOM 2785 C CA . GLU A 1 354 ? -24.439 7.897 22.730 1.00 97.94 354 GLU A CA 1
ATOM 2786 C C . GLU A 1 354 ? -23.638 6.584 22.720 1.00 97.94 354 GLU A C 1
ATOM 2788 O O . GLU A 1 354 ? -23.912 5.691 21.919 1.00 97.94 354 GLU A O 1
ATOM 2793 N N . ASP A 1 355 ? -22.670 6.450 23.630 1.00 97.81 355 ASP A N 1
ATOM 2794 C CA . ASP A 1 355 ? -21.754 5.305 23.725 1.00 97.81 355 ASP A CA 1
ATOM 2795 C C . ASP A 1 355 ? -20.876 5.045 22.478 1.00 97.81 355 ASP A C 1
ATOM 2797 O O . ASP A 1 355 ? -20.361 3.934 22.313 1.00 97.81 355 ASP A O 1
ATOM 2801 N N . SER A 1 356 ? -20.616 6.067 21.649 1.00 97.56 356 SER A N 1
ATOM 2802 C CA . SER A 1 356 ? -19.631 6.056 20.544 1.00 97.56 356 SER A CA 1
ATOM 2803 C C . SER A 1 356 ? -18.338 5.307 20.910 1.00 97.56 356 SER A C 1
ATOM 2805 O O . SER A 1 356 ? -17.974 4.320 20.264 1.00 97.56 356 SER A O 1
ATOM 2807 N N . ILE A 1 357 ? -17.725 5.688 22.036 1.00 97.38 357 ILE A N 1
ATOM 2808 C CA . ILE A 1 357 ? -16.511 5.087 22.615 1.00 97.38 357 ILE A CA 1
ATOM 2809 C C . ILE A 1 357 ? -16.663 3.573 22.877 1.00 97.38 357 ILE A C 1
ATOM 2811 O O . ILE A 1 357 ? -15.726 2.809 22.640 1.00 97.38 357 ILE A O 1
ATOM 2815 N N . LEU A 1 358 ? -17.829 3.101 23.339 1.00 98.00 358 LEU A N 1
ATOM 2816 C CA . LEU A 1 358 ? -18.047 1.676 23.625 1.00 98.00 358 LEU A CA 1
ATOM 2817 C C . LEU A 1 358 ? -18.164 0.847 22.340 1.00 98.00 358 LEU A C 1
ATOM 2819 O O . LEU A 1 358 ? -17.698 -0.296 22.298 1.00 98.00 358 LEU A O 1
ATOM 2823 N N . TYR A 1 359 ? -18.783 1.399 21.293 1.00 98.38 359 TYR A N 1
ATOM 2824 C CA . TYR A 1 359 ? -18.880 0.732 19.992 1.00 98.38 359 TYR A CA 1
ATOM 2825 C C . TYR A 1 359 ? -17.516 0.651 19.303 1.00 98.38 359 TYR A C 1
ATOM 2827 O O . TYR A 1 359 ? -17.162 -0.405 18.777 1.00 98.38 359 TYR A O 1
ATOM 2835 N N . GLU A 1 360 ? -16.728 1.717 19.408 1.00 98.12 360 GLU A N 1
ATOM 2836 C CA . GLU A 1 360 ? -15.333 1.781 18.976 1.00 98.12 360 GLU A CA 1
ATOM 2837 C C . GLU A 1 360 ? -14.450 0.750 19.697 1.00 98.12 360 GLU A C 1
ATOM 2839 O O . GLU A 1 360 ? -13.745 -0.035 19.060 1.00 98.12 360 GLU A O 1
ATOM 2844 N N . TRP A 1 361 ? -14.540 0.645 21.029 1.00 97.38 361 TRP A N 1
ATOM 2845 C CA . TRP A 1 361 ? -13.809 -0.383 21.785 1.00 97.38 361 TRP A CA 1
ATOM 2846 C C . TRP A 1 361 ? -14.247 -1.809 21.419 1.00 97.38 361 TRP A C 1
ATOM 2848 O O . TRP A 1 361 ? -13.405 -2.709 21.350 1.00 97.38 361 TRP A O 1
ATOM 2858 N N . ALA A 1 362 ? -15.538 -2.029 21.142 1.00 98.19 362 ALA A N 1
ATOM 2859 C CA . ALA A 1 362 ? -16.044 -3.320 20.675 1.00 98.19 362 ALA A CA 1
ATOM 2860 C C . ALA A 1 362 ? -15.425 -3.722 19.332 1.00 98.19 362 ALA A C 1
ATOM 2862 O O . ALA A 1 362 ? -14.979 -4.858 19.168 1.00 98.19 362 ALA A O 1
ATOM 2863 N N . GLN A 1 363 ? -15.375 -2.782 18.392 1.00 98.06 363 GLN A N 1
ATOM 2864 C CA . GLN A 1 363 ? -14.835 -2.967 17.048 1.00 98.06 363 GLN A CA 1
ATOM 2865 C C . GLN A 1 363 ? -13.312 -3.159 17.073 1.00 98.06 363 GLN A C 1
ATOM 2867 O O . GLN A 1 363 ? -12.801 -4.123 16.500 1.00 98.06 363 GLN A O 1
ATOM 2872 N N . ALA A 1 364 ? -12.583 -2.344 17.836 1.00 98.12 364 ALA A N 1
ATOM 2873 C CA . ALA A 1 364 ? -11.140 -2.488 17.987 1.00 98.12 364 ALA A CA 1
ATOM 2874 C C . ALA A 1 364 ? -10.738 -3.823 18.653 1.00 98.12 364 ALA A C 1
ATOM 2876 O O . ALA A 1 364 ? -9.779 -4.469 18.215 1.00 98.12 364 ALA A O 1
ATOM 2877 N N . GLN A 1 365 ? -11.496 -4.292 19.653 1.00 98.25 365 GLN A N 1
ATOM 2878 C CA . GLN A 1 365 ? -11.302 -5.614 20.262 1.00 98.25 365 GLN A CA 1
ATOM 2879 C C . GLN A 1 365 ? -11.647 -6.755 19.284 1.00 98.25 365 GLN A C 1
ATOM 2881 O O . GLN A 1 365 ? -10.930 -7.757 19.233 1.00 98.25 365 GLN A O 1
ATOM 2886 N N . LEU A 1 366 ? -12.711 -6.604 18.487 1.00 98.31 366 LEU A N 1
ATOM 2887 C CA . LEU A 1 366 ? -13.181 -7.595 17.513 1.00 98.31 366 LEU A CA 1
ATOM 2888 C C . LEU A 1 366 ? -12.093 -7.946 16.490 1.00 98.31 366 LEU A C 1
ATOM 2890 O O . LEU A 1 366 ? -11.782 -9.126 16.308 1.00 98.31 366 LEU A O 1
ATOM 2894 N N . VAL A 1 367 ? -11.437 -6.939 15.902 1.00 98.25 367 VAL A N 1
ATOM 2895 C CA . VAL A 1 367 ? -10.326 -7.152 14.952 1.00 98.25 367 VAL A CA 1
ATOM 2896 C C . VAL A 1 367 ? -9.186 -7.955 15.600 1.00 98.25 367 VAL A C 1
ATOM 2898 O O . VAL A 1 367 ? -8.635 -8.869 14.981 1.00 98.25 367 VAL A O 1
ATOM 2901 N N . ARG A 1 368 ? -8.849 -7.684 16.871 1.00 96.94 368 ARG A N 1
ATOM 2902 C CA . ARG A 1 368 ? -7.765 -8.386 17.589 1.00 96.94 368 ARG A CA 1
ATOM 2903 C C . ARG A 1 368 ? -8.114 -9.823 17.990 1.00 96.94 368 ARG A C 1
ATOM 2905 O O . ARG A 1 368 ? -7.213 -10.659 18.042 1.00 96.94 368 ARG A O 1
ATOM 2912 N N . GLU A 1 369 ? -9.387 -10.147 18.223 1.00 96.94 369 GLU A N 1
ATOM 2913 C CA . GLU A 1 369 ? -9.826 -11.522 18.522 1.00 96.94 369 GLU A CA 1
ATOM 2914 C C . GLU A 1 369 ? -10.022 -12.410 17.283 1.00 96.94 369 GLU A C 1
ATOM 2916 O O . GLU A 1 369 ? -9.910 -13.642 17.390 1.00 96.94 369 GLU A O 1
ATOM 2921 N N . ILE A 1 370 ? -10.292 -11.804 16.123 1.00 98.19 370 ILE A N 1
ATOM 2922 C CA . ILE A 1 370 ? -10.418 -12.494 14.831 1.00 98.19 370 ILE A CA 1
ATOM 2923 C C . ILE A 1 370 ? -9.045 -12.717 14.182 1.00 98.19 370 ILE A C 1
ATOM 2925 O O . ILE A 1 370 ? -8.772 -13.826 13.709 1.00 98.19 370 ILE A O 1
ATOM 2929 N N . PHE A 1 371 ? -8.167 -11.707 14.203 1.00 97.75 371 PHE A N 1
ATOM 2930 C CA . PHE A 1 371 ? -6.866 -11.701 13.517 1.00 97.75 371 PHE A CA 1
ATOM 2931 C C . PHE A 1 371 ? -5.668 -11.605 14.494 1.00 97.75 371 PHE A C 1
ATOM 2933 O O . PHE A 1 371 ? -4.831 -10.704 14.382 1.00 97.75 371 PHE A O 1
ATOM 2940 N N . PRO A 1 372 ? -5.526 -12.517 15.480 1.00 95.31 372 PRO A N 1
ATOM 2941 C CA . PRO A 1 372 ? -4.590 -12.343 16.597 1.00 95.31 372 PRO A CA 1
ATOM 2942 C C . PRO A 1 372 ? -3.107 -12.338 16.190 1.00 95.31 372 PRO A C 1
ATOM 2944 O O . PRO A 1 372 ? -2.289 -11.743 16.895 1.00 95.31 372 PRO A O 1
ATOM 2947 N N . ARG A 1 373 ? -2.753 -12.986 15.067 1.00 94.88 373 ARG A N 1
ATOM 2948 C CA . ARG A 1 373 ? -1.373 -13.075 14.541 1.00 94.88 373 ARG A CA 1
ATOM 2949 C C . ARG A 1 373 ? -0.996 -11.925 13.599 1.00 94.88 373 ARG A C 1
ATOM 2951 O O . ARG A 1 373 ? 0.190 -11.732 13.340 1.00 94.88 373 ARG A O 1
ATOM 2958 N N . ASN A 1 374 ? -1.979 -11.177 13.108 1.00 97.00 374 ASN A N 1
ATOM 2959 C CA . ASN A 1 374 ? -1.780 -10.050 12.209 1.00 97.00 374 ASN A CA 1
ATOM 2960 C C . ASN A 1 374 ? -1.316 -8.813 13.000 1.00 97.00 374 ASN A C 1
ATOM 2962 O O . ASN A 1 374 ? -1.836 -8.576 14.096 1.00 97.00 374 ASN A O 1
ATOM 2966 N N . PRO A 1 375 ? -0.374 -8.012 12.469 1.00 96.50 375 PRO A N 1
ATOM 2967 C CA . PRO A 1 375 ? 0.084 -6.772 13.085 1.00 96.50 375 PRO A CA 1
ATOM 2968 C C . PRO A 1 375 ? -0.886 -5.633 12.751 1.00 96.50 375 PRO A C 1
ATOM 2970 O O . PRO A 1 375 ? -0.625 -4.820 11.871 1.00 96.50 375 PRO A O 1
ATOM 2973 N N . ILE A 1 376 ? -2.032 -5.604 13.430 1.00 98.06 376 ILE A N 1
ATOM 2974 C CA . ILE A 1 376 ? -3.148 -4.707 13.101 1.00 98.06 376 ILE A CA 1
ATOM 2975 C C . ILE A 1 376 ? -2.748 -3.230 13.210 1.00 98.06 376 ILE A C 1
ATOM 2977 O O . ILE A 1 376 ? -2.131 -2.812 14.199 1.00 98.06 376 ILE A O 1
ATOM 2981 N N . LYS A 1 377 ? -3.134 -2.465 12.183 1.00 98.56 377 LYS A N 1
ATOM 2982 C CA . LYS A 1 377 ? -2.988 -1.014 12.077 1.00 98.56 377 LYS A CA 1
ATOM 2983 C C . LYS A 1 377 ? -4.296 -0.349 12.498 1.00 98.56 377 LYS A C 1
ATOM 2985 O O . LYS A 1 377 ? -5.324 -0.566 11.863 1.00 98.56 377 LYS A O 1
ATOM 2990 N N . PHE A 1 378 ? -4.244 0.470 13.540 1.00 98.62 378 PHE A N 1
ATOM 2991 C CA . PHE A 1 378 ? -5.362 1.291 13.992 1.00 98.62 378 PHE A CA 1
ATOM 2992 C C . PHE A 1 378 ? -5.094 2.759 13.640 1.00 98.62 378 PHE A C 1
ATOM 2994 O O . PHE A 1 378 ? -3.955 3.226 13.744 1.00 98.62 378 PHE A O 1
ATOM 3001 N N . MET A 1 379 ? -6.122 3.445 13.146 1.00 98.50 379 MET A N 1
ATOM 3002 C CA . MET A 1 379 ? -6.031 4.752 12.491 1.00 98.50 379 MET A CA 1
ATOM 3003 C C . MET A 1 379 ? -6.976 5.769 13.154 1.00 98.50 379 MET A C 1
ATOM 3005 O O . MET A 1 379 ? -8.025 5.370 13.664 1.00 98.50 379 MET A O 1
ATOM 3009 N N . PRO A 1 380 ? -6.580 7.050 13.213 1.00 98.19 380 PRO A N 1
ATOM 3010 C CA . PRO A 1 380 ? -7.211 8.057 14.057 1.00 98.19 380 PRO A CA 1
ATOM 3011 C C . PRO A 1 380 ? -8.542 8.544 13.477 1.00 98.19 380 PRO A C 1
ATOM 3013 O O . PRO A 1 380 ? -8.809 8.309 12.297 1.00 98.19 380 PRO A O 1
ATOM 3016 N N . PRO A 1 381 ? -9.338 9.275 14.274 1.00 97.00 381 PRO A N 1
ATOM 3017 C CA . PRO A 1 381 ? -10.444 10.059 13.746 1.00 97.00 381 PRO A CA 1
ATOM 3018 C C . PRO A 1 381 ? -9.941 11.168 12.823 1.00 97.00 381 PRO A C 1
ATOM 3020 O O . PRO A 1 381 ? -9.001 11.897 13.162 1.00 97.00 381 PRO A O 1
ATOM 3023 N N . THR A 1 382 ? -10.612 11.319 11.682 1.00 96.44 382 THR A N 1
ATOM 3024 C CA . THR A 1 382 ? -10.378 12.381 10.694 1.00 96.44 382 THR A CA 1
ATOM 3025 C C . THR A 1 382 ? -11.689 13.068 10.310 1.00 96.44 382 THR A C 1
ATOM 3027 O O . THR A 1 382 ? -11.779 14.291 10.386 1.00 96.44 382 THR A O 1
ATOM 3030 N N . LYS A 1 383 ? -12.745 12.299 10.005 1.00 95.12 383 LYS A N 1
ATOM 3031 C CA . LYS A 1 383 ? -14.029 12.796 9.475 1.00 95.12 383 LYS A CA 1
ATOM 3032 C C . LYS A 1 383 ? -14.775 13.736 10.422 1.00 95.12 383 LYS A C 1
ATOM 3034 O O . LYS A 1 383 ? -15.464 14.641 9.967 1.00 95.12 383 LYS A O 1
ATOM 3039 N N . HIS A 1 384 ? -14.647 13.501 11.726 1.00 95.69 384 HIS A N 1
ATOM 3040 C CA . HIS A 1 384 ? -15.364 14.236 12.773 1.00 95.69 384 HIS A CA 1
ATOM 3041 C C . HIS A 1 384 ? -14.474 15.245 13.531 1.00 95.69 384 HIS A C 1
ATOM 3043 O O . HIS A 1 384 ? -14.851 15.710 14.606 1.00 95.69 384 HIS A O 1
ATOM 3049 N N . LYS A 1 385 ? -13.289 15.580 12.995 1.00 97.00 385 LYS A N 1
ATOM 3050 C CA . LYS A 1 385 ? -12.447 16.677 13.502 1.00 97.00 385 LYS A CA 1
ATOM 3051 C C . LYS A 1 385 ? -12.830 18.010 12.858 1.00 97.00 385 LYS A C 1
ATOM 3053 O O . LYS A 1 385 ? -13.376 18.057 11.760 1.00 97.00 385 LYS A O 1
ATOM 3058 N N . THR A 1 386 ? -12.530 19.099 13.556 1.00 96.00 386 THR A N 1
ATOM 3059 C CA . THR A 1 386 ? -12.824 20.480 13.141 1.00 96.00 386 THR A CA 1
ATOM 3060 C C . THR A 1 386 ? -11.641 21.387 13.502 1.00 96.00 386 THR A C 1
ATOM 3062 O O . THR A 1 386 ? -10.600 20.904 13.948 1.00 96.00 386 THR A O 1
ATOM 3065 N N . GLY A 1 387 ? -11.796 22.708 13.363 1.00 97.31 387 GLY A N 1
ATOM 3066 C CA . GLY A 1 387 ? -10.826 23.682 13.879 1.00 97.31 387 GLY A CA 1
ATOM 3067 C C . GLY A 1 387 ? -10.652 23.682 15.409 1.00 97.31 387 GLY A C 1
ATOM 3068 O O . GLY A 1 387 ? -9.735 24.337 15.903 1.00 97.31 387 GLY A O 1
ATOM 3069 N N . ASP A 1 388 ? -11.481 22.957 16.175 1.00 97.94 388 ASP A N 1
ATOM 3070 C CA . ASP A 1 388 ? -11.252 22.764 17.611 1.00 97.94 388 ASP A CA 1
ATOM 3071 C C . ASP A 1 388 ? -10.111 21.760 17.850 1.00 97.94 388 ASP A C 1
ATOM 3073 O O . ASP A 1 388 ? -10.295 20.539 17.948 1.00 97.94 388 ASP A O 1
ATOM 3077 N N . ILE A 1 389 ? -8.904 22.311 17.974 1.00 98.12 389 ILE A N 1
ATOM 3078 C CA . ILE A 1 389 ? -7.687 21.572 18.314 1.00 98.12 389 ILE A CA 1
ATOM 3079 C C . ILE A 1 389 ? -7.722 20.971 19.728 1.00 98.12 389 ILE A C 1
ATOM 3081 O O . ILE A 1 389 ? -7.045 19.971 19.975 1.00 98.12 389 ILE A O 1
ATOM 3085 N N . PHE A 1 390 ? -8.492 21.533 20.665 1.00 98.50 390 PHE A N 1
ATOM 3086 C CA . PHE A 1 390 ? -8.547 21.055 22.048 1.00 98.50 390 PHE A CA 1
ATOM 3087 C C . PHE A 1 390 ? -9.412 19.799 22.145 1.00 98.50 390 PHE A C 1
ATOM 3089 O O . PHE A 1 390 ? -8.966 18.786 22.695 1.00 98.50 390 PHE A O 1
ATOM 3096 N N . PHE A 1 391 ? -10.600 19.827 21.532 1.00 98.25 391 PHE A N 1
ATOM 3097 C CA . PHE A 1 391 ? -11.430 18.639 21.355 1.00 98.25 391 PHE A CA 1
ATOM 3098 C C . PHE A 1 391 ? -10.700 17.576 20.528 1.00 98.25 391 PHE A C 1
ATOM 3100 O O . PHE A 1 391 ? -10.617 16.425 20.954 1.00 98.25 391 PHE A O 1
ATOM 3107 N N . SER A 1 392 ? -10.084 17.952 19.401 1.00 98.25 392 SER A N 1
ATOM 3108 C CA . SER A 1 392 ? -9.366 17.004 18.536 1.00 98.25 392 SER A CA 1
ATOM 3109 C C . SER A 1 392 ? -8.193 16.317 19.255 1.00 98.25 392 SER A C 1
ATOM 3111 O O . SER A 1 392 ? -8.007 15.109 19.108 1.00 98.25 392 SER A O 1
ATOM 3113 N N . TYR A 1 393 ? -7.448 17.036 20.105 1.00 98.50 393 TYR A N 1
ATOM 3114 C CA . TYR A 1 393 ? -6.369 16.462 20.923 1.00 98.50 393 TYR A CA 1
ATOM 3115 C C . TYR A 1 393 ? -6.879 15.529 22.038 1.00 98.50 393 TYR A C 1
ATOM 3117 O O . TYR A 1 393 ? -6.241 14.513 22.338 1.00 98.50 393 TYR A O 1
ATOM 3125 N N . LEU A 1 394 ? -8.032 15.838 22.646 1.00 98.12 394 LEU A N 1
ATOM 3126 C CA . LEU A 1 394 ? -8.708 14.949 23.599 1.00 98.12 394 LEU A CA 1
ATOM 3127 C C . LEU A 1 394 ? -9.220 13.677 22.905 1.00 98.12 394 LEU A C 1
ATOM 3129 O O . LEU A 1 394 ? -9.028 12.574 23.421 1.00 98.12 394 LEU A O 1
ATOM 3133 N N . TYR A 1 395 ? -9.810 13.824 21.719 1.00 98.06 395 TYR A N 1
ATOM 3134 C CA . TYR A 1 395 ? -10.335 12.732 20.902 1.00 98.06 395 TYR A CA 1
ATOM 3135 C C . TYR A 1 395 ? -9.214 11.770 20.469 1.00 98.06 395 TYR A C 1
ATOM 3137 O O . TYR A 1 395 ? -9.328 10.559 20.668 1.00 98.06 395 TYR A O 1
ATOM 3145 N N . ASP A 1 396 ? -8.061 12.297 20.036 1.00 98.62 396 ASP A N 1
ATOM 3146 C CA . ASP A 1 396 ? -6.849 11.498 19.794 1.00 98.62 396 ASP A CA 1
ATOM 3147 C C . ASP A 1 396 ? -6.350 10.776 21.064 1.00 98.62 396 ASP A C 1
ATOM 3149 O O . ASP A 1 396 ? -5.819 9.666 20.987 1.00 98.62 396 ASP A O 1
ATOM 3153 N N . GLY A 1 397 ? -6.558 11.353 22.252 1.00 98.38 397 GLY A N 1
ATOM 3154 C CA . GLY A 1 397 ? -6.289 10.697 23.537 1.00 98.38 397 GLY A CA 1
ATOM 3155 C C . GLY A 1 397 ? -7.185 9.479 23.805 1.00 98.38 397 GLY A C 1
ATOM 3156 O O . GLY A 1 397 ? -6.694 8.439 24.253 1.00 98.38 397 GLY A O 1
ATOM 3157 N N . LEU A 1 398 ? -8.479 9.571 23.481 1.00 98.25 398 LEU A N 1
ATOM 3158 C CA . LEU A 1 398 ? -9.441 8.463 23.594 1.00 98.25 398 LEU A CA 1
ATOM 3159 C C . LEU A 1 398 ? -9.162 7.354 22.564 1.00 98.25 398 LEU A C 1
ATOM 3161 O O . LEU A 1 398 ? -9.182 6.169 22.907 1.00 98.25 398 LEU A O 1
ATOM 3165 N N . PHE A 1 399 ? -8.796 7.733 21.340 1.00 98.69 399 PHE A N 1
ATOM 3166 C CA . PHE A 1 399 ? -8.297 6.830 20.300 1.00 98.69 399 PHE A CA 1
ATOM 3167 C C . PHE A 1 399 ? -7.020 6.082 20.737 1.00 98.69 399 PHE A C 1
ATOM 3169 O O . PHE A 1 399 ? -6.931 4.853 20.618 1.00 98.69 399 PHE A O 1
ATOM 3176 N N . ASN A 1 400 ? -6.042 6.794 21.312 1.00 98.69 400 ASN A N 1
ATOM 3177 C CA . ASN A 1 400 ? -4.831 6.191 21.880 1.00 98.69 400 ASN A CA 1
ATOM 3178 C C . ASN A 1 400 ? -5.166 5.207 23.018 1.00 98.69 400 ASN A C 1
ATOM 3180 O O . ASN A 1 400 ? -4.546 4.143 23.116 1.00 98.69 400 ASN A O 1
ATOM 3184 N N . LEU A 1 401 ? -6.165 5.523 23.853 1.00 98.38 401 LEU A N 1
ATOM 3185 C CA . LEU A 1 401 ? -6.626 4.659 24.943 1.00 98.38 401 LEU A CA 1
ATOM 3186 C C . LEU A 1 401 ? -7.285 3.372 24.418 1.00 98.38 401 LEU A C 1
ATOM 3188 O O . LEU A 1 401 ? -6.967 2.282 24.900 1.00 98.38 401 LEU A O 1
ATOM 3192 N N . ALA A 1 402 ? -8.137 3.476 23.394 1.00 97.94 402 ALA A N 1
ATOM 3193 C CA . ALA A 1 402 ? -8.713 2.324 22.698 1.00 97.94 402 ALA A CA 1
ATOM 3194 C C . ALA A 1 402 ? -7.617 1.417 22.099 1.00 97.94 402 ALA A C 1
ATOM 3196 O O . ALA A 1 402 ? -7.684 0.188 22.214 1.00 97.94 402 ALA A O 1
ATOM 3197 N N . GLY A 1 403 ? -6.569 2.026 21.531 1.00 97.69 403 GLY A N 1
ATOM 3198 C CA . GLY A 1 403 ? -5.408 1.343 20.959 1.00 97.69 403 GLY A CA 1
ATOM 3199 C C . GLY A 1 403 ? -4.658 0.448 21.951 1.00 97.69 403 GLY A C 1
ATOM 3200 O O . GLY A 1 403 ? -4.456 -0.743 21.692 1.00 97.69 403 GLY A O 1
ATOM 3201 N N . ILE A 1 404 ? -4.285 0.993 23.115 1.00 97.00 404 ILE A N 1
ATOM 3202 C CA . ILE A 1 404 ? -3.587 0.232 24.167 1.00 97.00 404 ILE A CA 1
ATOM 3203 C C . ILE A 1 404 ? -4.516 -0.757 24.892 1.00 97.00 404 ILE A C 1
ATOM 3205 O O . ILE A 1 404 ? -4.108 -1.891 25.130 1.00 97.00 404 ILE A O 1
ATOM 3209 N N . MET A 1 405 ? -5.778 -0.399 25.173 1.00 95.69 405 MET A N 1
ATOM 3210 C CA . MET A 1 405 ? -6.732 -1.286 25.866 1.00 95.69 405 MET A CA 1
ATOM 3211 C C . MET A 1 405 ? -7.050 -2.561 25.069 1.00 95.69 405 MET A C 1
ATOM 3213 O O . MET A 1 405 ? -7.220 -3.636 25.647 1.00 95.69 405 MET A O 1
ATOM 3217 N N . THR A 1 406 ? -7.140 -2.457 23.742 1.00 96.50 406 THR A N 1
ATOM 3218 C CA . THR A 1 406 ? -7.458 -3.599 22.866 1.00 96.50 406 THR A CA 1
ATOM 3219 C C . THR A 1 406 ? -6.212 -4.314 22.334 1.00 96.50 406 THR A C 1
ATOM 3221 O O . THR A 1 406 ? -6.315 -5.424 21.812 1.00 96.50 406 THR A O 1
ATOM 3224 N N . GLY A 1 407 ? -5.018 -3.739 22.528 1.00 95.50 407 GLY A N 1
ATOM 3225 C CA . GLY A 1 407 ? -3.734 -4.319 22.124 1.00 95.50 407 GLY A CA 1
ATOM 3226 C C . GLY A 1 407 ? -3.502 -4.285 20.615 1.00 95.50 407 GLY A C 1
ATOM 3227 O O . GLY A 1 407 ? -3.168 -5.311 20.008 1.00 95.50 407 GLY A O 1
ATOM 3228 N N . GLN A 1 408 ? -3.701 -3.111 20.012 1.00 97.56 408 GLN A N 1
ATOM 3229 C CA . GLN A 1 408 ? -3.336 -2.828 18.621 1.00 97.56 408 GLN A CA 1
ATOM 3230 C C . GLN A 1 408 ? -1.808 -2.859 18.443 1.00 97.56 408 GLN A C 1
ATOM 3232 O O . GLN A 1 408 ? -1.047 -2.606 19.379 1.00 97.56 408 GLN A O 1
ATOM 3237 N N . ASN A 1 409 ? -1.328 -3.203 17.245 1.00 97.06 409 ASN A N 1
ATOM 3238 C CA . ASN A 1 409 ? 0.107 -3.400 17.013 1.00 97.06 409 ASN A CA 1
ATOM 3239 C C . ASN A 1 409 ? 0.789 -2.154 16.444 1.00 97.06 409 ASN A C 1
ATOM 3241 O O . ASN A 1 409 ? 1.924 -1.856 16.817 1.00 97.06 409 ASN A O 1
ATOM 3245 N N . ILE A 1 410 ? 0.103 -1.438 15.557 1.00 98.31 410 ILE A N 1
ATOM 3246 C CA . ILE A 1 410 ? 0.563 -0.208 14.913 1.00 98.31 410 ILE A CA 1
ATOM 3247 C C . ILE A 1 410 ? -0.519 0.847 15.140 1.00 98.31 410 ILE A C 1
ATOM 3249 O O . ILE A 1 410 ? -1.656 0.645 14.726 1.00 98.31 410 ILE A O 1
ATOM 3253 N N . GLN A 1 411 ? -0.165 1.961 15.775 1.00 98.44 411 GLN A N 1
ATOM 3254 C CA . GLN A 1 411 ? -1.046 3.115 15.938 1.00 98.44 411 GLN A CA 1
ATOM 3255 C C . GLN A 1 411 ? -0.553 4.212 14.991 1.00 98.44 411 GLN A C 1
ATOM 3257 O O . GLN A 1 411 ? 0.514 4.783 15.227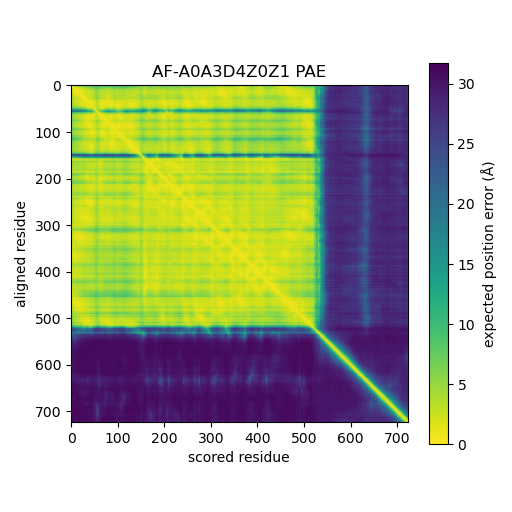 1.00 98.44 411 GLN A O 1
ATOM 3262 N N . LEU A 1 412 ? -1.301 4.505 13.923 1.00 98.62 412 LEU A N 1
ATOM 3263 C CA . LEU A 1 412 ? -1.153 5.787 13.229 1.00 98.62 412 LEU A CA 1
ATOM 3264 C C . LEU A 1 412 ? -1.651 6.852 14.200 1.00 98.62 412 LEU A C 1
ATOM 3266 O O . LEU A 1 412 ? -2.815 6.823 14.582 1.00 98.62 412 LEU A O 1
ATOM 3270 N N . LEU A 1 413 ? -0.762 7.725 14.664 1.00 98.56 413 LEU A N 1
ATOM 3271 C CA . LEU A 1 413 ? -1.143 8.755 15.622 1.00 98.56 413 LEU A CA 1
ATOM 3272 C C . LEU A 1 413 ? -1.901 9.867 14.893 1.00 98.56 413 LEU A C 1
ATOM 3274 O O . LEU A 1 413 ? -1.440 10.335 13.853 1.00 98.56 413 LEU A O 1
ATOM 3278 N N . GLY A 1 414 ? -3.041 10.280 15.443 1.00 98.00 414 GLY A N 1
ATOM 3279 C CA . GLY A 1 414 ? -3.805 11.409 14.920 1.00 98.00 414 GLY A CA 1
ATOM 3280 C C . GLY A 1 414 ? -3.162 12.748 15.245 1.00 98.00 414 GLY A C 1
ATOM 3281 O O . GLY A 1 414 ? -2.352 12.862 16.175 1.00 98.00 414 GLY A O 1
ATOM 3282 N N . MET A 1 415 ? -3.508 13.750 14.444 1.00 98.00 415 MET A N 1
ATOM 3283 C CA . MET A 1 415 ? -3.091 15.129 14.655 1.00 98.00 415 MET A CA 1
ATOM 3284 C C . MET A 1 415 ? -4.289 15.947 15.138 1.00 98.00 415 MET A C 1
ATOM 3286 O O . MET A 1 415 ? -5.411 15.779 14.664 1.00 98.00 415 MET A O 1
ATOM 3290 N N . HIS A 1 416 ? -4.061 16.877 16.061 1.00 97.38 416 HIS A N 1
ATOM 3291 C CA . HIS A 1 416 ? -5.108 17.812 16.483 1.00 97.38 416 HIS A CA 1
ATOM 3292 C C . HIS A 1 416 ? -5.395 18.877 15.409 1.00 97.38 416 HIS A C 1
ATOM 3294 O O . HIS A 1 416 ? -6.467 19.466 15.410 1.00 97.38 416 HIS A O 1
ATOM 3300 N N . SER A 1 417 ? -4.453 19.075 14.483 1.00 97.19 417 SER A N 1
ATOM 3301 C CA . SER A 1 417 ? -4.512 19.940 13.300 1.00 97.19 417 SER A CA 1
ATOM 3302 C C . SER A 1 417 ? -5.050 19.248 12.033 1.00 97.19 417 SER A C 1
ATOM 3304 O O . SER A 1 417 ? -5.051 19.867 10.972 1.00 97.19 417 SER A O 1
ATOM 3306 N N . GLU A 1 418 ? -5.527 17.995 12.119 1.00 96.81 418 GLU A N 1
ATOM 3307 C CA . GLU A 1 418 ? -5.934 17.157 10.965 1.00 96.81 418 GLU A CA 1
ATOM 3308 C C . GLU A 1 418 ? -6.900 17.862 9.995 1.00 96.81 418 GLU A C 1
ATOM 3310 O O . GLU A 1 418 ? -6.746 17.771 8.782 1.00 96.81 418 GLU A O 1
ATOM 3315 N N . ALA A 1 419 ? -7.881 18.592 10.535 1.00 96.75 419 ALA A N 1
ATOM 3316 C CA . ALA A 1 419 ? -8.901 19.308 9.767 1.00 96.75 419 ALA A CA 1
ATOM 3317 C C . ALA A 1 419 ? -8.477 20.738 9.363 1.00 96.75 419 ALA A C 1
ATOM 3319 O O . ALA A 1 419 ? -9.327 21.547 8.996 1.00 96.75 419 ALA A O 1
ATOM 3320 N N . ILE A 1 420 ? -7.184 21.073 9.480 1.00 95.56 420 ILE A N 1
ATOM 3321 C CA . ILE A 1 420 ? -6.649 22.430 9.292 1.00 95.56 420 ILE A CA 1
ATOM 3322 C C . ILE A 1 420 ? -5.488 22.444 8.285 1.00 95.56 420 ILE A C 1
ATOM 3324 O O . ILE A 1 420 ? -5.520 23.223 7.335 1.00 95.56 420 ILE A O 1
ATOM 3328 N N . HIS A 1 421 ? -4.457 21.611 8.475 1.00 92.88 421 HIS A N 1
ATOM 3329 C CA . HIS A 1 421 ? -3.273 21.583 7.602 1.00 92.88 421 HIS A CA 1
ATOM 3330 C C . HIS A 1 421 ? -2.459 20.283 7.729 1.00 92.88 421 HIS A C 1
ATOM 3332 O O . HIS A 1 421 ? -2.570 19.554 8.714 1.00 92.88 421 HIS A O 1
ATOM 3338 N N . ASN A 1 422 ? -1.566 20.026 6.759 1.00 89.56 422 ASN A N 1
ATOM 3339 C CA . ASN A 1 422 ? -0.538 18.984 6.892 1.00 89.56 422 ASN A CA 1
ATOM 3340 C C . ASN A 1 422 ? 0.265 19.207 8.195 1.00 89.56 422 ASN A C 1
ATOM 3342 O O . ASN A 1 422 ? 0.592 20.352 8.523 1.00 89.56 422 ASN A O 1
ATOM 3346 N N . PRO A 1 423 ? 0.601 18.146 8.953 1.00 91.62 423 PRO A N 1
ATOM 3347 C CA . PRO A 1 423 ? 1.113 18.310 10.307 1.00 91.62 423 PRO A CA 1
ATOM 3348 C C . PRO A 1 423 ? 2.522 18.897 10.343 1.00 91.62 423 PRO A C 1
ATOM 3350 O O . PRO A 1 423 ? 3.459 18.369 9.729 1.00 91.62 423 PRO A O 1
ATOM 3353 N N . PHE A 1 424 ? 2.688 19.945 11.144 1.00 93.19 424 PHE A N 1
ATOM 3354 C CA . PHE A 1 424 ? 3.984 20.546 11.428 1.00 93.19 424 PHE A CA 1
ATOM 3355 C C . PHE A 1 424 ? 4.800 19.711 12.438 1.00 93.19 424 PHE A C 1
ATOM 3357 O O . PHE A 1 424 ? 4.367 18.676 12.960 1.00 93.19 424 PHE A O 1
ATOM 3364 N N . VAL A 1 425 ? 6.033 20.145 12.720 1.00 94.00 425 VAL A N 1
ATOM 3365 C CA . VAL A 1 425 ? 6.951 19.442 13.636 1.00 94.00 425 VAL A CA 1
ATOM 3366 C C . VAL A 1 425 ? 6.402 19.419 15.068 1.00 94.00 425 VAL A C 1
ATOM 3368 O O . VAL A 1 425 ? 6.453 18.376 15.727 1.00 94.00 425 VAL A O 1
ATOM 3371 N N . GLN A 1 426 ? 5.823 20.530 15.529 1.00 94.94 426 GLN A N 1
ATOM 3372 C CA . GLN A 1 426 ? 5.185 20.640 16.840 1.00 94.94 426 GLN A CA 1
ATOM 3373 C C . GLN A 1 426 ? 3.922 19.770 16.963 1.00 94.94 426 GLN A C 1
ATOM 3375 O O . GLN A 1 426 ? 3.689 19.191 18.025 1.00 94.94 426 GLN A O 1
ATOM 3380 N N . ASP A 1 427 ? 3.165 19.585 15.880 1.00 97.12 427 ASP A N 1
ATOM 3381 C CA . ASP A 1 427 ? 1.944 18.772 15.863 1.00 97.12 427 ASP A CA 1
ATOM 3382 C C . ASP A 1 427 ? 2.282 17.302 16.125 1.00 97.12 427 ASP A C 1
ATOM 3384 O O . ASP A 1 427 ? 1.745 16.676 17.045 1.00 97.12 427 ASP A O 1
ATOM 3388 N N . ARG A 1 428 ? 3.273 16.781 15.384 1.00 97.44 428 ARG A N 1
ATOM 3389 C CA . ARG A 1 428 ? 3.841 15.444 15.604 1.00 97.44 428 ARG A CA 1
ATOM 3390 C C . ARG A 1 428 ? 4.423 15.294 17.004 1.00 97.44 428 ARG A C 1
ATOM 3392 O O . ARG A 1 428 ? 4.240 14.244 17.614 1.00 97.44 428 ARG A O 1
ATOM 3399 N N . PHE A 1 429 ? 5.106 16.313 17.529 1.00 96.94 429 PHE A N 1
ATOM 3400 C CA . PHE A 1 429 ? 5.639 16.288 18.894 1.00 96.94 429 PHE A CA 1
ATOM 3401 C C . PHE A 1 429 ? 4.524 16.177 19.946 1.00 96.94 429 PHE A C 1
ATOM 3403 O O . PHE A 1 429 ? 4.610 15.334 20.840 1.00 96.94 429 PHE A O 1
ATOM 3410 N N . LEU A 1 430 ? 3.452 16.966 19.826 1.00 97.94 430 LEU A N 1
ATOM 3411 C CA . LEU A 1 430 ? 2.298 16.906 20.727 1.00 97.94 430 LEU A CA 1
ATOM 3412 C C . LEU A 1 430 ? 1.546 15.572 20.602 1.00 97.94 430 LEU A C 1
ATOM 3414 O O . LEU A 1 430 ? 1.205 14.967 21.618 1.00 97.94 430 LEU A O 1
ATOM 3418 N N . SER A 1 431 ? 1.366 15.061 19.383 1.00 98.31 431 SER A N 1
ATOM 3419 C CA . SER A 1 431 ? 0.769 13.745 19.117 1.00 98.31 431 SER A CA 1
ATOM 3420 C C . SER A 1 431 ? 1.592 12.596 19.735 1.00 98.31 431 SER A C 1
ATOM 3422 O O . SER A 1 431 ? 1.066 11.769 20.487 1.00 98.31 431 SER A O 1
ATOM 3424 N N . LEU A 1 432 ? 2.919 12.602 19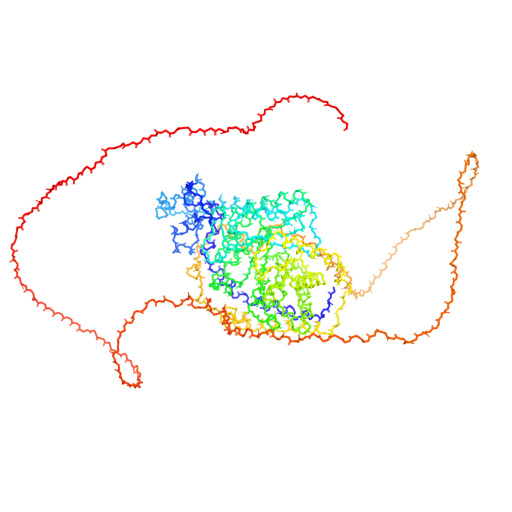.547 1.00 98.12 432 LEU A N 1
ATOM 3425 C CA . LEU A 1 432 ? 3.845 11.660 20.192 1.00 98.12 432 LEU A CA 1
ATOM 3426 C C . LEU A 1 432 ? 3.827 11.791 21.724 1.00 98.12 432 LEU A C 1
ATOM 3428 O O . LEU A 1 432 ? 3.876 10.778 22.423 1.00 98.12 432 LEU A O 1
ATOM 3432 N N . LYS A 1 433 ? 3.732 13.011 22.269 1.00 97.75 433 LYS A N 1
ATOM 3433 C CA . LYS A 1 433 ? 3.626 13.280 23.715 1.00 97.75 433 LYS A CA 1
ATOM 3434 C C . LYS A 1 433 ? 2.333 12.703 24.308 1.00 97.75 433 LYS A C 1
ATOM 3436 O O . LYS A 1 433 ? 2.399 12.061 25.357 1.00 97.75 433 LYS A O 1
ATOM 3441 N N . ASN A 1 434 ? 1.199 12.867 23.622 1.00 98.38 434 ASN A N 1
ATOM 3442 C CA . ASN A 1 434 ? -0.099 12.280 23.975 1.00 98.38 434 ASN A CA 1
ATOM 3443 C C . ASN A 1 434 ? -0.008 10.742 24.019 1.00 98.38 434 ASN A C 1
ATOM 3445 O O . ASN A 1 434 ? -0.172 10.138 25.083 1.00 98.38 434 ASN A O 1
ATOM 3449 N N . ALA A 1 435 ? 0.388 10.114 22.908 1.00 98.12 435 ALA A N 1
ATOM 3450 C CA . ALA A 1 435 ? 0.509 8.659 22.814 1.00 98.12 435 ALA A CA 1
ATOM 3451 C C . ALA A 1 435 ? 1.498 8.077 23.844 1.00 98.12 435 ALA A C 1
ATOM 3453 O O . ALA A 1 435 ? 1.216 7.060 24.478 1.00 98.12 435 ALA A O 1
ATOM 3454 N N . ASN A 1 436 ? 2.637 8.739 24.083 1.00 95.94 436 ASN A N 1
ATOM 3455 C CA . ASN A 1 436 ? 3.608 8.315 25.099 1.00 95.94 436 ASN A CA 1
ATOM 3456 C C . ASN A 1 436 ? 3.070 8.404 26.535 1.00 95.94 436 ASN A C 1
ATOM 3458 O O . ASN A 1 436 ? 3.421 7.558 27.360 1.00 95.94 436 ASN A O 1
ATOM 3462 N N . TYR A 1 437 ? 2.227 9.391 26.848 1.00 97.62 437 TYR A N 1
ATOM 3463 C CA . TYR A 1 437 ? 1.548 9.464 28.140 1.00 97.62 437 TYR A CA 1
ATOM 3464 C C . TYR A 1 437 ? 0.538 8.316 28.294 1.00 97.62 437 TYR A C 1
ATOM 3466 O O . TYR A 1 437 ? 0.642 7.546 29.254 1.00 97.62 437 TYR A O 1
ATOM 3474 N N . ILE A 1 438 ? -0.366 8.145 27.323 1.00 98.25 438 ILE A N 1
ATOM 3475 C CA . ILE A 1 438 ? -1.438 7.142 27.373 1.00 98.25 438 ILE A CA 1
ATOM 3476 C C . ILE A 1 438 ? -0.880 5.711 27.386 1.00 98.25 438 ILE A C 1
ATOM 3478 O O . ILE A 1 438 ? -1.225 4.933 28.274 1.00 98.25 438 ILE A O 1
ATOM 3482 N N . PHE A 1 439 ? 0.047 5.361 26.486 1.00 97.12 439 PHE A N 1
ATOM 3483 C CA . PHE A 1 439 ? 0.627 4.008 26.429 1.00 97.12 439 PHE A CA 1
ATOM 3484 C C . PHE A 1 439 ? 1.458 3.655 27.675 1.00 97.12 439 PHE A C 1
ATOM 3486 O O . PHE A 1 439 ? 1.638 2.477 27.982 1.00 97.12 439 PHE A O 1
ATOM 3493 N N . ARG A 1 440 ? 1.967 4.658 28.408 1.00 95.94 440 ARG A N 1
ATOM 3494 C CA . ARG A 1 440 ? 2.649 4.456 29.694 1.00 95.94 440 ARG A CA 1
ATOM 3495 C C . ARG A 1 440 ? 1.655 4.295 30.845 1.00 95.94 440 ARG A C 1
ATOM 3497 O O . ARG A 1 440 ? 1.849 3.407 31.668 1.00 95.94 440 ARG A O 1
ATOM 3504 N N . GLY A 1 441 ? 0.623 5.140 30.910 1.00 97.25 441 GLY A N 1
ATOM 3505 C CA . GLY A 1 441 ? -0.376 5.131 31.985 1.00 97.25 441 GLY A CA 1
ATOM 3506 C C . GLY A 1 441 ? -1.324 3.930 31.927 1.00 97.25 441 GLY A C 1
ATOM 3507 O O . GLY A 1 441 ? -1.559 3.282 32.940 1.00 97.25 441 GLY A O 1
ATOM 3508 N N . ALA A 1 442 ? -1.807 3.579 30.735 1.00 96.94 442 ALA A N 1
ATOM 3509 C CA . ALA A 1 442 ? -2.764 2.494 30.504 1.00 96.94 442 ALA A CA 1
ATOM 3510 C C . ALA A 1 442 ? -2.102 1.169 30.061 1.00 96.94 442 ALA A C 1
ATOM 3512 O O . ALA A 1 442 ? -2.756 0.308 29.477 1.00 96.94 442 ALA A O 1
ATOM 3513 N N . LYS A 1 443 ? -0.801 0.985 30.329 1.00 94.81 443 LYS A N 1
ATOM 3514 C CA . LYS A 1 443 ? 0.027 -0.105 29.775 1.00 94.81 443 LYS A CA 1
ATOM 3515 C C . LYS A 1 443 ? -0.564 -1.518 29.942 1.00 94.81 443 LYS A C 1
ATOM 3517 O O . LYS A 1 443 ? -0.526 -2.292 28.993 1.00 94.81 443 LYS A O 1
ATOM 3522 N N . SER A 1 444 ? -1.085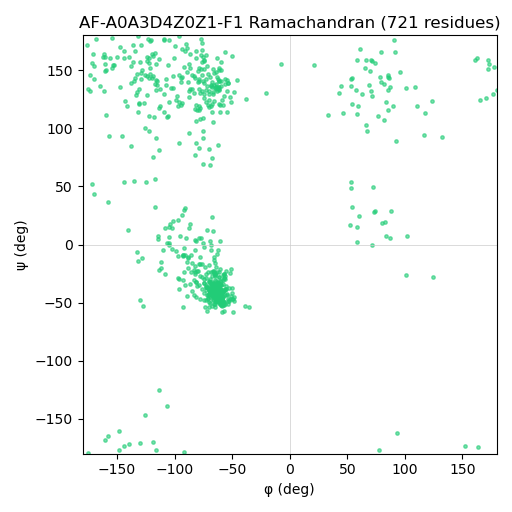 -1.846 31.127 1.00 95.12 444 SER A N 1
ATOM 3523 C CA . SER A 1 444 ? -1.695 -3.155 31.438 1.00 95.12 444 SER A CA 1
ATOM 3524 C C . SER A 1 444 ? -3.229 -3.121 31.433 1.00 95.12 444 SER A C 1
ATOM 3526 O O . SER A 1 444 ? -3.879 -4.063 31.870 1.00 95.12 444 SER A O 1
ATOM 3528 N N . LEU A 1 445 ? -3.848 -2.066 30.890 1.00 94.56 445 LEU A N 1
ATOM 3529 C CA . LEU A 1 445 ? -5.309 -1.936 30.857 1.00 94.56 445 LEU A CA 1
ATOM 3530 C C . LEU A 1 445 ? -5.979 -3.016 29.980 1.00 94.56 445 LEU A C 1
ATOM 3532 O O . LEU A 1 445 ? -7.126 -3.391 30.219 1.00 94.56 445 LEU A O 1
ATOM 3536 N N . GLN A 1 446 ? -5.244 -3.576 29.009 1.00 93.38 446 GLN A N 1
ATOM 3537 C CA . GLN A 1 446 ? -5.670 -4.768 28.268 1.00 93.38 446 GLN A CA 1
ATOM 3538 C C . GLN A 1 446 ? -5.788 -6.016 29.159 1.00 93.38 446 GLN A C 1
ATOM 3540 O O . GLN A 1 446 ? -6.610 -6.887 28.868 1.00 93.38 446 GLN A O 1
ATOM 3545 N N . GLU A 1 447 ? -4.978 -6.123 30.207 1.00 93.62 447 GLU A N 1
ATOM 3546 C CA . GLU A 1 447 ? -4.897 -7.297 31.079 1.00 93.62 447 GLU A CA 1
ATOM 3547 C C . GLU A 1 447 ? -5.972 -7.220 32.178 1.00 93.62 447 GLU A C 1
ATOM 3549 O O . GLU A 1 447 ? -6.666 -8.208 32.409 1.00 93.62 447 GLU A O 1
ATOM 3554 N N . GLU A 1 448 ? -6.197 -6.026 32.739 1.00 95.88 448 GLU A N 1
ATOM 3555 C CA . GLU A 1 448 ? -7.144 -5.787 33.841 1.00 95.88 448 GLU A CA 1
ATOM 3556 C C . GLU A 1 448 ? -8.623 -5.667 33.406 1.00 95.88 448 GLU A C 1
ATOM 3558 O O . GLU A 1 448 ? -9.517 -6.103 34.131 1.00 95.88 448 GLU A O 1
ATOM 3563 N N . ILE A 1 449 ? -8.931 -5.076 32.238 1.00 93.81 449 ILE A N 1
ATOM 3564 C CA . ILE A 1 449 ? -10.335 -4.859 31.831 1.00 93.81 449 ILE A CA 1
ATOM 3565 C C . ILE A 1 449 ? -10.955 -6.121 31.223 1.00 93.81 449 ILE A C 1
ATOM 3567 O O . ILE A 1 449 ? -10.564 -6.568 30.140 1.00 93.81 449 ILE A O 1
ATOM 3571 N N . LEU A 1 450 ? -12.030 -6.607 31.845 1.00 94.06 450 LEU A N 1
ATOM 3572 C CA . LEU A 1 450 ? -12.989 -7.540 31.250 1.00 94.06 450 LEU A CA 1
ATOM 3573 C C . LEU A 1 450 ? -14.256 -6.800 30.803 1.00 94.06 450 LEU A C 1
ATOM 3575 O O . LEU A 1 450 ? -14.712 -5.867 31.460 1.00 94.06 450 LEU A O 1
ATOM 3579 N N . PHE A 1 451 ? -14.853 -7.241 29.695 1.00 95.62 451 PHE A N 1
ATOM 3580 C CA . PHE A 1 451 ? -16.145 -6.735 29.232 1.00 95.62 451 PHE A CA 1
ATOM 3581 C C . PHE A 1 451 ? -17.281 -7.630 29.733 1.00 95.62 451 PHE A C 1
ATOM 3583 O O . PHE A 1 451 ? -17.150 -8.852 29.777 1.00 95.62 451 PHE A O 1
ATOM 3590 N N . GLN A 1 452 ? -18.424 -7.031 30.077 1.00 96.19 452 GLN A N 1
ATOM 3591 C CA . GLN A 1 452 ? -19.637 -7.785 30.395 1.00 96.19 452 GLN A CA 1
ATOM 3592 C C . GLN A 1 452 ? -20.068 -8.598 29.164 1.00 96.19 452 GLN A C 1
ATOM 3594 O O . GLN A 1 452 ? -20.380 -8.014 28.125 1.00 96.19 452 GLN A O 1
ATOM 3599 N N . SER A 1 453 ? -20.150 -9.928 29.280 1.00 92.00 453 SER A N 1
ATOM 3600 C CA . SER A 1 453 ? -20.390 -10.850 28.150 1.00 92.00 453 SER A CA 1
ATOM 3601 C C . SER A 1 453 ? -21.684 -10.571 27.369 1.00 92.00 453 SER A C 1
ATOM 3603 O O . SER A 1 453 ? -21.772 -10.879 26.178 1.00 92.00 453 SER A O 1
ATOM 3605 N N . ASN A 1 454 ? -22.666 -9.943 28.028 1.00 93.88 454 ASN A N 1
ATOM 3606 C CA . ASN A 1 454 ? -23.954 -9.523 27.467 1.00 93.88 454 ASN A CA 1
ATOM 3607 C C . ASN A 1 454 ? -24.150 -7.990 27.433 1.00 93.88 454 ASN A C 1
ATOM 3609 O O . ASN A 1 454 ? -25.246 -7.532 27.110 1.00 93.88 454 ASN A O 1
ATOM 3613 N N . GLY A 1 455 ? -23.124 -7.190 27.747 1.00 97.06 455 GLY A N 1
ATOM 3614 C CA . GLY A 1 455 ? -23.168 -5.720 27.710 1.00 97.06 455 GLY A CA 1
ATOM 3615 C C . GLY A 1 455 ? -23.086 -5.136 26.291 1.00 97.06 455 GLY A C 1
ATOM 3616 O O . GLY A 1 455 ? -22.844 -5.871 25.330 1.00 97.06 455 GLY A O 1
ATOM 3617 N N . LYS A 1 456 ? -23.263 -3.807 26.150 1.00 97.88 456 LYS A N 1
ATOM 3618 C CA . LYS A 1 456 ? -23.281 -3.103 24.844 1.00 97.88 456 LYS A CA 1
ATOM 3619 C C . LYS A 1 456 ? -22.073 -3.485 23.959 1.00 97.88 456 LYS A C 1
ATOM 3621 O O . LYS A 1 456 ? -22.276 -3.894 22.818 1.00 97.88 456 LYS A O 1
ATOM 3626 N N . ILE A 1 457 ? -20.856 -3.482 24.519 1.00 98.06 457 ILE A N 1
ATOM 3627 C CA . ILE A 1 457 ? -19.599 -3.848 23.829 1.00 98.06 457 ILE A CA 1
ATOM 3628 C C . ILE A 1 457 ? -19.652 -5.271 23.239 1.00 98.06 457 ILE A C 1
ATOM 3630 O O . ILE A 1 457 ? -19.475 -5.464 22.037 1.00 98.06 457 ILE A O 1
ATOM 3634 N N . ALA A 1 458 ? -19.912 -6.286 24.068 1.00 97.44 458 ALA A N 1
ATOM 3635 C CA . ALA A 1 458 ? -19.849 -7.684 23.640 1.00 97.44 458 ALA A CA 1
ATOM 3636 C C . ALA A 1 458 ? -20.956 -8.042 22.631 1.00 97.44 458 ALA A C 1
ATOM 3638 O O . ALA A 1 458 ? -20.707 -8.786 21.682 1.00 97.44 458 ALA A O 1
ATOM 3639 N N . ARG A 1 459 ? -22.156 -7.458 22.779 1.00 97.81 459 ARG A N 1
ATOM 3640 C CA . ARG A 1 459 ? -23.241 -7.601 21.791 1.00 97.81 459 ARG A CA 1
ATOM 3641 C C . ARG A 1 459 ? -22.871 -6.964 20.449 1.00 97.81 459 ARG A C 1
ATOM 3643 O O . ARG A 1 459 ? -23.041 -7.610 19.420 1.00 97.81 459 ARG A O 1
ATOM 3650 N N . ARG A 1 460 ? -22.308 -5.748 20.456 1.00 98.06 460 ARG A N 1
ATOM 3651 C CA . ARG A 1 460 ? -21.845 -5.053 19.242 1.00 98.06 460 ARG A CA 1
ATOM 3652 C C . ARG A 1 460 ? -20.759 -5.840 18.505 1.00 98.06 460 ARG A C 1
ATOM 3654 O O . ARG A 1 460 ? -20.813 -5.945 17.285 1.00 98.06 460 ARG A O 1
ATOM 3661 N N . GLY A 1 461 ? -19.806 -6.421 19.236 1.00 97.62 461 GLY A N 1
ATOM 3662 C CA . GLY A 1 461 ? -18.754 -7.259 18.653 1.00 97.62 461 GLY A CA 1
ATOM 3663 C C . GLY A 1 461 ? -19.308 -8.464 17.882 1.00 97.62 461 GLY A C 1
ATOM 3664 O O . GLY A 1 461 ? -18.833 -8.761 16.789 1.00 97.62 461 GLY A O 1
ATOM 3665 N N . ARG A 1 462 ? -20.349 -9.119 18.415 1.00 97.56 462 ARG A N 1
ATOM 3666 C CA . ARG A 1 462 ? -21.033 -10.235 17.740 1.00 97.56 462 ARG A CA 1
ATOM 3667 C C . ARG A 1 462 ? -21.861 -9.760 16.539 1.00 97.56 462 ARG A C 1
ATOM 3669 O O . ARG A 1 462 ? -21.636 -10.258 15.444 1.00 97.56 462 ARG A O 1
ATOM 3676 N N . GLN A 1 463 ? -22.660 -8.698 16.694 1.00 98.00 463 GLN A N 1
ATOM 3677 C CA . GLN A 1 463 ? -23.443 -8.090 15.603 1.00 98.00 463 GLN A CA 1
ATOM 3678 C C . GLN A 1 463 ? -22.596 -7.793 14.349 1.00 98.00 463 GLN A C 1
ATOM 3680 O O . GLN A 1 463 ? -22.986 -8.122 13.232 1.00 98.00 463 GLN A O 1
ATOM 3685 N N . MET A 1 464 ? -21.415 -7.188 14.516 1.00 98.25 464 MET A N 1
ATOM 3686 C CA . MET A 1 464 ? -20.539 -6.858 13.381 1.00 98.25 464 MET A CA 1
ATOM 3687 C C . MET A 1 464 ? -19.968 -8.104 12.682 1.00 98.25 464 MET A C 1
ATOM 3689 O O . MET A 1 464 ? -19.684 -8.051 11.486 1.00 98.25 464 MET A O 1
ATOM 3693 N N . LEU A 1 465 ? -19.820 -9.227 13.397 1.00 98.62 465 LEU A N 1
ATOM 3694 C CA . LEU A 1 465 ? -19.451 -10.524 12.824 1.00 98.62 465 LEU A CA 1
ATOM 3695 C C . LEU A 1 465 ? -20.644 -11.188 12.105 1.00 98.62 465 LEU A C 1
ATOM 3697 O O . LEU A 1 465 ? -20.452 -11.749 11.026 1.00 98.62 465 LEU A O 1
ATOM 3701 N N . ASP A 1 466 ? -21.861 -11.069 12.645 1.00 98.56 466 ASP A N 1
ATOM 3702 C CA . ASP A 1 466 ? -23.109 -11.531 12.014 1.00 98.56 466 ASP A CA 1
ATOM 3703 C C . ASP A 1 466 ? -23.335 -10.851 10.657 1.00 98.56 466 ASP A C 1
ATOM 3705 O O . ASP A 1 466 ? -23.483 -11.509 9.622 1.00 98.56 466 ASP A O 1
ATOM 3709 N N . GLU A 1 467 ? -23.286 -9.520 10.640 1.00 98.56 467 GLU A N 1
ATOM 3710 C CA . GLU A 1 467 ? -23.500 -8.708 9.441 1.00 98.56 467 GLU A CA 1
ATOM 3711 C C . GLU A 1 467 ? -22.383 -8.919 8.400 1.00 98.56 467 GLU A C 1
ATOM 3713 O O . GLU A 1 467 ? -22.665 -9.030 7.202 1.00 98.56 467 GLU A O 1
ATOM 3718 N N . ALA A 1 468 ? -21.126 -9.085 8.835 1.00 98.62 468 ALA A N 1
ATOM 3719 C CA . ALA A 1 468 ? -20.014 -9.422 7.944 1.00 98.62 468 ALA A CA 1
ATOM 3720 C C . ALA A 1 468 ? -20.166 -10.827 7.331 1.00 98.62 468 ALA A C 1
ATOM 3722 O O . ALA A 1 468 ? -19.933 -10.999 6.132 1.00 98.62 468 ALA A O 1
ATOM 3723 N N . ALA A 1 469 ? -20.615 -11.822 8.107 1.00 98.75 469 ALA A N 1
ATOM 3724 C CA . ALA A 1 469 ? -20.894 -13.169 7.607 1.00 98.75 469 ALA A CA 1
ATOM 3725 C C . ALA A 1 469 ? -22.012 -13.163 6.550 1.00 98.75 469 ALA A C 1
ATOM 3727 O O . ALA A 1 469 ? -21.882 -13.797 5.498 1.00 98.75 469 ALA A O 1
ATOM 3728 N N . ILE A 1 470 ? -23.086 -12.402 6.790 1.00 98.62 470 ILE A N 1
ATOM 3729 C CA . ILE A 1 470 ? -24.200 -12.219 5.848 1.00 98.62 470 ILE A CA 1
ATOM 3730 C C . ILE A 1 470 ? -23.720 -11.537 4.557 1.00 98.62 470 ILE A C 1
ATOM 3732 O O . ILE A 1 470 ? -24.032 -12.015 3.459 1.00 98.62 470 ILE A O 1
ATOM 3736 N N . LEU A 1 471 ? -22.919 -10.470 4.663 1.00 98.62 471 LEU A N 1
ATOM 3737 C CA . LEU A 1 471 ? -22.346 -9.775 3.509 1.00 98.62 471 LEU A CA 1
ATOM 3738 C C . LEU A 1 471 ? -21.444 -10.704 2.684 1.00 98.62 471 LEU A C 1
ATOM 3740 O O . LEU A 1 471 ? -21.653 -10.849 1.478 1.00 98.62 471 LEU A O 1
ATOM 3744 N N . LEU A 1 472 ? -20.500 -11.406 3.317 1.00 98.88 472 LEU A N 1
ATOM 3745 C CA . LEU A 1 472 ? -19.627 -12.370 2.641 1.00 98.88 472 LEU A CA 1
ATOM 3746 C C . LEU A 1 472 ? -20.437 -13.504 1.983 1.00 98.88 472 LEU A C 1
ATOM 3748 O O . LEU A 1 472 ? -20.157 -13.889 0.847 1.00 98.88 472 LEU A O 1
ATOM 3752 N N . LYS A 1 473 ? -21.502 -13.996 2.627 1.00 98.69 473 LYS A N 1
ATOM 3753 C CA . LYS A 1 473 ? -22.398 -15.022 2.061 1.00 98.69 473 LYS A CA 1
ATOM 3754 C C . LYS A 1 473 ? -23.114 -14.525 0.801 1.00 98.69 473 LYS A C 1
ATOM 3756 O O . LYS A 1 473 ? -23.223 -15.284 -0.165 1.00 98.69 473 LYS A O 1
ATOM 3761 N N . LYS A 1 474 ? -23.550 -13.257 0.788 1.00 98.44 474 LYS A N 1
ATOM 3762 C CA . LYS A 1 474 ? -24.158 -12.579 -0.372 1.00 98.44 474 LYS A CA 1
ATOM 3763 C C . LYS A 1 474 ? -23.148 -12.385 -1.509 1.00 98.44 474 LYS A C 1
ATOM 3765 O O . LYS A 1 474 ? -23.454 -12.748 -2.643 1.00 98.44 474 LYS A O 1
ATOM 3770 N N . ILE A 1 475 ? -21.945 -11.881 -1.216 1.00 98.56 475 ILE A N 1
ATOM 3771 C CA . ILE A 1 475 ? -20.882 -11.669 -2.217 1.00 98.56 475 ILE A CA 1
ATOM 3772 C C . ILE A 1 475 ? -20.469 -13.005 -2.846 1.00 98.56 475 ILE A C 1
ATOM 3774 O O . ILE A 1 475 ? -20.403 -13.109 -4.068 1.00 98.56 475 ILE A O 1
ATOM 3778 N N . ARG A 1 476 ? -20.284 -14.059 -2.040 1.00 98.25 476 ARG A N 1
ATOM 3779 C CA . ARG A 1 476 ? -19.986 -15.420 -2.519 1.00 98.25 476 ARG A CA 1
ATOM 3780 C C . ARG A 1 476 ? -21.029 -15.937 -3.519 1.00 98.25 476 ARG A C 1
ATOM 3782 O O . ARG A 1 476 ? -20.666 -16.641 -4.452 1.00 98.25 476 ARG A O 1
ATOM 3789 N N . GLY A 1 477 ? -22.305 -15.592 -3.330 1.00 97.06 477 GLY A N 1
ATOM 3790 C CA . GLY A 1 477 ? -23.395 -15.981 -4.230 1.00 97.06 477 GLY A CA 1
ATOM 3791 C C . GLY A 1 477 ? -23.509 -15.158 -5.520 1.00 97.06 477 GLY A C 1
ATOM 3792 O O . GLY A 1 477 ? -24.179 -15.607 -6.444 1.00 97.06 477 GLY A O 1
ATOM 3793 N N . ARG A 1 478 ? -22.883 -13.972 -5.599 1.00 95.75 478 ARG A N 1
ATOM 3794 C CA . ARG A 1 478 ? -22.933 -13.072 -6.775 1.00 95.75 478 ARG A CA 1
ATOM 3795 C C . ARG A 1 478 ? -21.601 -12.937 -7.526 1.00 95.75 478 ARG A C 1
ATOM 3797 O O . ARG A 1 478 ? -21.598 -12.546 -8.687 1.00 95.75 478 ARG A O 1
ATOM 3804 N N . GLY A 1 479 ? -20.483 -13.261 -6.877 1.00 97.62 479 GLY A N 1
ATOM 3805 C CA . GLY A 1 479 ? -19.130 -12.965 -7.347 1.00 97.62 479 GLY A CA 1
ATOM 3806 C C . GLY A 1 479 ? -18.669 -11.555 -6.950 1.00 97.62 479 GLY A C 1
ATOM 3807 O O . GLY A 1 479 ? -19.464 -10.615 -6.899 1.00 97.62 479 GLY A O 1
ATOM 3808 N N . LEU A 1 480 ? -17.368 -11.401 -6.669 1.00 98.25 480 LEU A N 1
ATOM 3809 C CA . LEU A 1 480 ? -16.798 -10.153 -6.136 1.00 98.25 480 LEU A CA 1
ATOM 3810 C C . LEU A 1 480 ? -17.027 -8.947 -7.059 1.00 98.25 480 LEU A C 1
ATOM 3812 O O . LEU A 1 480 ? -17.476 -7.899 -6.606 1.00 98.25 480 LEU A O 1
ATOM 3816 N N . LEU A 1 481 ? -16.757 -9.122 -8.355 1.00 97.44 481 LEU A N 1
ATOM 3817 C CA . LEU A 1 481 ? -16.863 -8.067 -9.365 1.00 97.44 481 LEU A CA 1
ATOM 3818 C C . LEU A 1 481 ? -18.302 -7.530 -9.454 1.00 97.44 481 LEU A C 1
ATOM 3820 O O . LEU A 1 481 ? -18.512 -6.319 -9.462 1.00 97.44 481 LEU A O 1
ATOM 3824 N N . LYS A 1 482 ? -19.306 -8.421 -9.418 1.00 97.81 482 LYS A N 1
ATOM 3825 C CA . LYS A 1 482 ? -20.721 -8.025 -9.433 1.00 97.81 482 LYS A CA 1
ATOM 3826 C C . LYS A 1 482 ? -21.149 -7.333 -8.144 1.00 97.81 482 LYS A C 1
ATOM 3828 O O . LYS A 1 482 ? -21.885 -6.356 -8.206 1.00 97.81 482 LYS A O 1
ATOM 3833 N N . ALA A 1 483 ? -20.654 -7.779 -6.992 1.00 97.81 483 ALA A N 1
ATOM 3834 C CA . ALA A 1 483 ? -20.936 -7.110 -5.727 1.00 97.81 483 ALA A CA 1
ATOM 3835 C C . ALA A 1 483 ? -20.362 -5.678 -5.672 1.00 97.81 483 ALA A C 1
ATOM 3837 O O . ALA A 1 483 ? -21.014 -4.786 -5.135 1.00 97.81 483 ALA A O 1
ATOM 3838 N N . ILE A 1 484 ? -19.180 -5.441 -6.254 1.00 97.62 484 ILE A N 1
ATOM 3839 C CA . ILE A 1 484 ? -18.590 -4.095 -6.378 1.00 97.62 484 ILE A CA 1
ATOM 3840 C C . ILE A 1 484 ? -19.411 -3.222 -7.343 1.00 97.62 484 ILE A C 1
ATOM 3842 O O . ILE A 1 484 ? -19.711 -2.072 -7.030 1.00 97.62 484 ILE A O 1
ATOM 3846 N N . GLU A 1 485 ? -19.846 -3.765 -8.480 1.00 97.44 485 GLU A N 1
ATOM 3847 C CA . GLU A 1 485 ? -20.724 -3.057 -9.425 1.00 97.44 485 GLU A CA 1
ATOM 3848 C C . GLU A 1 485 ? -22.078 -2.666 -8.808 1.00 97.44 485 GLU A C 1
ATOM 3850 O O . GLU A 1 485 ? -22.601 -1.581 -9.059 1.00 97.44 485 GLU A O 1
ATOM 3855 N N . GLU A 1 486 ? -22.621 -3.515 -7.937 1.00 96.12 486 GLU A N 1
ATOM 3856 C CA . GLU A 1 486 ? -23.861 -3.263 -7.199 1.00 96.12 486 GLU A CA 1
ATOM 3857 C C . GLU A 1 486 ? -23.697 -2.308 -6.000 1.00 96.12 486 GLU A C 1
ATOM 3859 O O . GLU A 1 486 ? -24.704 -1.845 -5.461 1.00 96.12 486 GLU A O 1
ATOM 3864 N N . GLY A 1 487 ? -22.463 -1.979 -5.597 1.00 95.06 487 GLY A N 1
ATOM 3865 C CA . GLY A 1 487 ? -22.171 -1.054 -4.494 1.00 95.06 487 GLY A CA 1
ATOM 3866 C C . GLY A 1 487 ? -22.108 -1.696 -3.105 1.00 95.06 487 GLY A C 1
ATOM 3867 O O . GLY A 1 487 ? -22.415 -1.041 -2.113 1.00 95.06 487 GLY A O 1
ATOM 3868 N N . ALA A 1 488 ? -21.727 -2.974 -3.003 1.00 93.81 488 ALA A N 1
ATOM 3869 C CA . ALA A 1 488 ? -21.693 -3.726 -1.740 1.00 93.81 488 ALA A CA 1
ATOM 3870 C C . ALA A 1 488 ? -20.621 -3.270 -0.721 1.00 93.81 488 ALA A C 1
ATOM 3872 O O . ALA A 1 488 ? -20.591 -3.798 0.391 1.00 93.81 488 ALA A O 1
ATOM 3873 N N . PHE A 1 489 ? -19.754 -2.321 -1.089 1.00 92.19 489 PHE A N 1
ATOM 3874 C CA . PHE A 1 489 ? -18.686 -1.769 -0.253 1.00 92.19 489 PHE A CA 1
ATOM 3875 C C . PHE A 1 489 ? -18.680 -0.241 -0.326 1.00 92.19 489 PHE A C 1
ATOM 3877 O O . PHE A 1 489 ? -18.712 0.322 -1.419 1.00 92.19 489 PHE A O 1
ATOM 3884 N N . ALA A 1 490 ? -18.633 0.423 0.832 1.00 88.62 490 ALA A N 1
ATOM 3885 C CA . ALA A 1 490 ? -18.639 1.881 0.995 1.00 88.62 490 ALA A CA 1
ATOM 3886 C C . ALA A 1 490 ? -19.794 2.614 0.268 1.00 88.62 490 ALA A C 1
ATOM 3888 O O . ALA A 1 490 ? -19.728 3.821 0.065 1.00 88.62 490 ALA A O 1
ATOM 3889 N N . ASN A 1 491 ? -20.845 1.889 -0.141 1.00 89.69 491 ASN A N 1
ATOM 3890 C CA . ASN A 1 491 ? -21.901 2.321 -1.069 1.00 89.69 491 ASN A CA 1
ATOM 3891 C C . ASN A 1 491 ? -21.398 2.756 -2.472 1.00 89.69 491 ASN A C 1
ATOM 3893 O O . ASN A 1 491 ? -22.149 3.353 -3.244 1.00 89.69 491 ASN A O 1
ATOM 3897 N N . 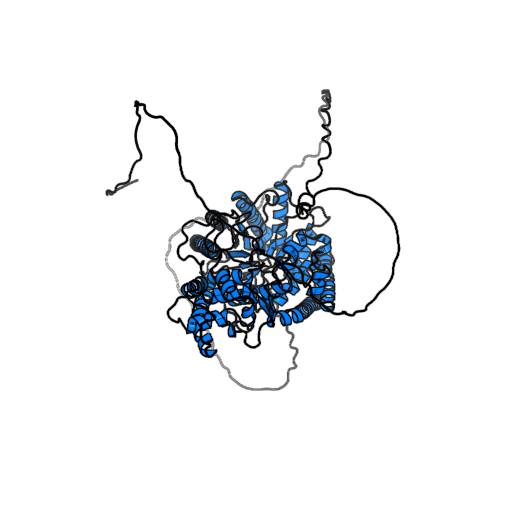VAL A 1 492 ? -20.151 2.431 -2.837 1.00 94.50 492 VAL A N 1
ATOM 3898 C CA . VAL A 1 492 ? -19.501 2.865 -4.084 1.00 94.50 492 VAL A CA 1
ATOM 3899 C C . VAL A 1 492 ? -19.682 1.832 -5.199 1.00 94.50 492 VAL A C 1
ATOM 3901 O O . VAL A 1 492 ? -19.230 0.695 -5.081 1.00 94.50 492 VAL A O 1
ATOM 3904 N N . LYS A 1 493 ? -20.281 2.248 -6.321 1.00 96.81 493 LYS A N 1
ATOM 3905 C CA . LYS A 1 493 ? -20.459 1.425 -7.532 1.00 96.81 493 LYS A CA 1
ATOM 3906 C C . LYS A 1 493 ? -19.329 1.644 -8.544 1.00 96.81 493 LYS A C 1
ATOM 3908 O O . LYS A 1 493 ? -18.918 2.784 -8.780 1.00 96.81 493 LYS A O 1
ATOM 3913 N N . ARG A 1 494 ? -18.861 0.564 -9.183 1.00 97.56 494 ARG A N 1
ATOM 3914 C CA . ARG A 1 494 ? -17.874 0.580 -10.287 1.00 97.56 494 ARG A CA 1
ATOM 3915 C C . ARG A 1 494 ? -18.217 -0.493 -11.324 1.00 97.56 494 ARG A C 1
ATOM 3917 O O . ARG A 1 494 ? -18.321 -1.658 -10.958 1.00 97.56 494 ARG A O 1
ATOM 3924 N N . GLY A 1 495 ? -18.394 -0.124 -12.594 1.00 96.75 495 GLY A N 1
ATOM 3925 C CA . GLY A 1 495 ? -18.716 -1.079 -13.668 1.00 96.75 495 GLY A CA 1
ATOM 3926 C C . GLY A 1 495 ? -17.533 -1.981 -14.040 1.00 96.75 495 GLY A C 1
ATOM 3927 O O . GLY A 1 495 ? -16.385 -1.540 -13.984 1.00 96.75 495 GLY A O 1
ATOM 3928 N N . MET A 1 496 ? -17.786 -3.234 -14.438 1.00 94.88 496 MET A N 1
ATOM 3929 C CA . MET A 1 496 ? -16.698 -4.195 -14.735 1.00 94.88 496 MET A CA 1
ATOM 3930 C C . MET A 1 496 ? -15.822 -3.805 -15.936 1.00 94.88 496 MET A C 1
ATOM 3932 O O . MET A 1 496 ? -14.627 -4.109 -15.953 1.00 94.88 496 MET A O 1
ATOM 3936 N N . GLU A 1 497 ? -16.417 -3.115 -16.909 1.00 96.38 497 GLU A N 1
ATOM 3937 C CA . GLU A 1 497 ? -15.774 -2.611 -18.134 1.00 96.38 497 GLU A CA 1
ATOM 3938 C C . GLU A 1 497 ? -15.504 -1.093 -18.072 1.00 96.38 497 GLU A C 1
ATOM 3940 O O . GLU A 1 497 ? -15.314 -0.448 -19.097 1.00 96.38 497 GLU A O 1
ATOM 3945 N N . ALA A 1 498 ? -15.526 -0.511 -16.868 1.00 96.19 498 ALA A N 1
ATOM 3946 C CA . ALA A 1 498 ? -15.325 0.916 -16.619 1.00 96.19 498 ALA A CA 1
ATOM 3947 C C . ALA A 1 498 ? -14.131 1.165 -15.679 1.00 96.19 498 ALA A C 1
ATOM 3949 O O . ALA A 1 498 ? -13.535 0.226 -15.140 1.00 96.19 498 ALA A O 1
ATOM 3950 N N . GLY A 1 499 ? -13.791 2.436 -15.468 1.00 97.50 499 GLY A N 1
ATOM 3951 C CA . GLY A 1 499 ? -12.615 2.845 -14.702 1.00 97.50 499 GLY A CA 1
ATOM 3952 C C . GLY A 1 499 ? -11.313 2.753 -15.507 1.00 97.50 499 GLY A C 1
ATOM 3953 O O . GLY A 1 499 ? -11.246 2.159 -16.581 1.00 97.50 499 GLY A O 1
ATOM 3954 N N . LYS A 1 500 ? -10.266 3.382 -14.979 1.00 98.50 500 LYS A N 1
ATOM 3955 C CA . LYS A 1 500 ? -9.008 3.679 -15.688 1.00 98.50 500 LYS A CA 1
ATOM 3956 C C . LYS A 1 500 ? -8.082 2.459 -15.752 1.00 98.50 500 LYS A C 1
ATOM 3958 O O . LYS A 1 500 ? -8.071 1.660 -14.813 1.00 98.50 500 LYS A O 1
ATOM 3963 N N . GLY A 1 501 ? -7.261 2.332 -16.795 1.00 97.81 501 GLY A N 1
ATOM 3964 C CA . GLY A 1 501 ? -6.235 1.288 -16.875 1.00 97.81 501 GLY A CA 1
ATOM 3965 C C . GLY A 1 501 ? -6.696 -0.048 -17.467 1.00 97.81 501 GLY A C 1
ATOM 3966 O O . GLY A 1 501 ? -5.910 -0.997 -17.426 1.00 97.81 501 GLY A O 1
ATOM 3967 N N . LEU A 1 502 ? -7.936 -0.154 -17.967 1.00 98.12 502 LEU A N 1
ATOM 3968 C CA . LEU A 1 502 ? -8.510 -1.378 -18.557 1.00 98.12 502 LEU A CA 1
ATOM 3969 C C . LEU A 1 502 ? -7.840 -1.728 -19.892 1.00 98.12 502 LEU A C 1
ATOM 3971 O O . LEU A 1 502 ? -7.523 -2.884 -20.146 1.00 98.12 502 LEU A O 1
ATOM 3975 N N . GLU A 1 503 ? -7.577 -0.711 -20.705 1.00 96.81 503 GLU A N 1
ATOM 3976 C CA . GLU A 1 503 ? -6.813 -0.768 -21.950 1.00 96.81 503 GLU A CA 1
ATOM 3977 C C . GLU A 1 503 ? -5.401 -1.348 -21.761 1.00 96.81 503 GLU A C 1
ATOM 3979 O O . GLU A 1 503 ? -4.860 -1.974 -22.667 1.00 96.81 503 GLU A O 1
ATOM 3984 N N . GLY A 1 504 ? -4.835 -1.215 -20.557 1.00 97.69 504 GLY A N 1
ATOM 3985 C CA . GLY A 1 504 ? -3.557 -1.805 -20.165 1.00 97.69 504 GLY A CA 1
ATOM 3986 C C . GLY A 1 504 ? -3.638 -3.238 -19.618 1.00 97.69 504 GLY A C 1
ATOM 3987 O O . GLY A 1 504 ? -2.698 -3.651 -18.938 1.00 97.69 504 GLY A O 1
ATOM 3988 N N . VAL A 1 505 ? -4.734 -3.976 -19.843 1.00 98.44 505 VAL A N 1
ATOM 3989 C CA . VAL A 1 505 ? -4.925 -5.384 -19.431 1.00 98.44 505 VAL A CA 1
ATOM 3990 C C . VAL A 1 505 ? -4.902 -6.302 -20.651 1.00 98.44 505 VAL A C 1
ATOM 3992 O O . VAL A 1 505 ? -5.655 -6.094 -21.598 1.00 98.44 505 VAL A O 1
ATOM 3995 N N . LEU A 1 506 ? -4.091 -7.362 -20.608 1.00 98.31 506 LEU A N 1
ATOM 3996 C CA . LEU A 1 506 ? -3.927 -8.304 -21.721 1.00 98.31 506 LEU A CA 1
ATOM 3997 C C . LEU A 1 506 ? -4.109 -9.752 -21.259 1.00 98.31 506 LEU A C 1
ATOM 3999 O O . LEU A 1 506 ? -3.649 -10.113 -20.176 1.00 98.31 506 LEU A O 1
ATOM 4003 N N . GLU A 1 507 ? -4.729 -10.603 -22.079 1.00 98.06 507 GLU A N 1
ATOM 4004 C CA . GLU A 1 507 ? -4.611 -12.057 -21.900 1.00 98.06 507 GLU A CA 1
ATOM 4005 C C . GLU A 1 507 ? -3.202 -12.516 -22.322 1.00 98.06 507 GLU A C 1
ATOM 4007 O O . GLU A 1 507 ? -2.605 -11.978 -23.256 1.00 98.06 507 GLU A O 1
ATOM 4012 N N . LYS A 1 508 ? -2.648 -13.485 -21.590 1.00 97.62 508 LYS A N 1
ATOM 4013 C CA . LYS A 1 508 ? -1.342 -14.084 -21.864 1.00 97.62 508 LYS A CA 1
ATOM 4014 C C . LYS A 1 508 ? -1.442 -15.106 -22.994 1.00 97.62 508 LYS A C 1
ATOM 4016 O O . LYS A 1 508 ? -2.290 -15.999 -22.958 1.00 97.62 508 LYS A O 1
ATOM 4021 N N . ASP A 1 509 ? -0.505 -15.035 -23.931 1.00 96.81 509 ASP A N 1
ATOM 4022 C CA . ASP A 1 509 ? -0.281 -16.082 -24.921 1.00 96.81 509 ASP A CA 1
ATOM 4023 C C . ASP A 1 509 ? 0.157 -17.393 -24.257 1.00 96.81 509 ASP A C 1
ATOM 4025 O O . ASP A 1 509 ? 0.701 -17.418 -23.150 1.00 96.81 509 ASP A O 1
ATOM 4029 N N . ARG A 1 510 ? 0.004 -18.504 -24.988 1.00 94.19 510 ARG A N 1
ATOM 4030 C CA . ARG A 1 510 ? 0.561 -19.811 -24.586 1.00 94.19 510 ARG A CA 1
ATOM 4031 C C . ARG A 1 510 ? 2.075 -19.758 -24.362 1.00 94.19 510 ARG A C 1
ATOM 4033 O O . ARG A 1 510 ? 2.582 -20.476 -23.506 1.00 94.19 510 ARG A O 1
ATOM 4040 N N . ASP A 1 511 ? 2.746 -18.869 -25.092 1.00 94.12 511 ASP A N 1
ATOM 4041 C CA . ASP A 1 511 ? 4.193 -18.659 -25.065 1.00 94.12 511 ASP A CA 1
ATOM 4042 C C . ASP A 1 511 ? 4.587 -17.416 -24.235 1.00 94.12 511 ASP A C 1
ATOM 4044 O O . ASP A 1 511 ? 5.672 -16.865 -24.437 1.00 94.12 511 ASP A O 1
ATOM 4048 N N . TYR A 1 512 ? 3.712 -16.940 -23.331 1.00 96.69 512 TYR A N 1
ATOM 4049 C CA . TYR A 1 512 ? 4.018 -15.829 -22.422 1.00 96.69 512 TYR A CA 1
ATOM 4050 C C . TYR A 1 512 ? 5.240 -16.151 -21.560 1.00 96.69 512 TYR A C 1
ATOM 4052 O O . TYR A 1 512 ? 5.248 -17.111 -20.782 1.00 96.69 512 TYR A O 1
ATOM 4060 N N . TYR A 1 513 ? 6.271 -15.318 -21.676 1.00 95.75 513 TYR A N 1
ATOM 4061 C CA . TYR A 1 513 ? 7.566 -15.550 -21.061 1.00 95.75 513 TYR A CA 1
ATOM 4062 C C . TYR A 1 513 ? 7.872 -14.534 -19.955 1.00 95.75 513 TYR A C 1
ATOM 4064 O O . TYR A 1 513 ? 7.775 -13.321 -20.134 1.00 95.75 513 TYR A O 1
ATOM 4072 N N . THR A 1 514 ? 8.345 -15.046 -18.816 1.00 94.81 514 THR A N 1
ATOM 4073 C CA . THR A 1 514 ? 8.930 -14.245 -17.738 1.00 94.81 514 THR A CA 1
ATOM 4074 C C . THR A 1 514 ? 10.039 -15.026 -17.021 1.00 94.81 514 THR A C 1
ATOM 4076 O O . THR A 1 514 ? 9.830 -16.191 -16.660 1.00 94.81 514 THR A O 1
ATOM 4079 N N . PRO A 1 515 ? 11.205 -14.410 -16.731 1.00 93.56 515 PRO A N 1
ATOM 4080 C CA . PRO A 1 515 ? 12.259 -15.042 -15.938 1.00 93.56 515 PRO A CA 1
ATOM 4081 C C . PRO A 1 515 ? 11.825 -15.313 -14.488 1.00 93.56 515 PRO A C 1
ATOM 4083 O O . PRO A 1 515 ? 12.438 -16.130 -13.804 1.00 93.56 515 PRO A O 1
ATOM 4086 N N . MET A 1 516 ? 10.738 -14.684 -14.019 1.00 90.00 516 MET A N 1
ATOM 4087 C CA . MET A 1 516 ? 10.208 -14.840 -12.661 1.00 90.00 516 MET A CA 1
ATOM 4088 C C . MET A 1 516 ? 9.478 -16.180 -12.429 1.00 90.00 516 MET A C 1
ATOM 4090 O O . MET A 1 516 ? 9.053 -16.437 -11.305 1.00 90.00 516 MET A O 1
ATOM 4094 N N . LYS A 1 517 ? 9.341 -17.047 -13.445 1.00 81.69 517 LYS A N 1
ATOM 4095 C CA . LYS A 1 517 ? 8.594 -18.326 -13.422 1.00 81.69 517 LYS A CA 1
ATOM 4096 C C . LYS A 1 517 ? 8.651 -19.102 -12.091 1.00 81.69 517 LYS A C 1
ATOM 4098 O O . LYS A 1 517 ? 7.606 -19.352 -11.490 1.00 81.69 517 LYS A O 1
ATOM 4103 N N . ASP A 1 518 ? 9.843 -19.380 -11.562 1.00 76.50 518 ASP A N 1
ATOM 4104 C CA . ASP A 1 518 ? 10.037 -20.160 -10.325 1.00 76.50 518 ASP A CA 1
ATOM 4105 C C . ASP A 1 518 ? 9.610 -19.418 -9.043 1.00 76.50 518 ASP A C 1
ATOM 4107 O O . ASP A 1 518 ? 9.266 -20.033 -8.031 1.00 76.50 518 ASP A O 1
ATOM 4111 N N . TYR A 1 519 ? 9.587 -18.085 -9.100 1.00 74.81 519 TYR A N 1
ATOM 4112 C CA . TYR A 1 519 ? 9.194 -17.179 -8.019 1.00 74.81 519 TYR A CA 1
ATOM 4113 C C . TYR A 1 519 ? 7.706 -16.803 -8.063 1.00 74.81 519 TYR A C 1
ATOM 4115 O O . TYR A 1 519 ? 7.201 -16.210 -7.109 1.00 74.81 519 TYR A O 1
ATOM 4123 N N . LEU A 1 520 ? 6.963 -17.146 -9.121 1.00 68.38 520 LEU A N 1
ATOM 4124 C CA . LEU A 1 520 ? 5.518 -16.890 -9.187 1.00 68.38 520 LEU A CA 1
ATOM 4125 C C . LEU A 1 520 ? 4.704 -17.882 -8.340 1.00 68.38 520 LEU A C 1
ATOM 4127 O O . LEU A 1 520 ? 3.658 -17.507 -7.812 1.00 68.38 520 LEU A O 1
ATOM 4131 N N . ALA A 1 521 ? 5.203 -19.104 -8.127 1.00 62.22 521 ALA A N 1
ATOM 4132 C CA . ALA A 1 521 ? 4.535 -20.119 -7.313 1.00 62.22 521 ALA A CA 1
ATOM 4133 C C . ALA A 1 521 ? 4.576 -19.792 -5.795 1.00 62.22 521 ALA A C 1
ATOM 4135 O O . ALA A 1 521 ? 5.652 -19.483 -5.276 1.00 62.22 521 ALA A O 1
ATOM 4136 N N . PRO A 1 522 ? 3.475 -19.962 -5.024 1.00 54.53 522 PRO A N 1
ATOM 4137 C CA . PRO A 1 522 ? 3.421 -19.651 -3.581 1.00 54.53 522 PRO A CA 1
ATOM 4138 C C . PRO A 1 522 ? 4.380 -20.422 -2.648 1.00 54.53 522 PRO A C 1
ATOM 4140 O O . PRO A 1 522 ? 4.317 -20.243 -1.437 1.00 54.53 522 PRO A O 1
ATOM 4143 N N . LYS A 1 523 ? 5.253 -21.290 -3.177 1.00 47.91 523 LYS A N 1
ATOM 4144 C CA . LYS A 1 523 ? 6.165 -22.154 -2.405 1.00 47.91 523 LYS A CA 1
ATOM 4145 C C . LYS A 1 523 ? 7.494 -21.491 -2.016 1.00 47.91 523 LYS A C 1
ATOM 4147 O O . LYS A 1 523 ? 8.236 -22.080 -1.237 1.00 47.91 523 LYS A O 1
ATOM 4152 N N . GLN A 1 524 ? 7.804 -20.303 -2.541 1.00 47.81 524 GLN A N 1
ATOM 4153 C CA . GLN A 1 524 ? 9.014 -19.554 -2.185 1.00 47.81 524 GLN A CA 1
ATOM 4154 C C . GLN A 1 524 ? 8.668 -18.263 -1.427 1.00 47.81 524 GLN A C 1
ATOM 4156 O O . GLN A 1 524 ? 8.013 -17.370 -1.968 1.00 47.81 524 GLN A O 1
ATOM 4161 N N . GLN A 1 525 ? 9.159 -18.162 -0.191 1.00 49.09 525 GLN A N 1
ATOM 4162 C CA . GLN A 1 525 ? 9.353 -16.916 0.556 1.00 49.09 525 GLN A CA 1
ATOM 4163 C C . GLN A 1 525 ? 10.861 -16.752 0.777 1.00 49.09 525 GLN A C 1
ATOM 4165 O O . GLN A 1 525 ? 11.534 -17.736 1.090 1.00 49.09 525 GLN A O 1
ATOM 4170 N N . LEU A 1 526 ? 11.403 -15.535 0.669 1.00 48.66 526 LEU A N 1
ATOM 4171 C CA . LEU A 1 526 ? 12.712 -15.252 1.263 1.00 48.66 526 LEU A CA 1
ATOM 4172 C C . LEU A 1 526 ? 12.466 -14.928 2.742 1.00 48.66 526 LEU A C 1
ATOM 4174 O O . LEU A 1 526 ? 11.581 -14.139 3.073 1.00 48.66 526 LEU A O 1
ATOM 4178 N N . GLU A 1 527 ? 13.212 -15.559 3.645 1.00 43.59 527 GLU A N 1
ATOM 4179 C CA . GLU A 1 527 ? 12.993 -15.486 5.096 1.00 43.59 527 GLU A CA 1
ATOM 4180 C C . GLU A 1 527 ? 13.277 -14.085 5.694 1.00 43.59 527 GLU A C 1
ATOM 4182 O O . GLU A 1 527 ? 14.298 -13.899 6.356 1.00 43.59 527 GLU A O 1
ATOM 4187 N N . GLY A 1 528 ? 12.404 -13.090 5.489 1.00 41.31 528 GLY A N 1
ATOM 4188 C CA . GLY A 1 528 ? 12.683 -11.683 5.839 1.00 41.31 528 GLY A CA 1
ATOM 4189 C C . GLY A 1 528 ? 11.640 -10.941 6.688 1.00 41.31 528 GLY A C 1
ATOM 4190 O O . GLY A 1 528 ? 11.928 -9.846 7.173 1.00 41.31 528 GLY A O 1
ATOM 4191 N N . ALA A 1 529 ? 10.439 -11.496 6.884 1.00 44.59 529 ALA A N 1
ATOM 4192 C CA . ALA A 1 529 ? 9.330 -10.778 7.523 1.00 44.59 529 ALA A CA 1
ATOM 4193 C C . ALA A 1 529 ? 9.635 -10.360 8.986 1.00 44.59 529 ALA A C 1
ATOM 4195 O O . ALA A 1 529 ? 10.144 -11.175 9.767 1.00 44.59 529 ALA A O 1
ATOM 4196 N N . PRO A 1 530 ? 9.311 -9.118 9.406 1.00 46.31 530 PRO A N 1
ATOM 4197 C CA . PRO A 1 530 ? 9.627 -8.633 10.747 1.00 46.31 530 PRO A CA 1
ATOM 4198 C C . PRO A 1 530 ? 8.888 -9.416 11.845 1.00 46.31 530 PRO A C 1
ATOM 4200 O O . PRO A 1 530 ? 7.698 -9.726 11.751 1.00 46.31 530 PRO A O 1
ATOM 4203 N N . ARG A 1 531 ? 9.613 -9.725 12.927 1.00 49.25 531 ARG A N 1
ATOM 4204 C CA . ARG A 1 531 ? 9.084 -10.419 14.109 1.00 49.25 531 ARG A CA 1
ATOM 4205 C C . ARG A 1 531 ? 8.496 -9.405 15.089 1.00 49.25 531 ARG A C 1
ATOM 4207 O O . ARG A 1 531 ? 9.225 -8.838 15.897 1.00 49.25 531 ARG A O 1
ATOM 4214 N N . PHE A 1 532 ? 7.184 -9.193 15.025 1.00 43.56 532 PHE A N 1
ATOM 4215 C CA . PHE A 1 532 ? 6.484 -8.274 15.925 1.00 43.56 532 PHE A CA 1
ATOM 4216 C C . PHE A 1 532 ? 6.568 -8.725 17.398 1.00 43.56 532 PHE A C 1
ATOM 4218 O O . PHE A 1 532 ? 6.297 -9.895 17.700 1.00 43.56 532 PHE A O 1
ATOM 4225 N N . PRO A 1 533 ? 6.909 -7.823 18.340 1.00 44.75 533 PRO A N 1
ATOM 4226 C CA . PRO A 1 533 ? 6.832 -8.121 19.765 1.00 44.75 533 PRO A CA 1
ATOM 4227 C C . PRO A 1 533 ? 5.364 -8.277 20.201 1.00 44.75 533 PRO A C 1
ATOM 4229 O O . PRO A 1 533 ? 4.500 -7.509 19.789 1.00 44.75 533 PRO A O 1
ATOM 4232 N N . GLY A 1 534 ? 5.088 -9.286 21.035 1.00 40.78 534 GLY A N 1
ATOM 4233 C CA . GLY A 1 534 ? 3.751 -9.595 21.574 1.00 40.78 534 GLY A CA 1
ATOM 4234 C C . GLY A 1 534 ? 3.267 -11.027 21.303 1.00 40.78 534 GLY A C 1
ATOM 4235 O O . GLY A 1 534 ? 2.574 -11.610 22.131 1.00 40.78 534 GLY A O 1
ATOM 4236 N N . GLY A 1 535 ? 3.711 -11.667 20.214 1.00 33.62 535 GLY A N 1
ATOM 4237 C CA . GLY A 1 535 ? 3.220 -12.988 19.774 1.00 33.62 535 GLY A CA 1
ATOM 4238 C C . GLY A 1 535 ? 3.523 -14.205 20.674 1.00 33.62 535 GLY A C 1
ATOM 4239 O O . GLY A 1 535 ? 3.347 -15.334 20.226 1.00 33.62 535 GLY A O 1
ATOM 4240 N N . ARG A 1 536 ? 4.004 -14.021 21.914 1.00 32.88 536 ARG A N 1
ATOM 4241 C CA . ARG A 1 536 ? 4.356 -15.123 22.836 1.00 32.88 536 ARG A CA 1
ATOM 4242 C C . ARG A 1 536 ? 3.227 -15.562 23.774 1.00 32.88 536 ARG A C 1
ATOM 4244 O O . ARG A 1 536 ? 3.258 -16.718 24.186 1.00 32.88 536 ARG A O 1
ATOM 4251 N N . GLN A 1 537 ? 2.239 -14.711 24.078 1.00 35.31 537 GLN A N 1
ATOM 4252 C CA . GLN A 1 537 ? 1.132 -15.065 24.989 1.00 35.31 537 GLN A CA 1
ATOM 4253 C C . GLN A 1 537 ? 0.363 -16.301 24.471 1.00 35.31 537 GLN A C 1
ATOM 4255 O O . GLN A 1 537 ? 0.258 -17.313 25.156 1.00 35.31 537 GLN A O 1
ATOM 4260 N N . ALA A 1 538 ? -0.058 -16.269 23.200 1.00 32.84 538 ALA A N 1
ATOM 4261 C CA . ALA A 1 538 ? -0.893 -17.298 22.564 1.00 32.84 538 ALA A CA 1
ATOM 4262 C C . ALA A 1 538 ? -0.212 -18.670 22.337 1.00 32.84 538 ALA A C 1
ATOM 4264 O O . ALA A 1 538 ? -0.832 -19.583 21.792 1.00 32.84 538 ALA A O 1
ATOM 4265 N N . LEU A 1 539 ? 1.063 -18.824 22.714 1.00 29.70 539 LEU A N 1
ATOM 4266 C CA . LEU A 1 539 ? 1.848 -20.051 22.526 1.00 29.70 539 LEU A CA 1
ATOM 4267 C C . LEU A 1 539 ? 1.901 -20.954 23.770 1.00 29.70 539 LEU A C 1
ATOM 4269 O O . LEU A 1 539 ? 2.357 -22.092 23.657 1.00 29.70 539 LEU A O 1
ATOM 4273 N N . ARG A 1 540 ? 1.436 -20.486 24.940 1.00 28.89 540 ARG A N 1
ATOM 4274 C CA . ARG A 1 540 ? 1.335 -21.314 26.159 1.00 28.89 540 ARG A CA 1
ATOM 4275 C C . ARG A 1 540 ? -0.004 -22.046 26.261 1.00 28.89 540 ARG A C 1
ATOM 4277 O O . ARG A 1 540 ? -0.002 -23.255 26.480 1.00 28.89 540 ARG A O 1
ATOM 4284 N N . ASP A 1 541 ? -1.106 -21.359 25.972 1.00 33.34 541 ASP A N 1
ATOM 4285 C CA . ASP A 1 541 ? -2.492 -21.830 26.158 1.00 33.34 541 ASP A CA 1
ATOM 4286 C C . ASP A 1 541 ? -2.883 -23.078 25.327 1.00 33.34 541 ASP A C 1
ATOM 4288 O O . ASP A 1 541 ? -3.980 -23.604 25.476 1.00 33.34 541 ASP A O 1
ATOM 4292 N N . ARG A 1 542 ? -2.000 -23.582 24.448 1.00 33.56 542 ARG A N 1
ATOM 4293 C CA . ARG A 1 542 ? -2.200 -24.807 23.643 1.00 33.56 542 ARG A CA 1
ATOM 4294 C C . ARG A 1 542 ? -1.414 -26.038 24.123 1.00 33.56 542 ARG A C 1
ATOM 4296 O O . ARG A 1 542 ? -1.411 -27.047 23.426 1.00 33.56 542 ARG A O 1
ATOM 4303 N N . ARG A 1 543 ? -0.723 -25.984 25.271 1.00 29.30 543 ARG A N 1
ATOM 4304 C CA . ARG A 1 543 ? 0.018 -27.139 25.842 1.00 29.30 543 ARG A CA 1
ATOM 4305 C C . ARG A 1 543 ? -0.526 -27.661 27.178 1.00 29.30 543 ARG A C 1
ATOM 4307 O O . ARG A 1 543 ? 0.065 -28.566 27.754 1.00 29.30 543 ARG A O 1
ATOM 4314 N N . SER A 1 544 ? -1.645 -27.121 27.653 1.00 33.44 544 SER A N 1
ATOM 4315 C CA . SER A 1 544 ? -2.276 -27.465 28.936 1.00 33.44 544 SER A CA 1
ATOM 4316 C C . SER A 1 544 ? -3.791 -27.639 28.769 1.00 33.44 544 SER A C 1
ATOM 4318 O O . SER A 1 544 ? -4.581 -26.948 29.403 1.00 33.44 544 SER A O 1
ATOM 4320 N N . GLY A 1 545 ? -4.182 -28.510 27.836 1.00 32.50 545 GLY A N 1
ATOM 4321 C CA . GLY A 1 545 ? -5.570 -28.694 27.400 1.00 32.50 545 GLY A CA 1
ATOM 4322 C C . GLY A 1 545 ? -5.716 -29.898 26.471 1.00 32.50 545 GLY A C 1
ATOM 4323 O O . GLY A 1 545 ? -6.203 -29.762 25.355 1.00 32.50 545 GLY A O 1
ATOM 4324 N N . GLY A 1 546 ? -5.207 -31.050 26.909 1.00 27.28 546 GLY A N 1
ATOM 4325 C CA . GLY A 1 546 ? -5.290 -32.324 26.199 1.00 27.28 546 GLY A CA 1
ATOM 4326 C C . GLY A 1 546 ? -5.425 -33.451 27.213 1.00 27.28 546 GLY A C 1
ATOM 4327 O O . GLY A 1 546 ? -4.423 -33.906 27.757 1.00 27.28 546 GLY A O 1
ATOM 4328 N N . ASP A 1 547 ? -6.667 -33.830 27.502 1.00 31.88 547 ASP A N 1
ATOM 4329 C CA . ASP A 1 547 ? -6.998 -35.011 28.296 1.00 31.88 547 ASP A CA 1
ATOM 4330 C C . ASP A 1 547 ? -6.902 -36.248 27.390 1.00 31.88 547 ASP A C 1
ATOM 4332 O O . ASP A 1 547 ? -7.631 -36.346 26.403 1.00 31.88 547 ASP A O 1
ATOM 4336 N N . ASP A 1 548 ? -5.966 -37.156 27.678 1.00 30.73 548 ASP A N 1
ATOM 4337 C CA . ASP A 1 548 ? -5.756 -38.396 26.914 1.00 30.73 548 ASP A CA 1
ATOM 4338 C C . ASP A 1 548 ? -5.990 -39.603 27.830 1.00 30.73 548 ASP A C 1
ATOM 4340 O O . ASP A 1 548 ? -5.076 -40.260 28.339 1.00 30.73 548 ASP A O 1
ATOM 4344 N N . SER A 1 549 ? -7.270 -39.848 28.095 1.00 29.94 549 SER A N 1
ATOM 4345 C CA . SER A 1 549 ? -7.783 -40.879 28.993 1.00 29.94 549 SER A CA 1
ATOM 4346 C C . SER A 1 549 ? -7.691 -42.282 28.372 1.00 29.94 549 SER A C 1
ATOM 4348 O O . SER A 1 549 ? -8.690 -42.928 28.053 1.00 29.94 549 SER A O 1
ATOM 4350 N N . ARG A 1 550 ? -6.460 -42.794 28.215 1.00 29.81 550 ARG A N 1
ATOM 4351 C CA . ARG A 1 550 ? -6.190 -44.140 27.675 1.00 29.81 550 ARG A CA 1
ATOM 4352 C C . ARG A 1 550 ? -5.753 -45.152 28.739 1.00 29.81 550 ARG A C 1
ATOM 4354 O O . ARG A 1 550 ? -4.661 -45.098 29.298 1.00 29.81 550 ARG A O 1
ATOM 4361 N N . VAL A 1 551 ? -6.677 -46.086 28.965 1.00 28.59 551 VAL A N 1
ATOM 4362 C CA . VAL A 1 551 ? -6.622 -47.356 29.710 1.00 28.59 551 VAL A CA 1
ATOM 4363 C C . VAL A 1 551 ? -5.214 -47.935 29.936 1.00 28.59 551 VAL A C 1
ATOM 4365 O O . VAL A 1 551 ? -4.450 -48.154 28.999 1.00 28.59 551 VAL A O 1
ATOM 4368 N N . ARG A 1 552 ? -4.919 -48.295 31.195 1.00 28.72 552 ARG A N 1
ATOM 4369 C CA . ARG A 1 552 ? -3.773 -49.140 31.573 1.00 28.72 552 ARG A CA 1
ATOM 4370 C C . ARG A 1 552 ? -4.115 -50.626 31.450 1.00 28.72 552 ARG A C 1
ATOM 4372 O O . ARG A 1 552 ? -5.064 -51.070 32.088 1.00 28.72 552 ARG A O 1
ATOM 4379 N N . GLU A 1 553 ? -3.231 -51.407 30.836 1.00 27.95 553 GLU A N 1
ATOM 4380 C CA . GLU A 1 553 ? -3.134 -52.856 31.052 1.00 27.95 553 GLU A CA 1
ATOM 4381 C C . GLU A 1 553 ? -1.669 -53.320 31.157 1.00 27.95 553 GLU A C 1
ATOM 4383 O O . GLU A 1 553 ? -0.773 -52.725 30.568 1.00 27.95 553 GLU A O 1
ATOM 4388 N N . GLY A 1 554 ? -1.447 -54.438 31.862 1.00 26.48 554 GLY A N 1
ATOM 4389 C CA . GLY A 1 554 ? -0.399 -55.398 31.488 1.00 26.48 554 GLY A CA 1
ATOM 4390 C C . GLY A 1 554 ? 1.013 -55.291 32.095 1.00 26.48 554 GLY A C 1
ATOM 4391 O O . GLY A 1 554 ? 1.929 -54.856 31.416 1.00 26.48 554 GLY A O 1
ATOM 4392 N N . ARG A 1 555 ? 1.213 -55.955 33.254 1.00 26.95 555 ARG A N 1
ATOM 4393 C CA . ARG A 1 555 ? 2.464 -56.665 33.681 1.00 26.95 555 ARG A CA 1
ATOM 4394 C C . ARG A 1 555 ? 3.680 -55.762 34.051 1.00 26.95 555 ARG A C 1
ATOM 4396 O O . ARG A 1 555 ? 3.963 -54.771 33.407 1.00 26.95 555 ARG A O 1
ATOM 4403 N N . ARG A 1 556 ? 4.332 -55.916 35.222 1.00 28.12 556 ARG A N 1
ATOM 4404 C CA . ARG A 1 556 ? 5.224 -57.010 35.717 1.00 28.12 556 ARG A CA 1
ATOM 4405 C C . ARG A 1 556 ? 6.500 -57.150 34.847 1.00 28.12 556 ARG A C 1
ATOM 4407 O O . ARG A 1 556 ? 6.353 -57.292 33.646 1.00 28.12 556 ARG A O 1
ATOM 4414 N N . SER A 1 557 ? 7.740 -57.189 35.370 1.00 28.92 557 SER A N 1
ATOM 4415 C CA . SER A 1 557 ? 8.221 -57.348 36.770 1.00 28.92 557 SER A CA 1
ATOM 4416 C C . SER A 1 557 ? 9.764 -57.234 36.925 1.00 28.92 557 SER A C 1
ATOM 4418 O O . SER A 1 557 ? 10.442 -57.402 35.919 1.00 28.92 557 SER A O 1
ATOM 4420 N N . ARG A 1 558 ? 10.273 -57.191 38.186 1.00 30.05 558 ARG A N 1
ATOM 4421 C CA . ARG A 1 558 ? 11.669 -57.510 38.646 1.00 30.05 558 ARG A CA 1
ATOM 4422 C C . ARG A 1 558 ? 12.758 -56.455 38.302 1.00 30.05 558 ARG A C 1
ATOM 4424 O O . ARG A 1 558 ? 12.549 -55.676 37.388 1.00 30.05 558 ARG A O 1
ATOM 4431 N N . GLU A 1 559 ? 13.907 -56.324 38.995 1.00 28.48 559 GLU A N 1
ATOM 4432 C CA . GLU A 1 559 ? 14.448 -56.911 40.254 1.00 28.48 559 GLU A CA 1
ATOM 4433 C C . GLU A 1 559 ? 15.602 -56.043 40.842 1.00 28.48 559 GLU A C 1
ATOM 4435 O O . GLU A 1 559 ? 16.372 -55.518 40.053 1.00 28.48 559 GLU A O 1
ATOM 4440 N N . ARG A 1 560 ? 15.790 -56.040 42.187 1.00 30.16 560 ARG A N 1
ATOM 4441 C CA . ARG A 1 560 ? 17.056 -55.793 42.965 1.00 30.16 560 ARG A CA 1
ATOM 4442 C C . ARG A 1 560 ? 17.798 -54.430 42.761 1.00 30.16 560 ARG A C 1
ATOM 4444 O O . ARG A 1 560 ? 17.588 -53.746 41.778 1.00 30.16 560 ARG A O 1
ATOM 4451 N N . ALA A 1 561 ? 18.657 -53.916 43.658 1.00 28.47 561 ALA A N 1
ATOM 4452 C CA . ALA A 1 561 ? 19.148 -54.355 44.976 1.00 28.47 561 ALA A CA 1
ATOM 4453 C C . ALA A 1 561 ? 19.358 -53.163 45.958 1.00 28.47 561 ALA A C 1
ATOM 4455 O O . ALA A 1 561 ? 19.438 -52.009 45.552 1.00 28.47 561 ALA A O 1
ATOM 4456 N N . MET A 1 562 ? 19.522 -53.485 47.245 1.00 27.80 562 MET A N 1
ATOM 4457 C CA . MET A 1 562 ? 20.147 -52.682 48.327 1.00 27.80 562 MET A CA 1
ATOM 4458 C C . MET A 1 562 ? 21.566 -53.279 48.611 1.00 27.80 562 MET A C 1
ATOM 4460 O O . MET A 1 562 ? 21.828 -54.327 48.010 1.00 27.80 562 MET A O 1
ATOM 4464 N N . PRO A 1 563 ? 22.471 -52.752 49.492 1.00 47.03 563 PRO A N 1
ATOM 4465 C CA . PRO A 1 563 ? 22.211 -51.848 50.635 1.00 47.03 563 PRO A CA 1
ATOM 4466 C C . PRO A 1 563 ? 23.287 -50.779 51.027 1.00 47.03 563 PRO A C 1
ATOM 4468 O O . PRO A 1 563 ? 24.437 -50.855 50.621 1.00 47.03 563 PRO A O 1
ATOM 4471 N N . SER A 1 564 ? 22.899 -49.864 51.942 1.00 31.70 564 SER A N 1
ATOM 4472 C CA . SER A 1 564 ? 23.636 -49.317 53.130 1.00 31.70 564 SER A CA 1
ATOM 4473 C C . SER A 1 564 ? 25.129 -48.892 53.032 1.00 31.70 564 SER A C 1
ATOM 4475 O O . SER A 1 564 ? 25.962 -49.666 52.580 1.00 31.70 564 SER A O 1
ATOM 4477 N N . ARG A 1 565 ? 25.599 -47.757 53.582 1.00 28.86 565 ARG A N 1
ATOM 4478 C CA . ARG A 1 565 ? 25.641 -47.285 55.003 1.00 28.86 565 ARG A CA 1
ATOM 4479 C C . ARG A 1 565 ? 26.187 -45.827 55.035 1.00 28.86 565 ARG A C 1
ATOM 4481 O O . ARG A 1 565 ? 26.653 -45.373 54.000 1.00 28.86 565 ARG A O 1
ATOM 4488 N N . GLU A 1 566 ? 26.370 -45.081 56.136 1.00 29.30 566 GLU A N 1
ATOM 4489 C CA . GLU A 1 566 ? 25.713 -44.850 57.451 1.00 29.30 566 GLU A CA 1
ATOM 4490 C C . GLU A 1 566 ? 26.680 -43.945 58.291 1.00 29.30 566 GLU A C 1
ATOM 4492 O O . GLU A 1 566 ? 27.890 -44.100 58.158 1.00 29.30 566 GLU A O 1
ATOM 4497 N N . ARG A 1 567 ? 26.177 -43.103 59.222 1.00 31.09 567 ARG A N 1
ATOM 4498 C CA . ARG A 1 567 ? 26.903 -42.385 60.327 1.00 31.09 567 ARG A CA 1
ATOM 4499 C C . ARG A 1 567 ? 27.722 -41.096 60.038 1.00 31.09 567 ARG A C 1
ATOM 4501 O O . ARG A 1 567 ? 28.505 -41.013 59.103 1.00 31.09 567 ARG A O 1
ATOM 4508 N N . GLY A 1 568 ? 27.606 -40.128 60.967 1.00 26.28 568 GLY A N 1
ATOM 4509 C CA . GLY A 1 568 ? 28.658 -39.160 61.379 1.00 26.28 568 GLY A CA 1
ATOM 4510 C C . GLY A 1 568 ? 29.192 -39.554 62.779 1.00 26.28 568 GLY A C 1
ATOM 4511 O O . GLY A 1 568 ? 29.225 -40.756 63.045 1.00 26.28 568 GLY A O 1
ATOM 4512 N N . PRO A 1 569 ? 29.472 -38.653 63.758 1.00 61.34 569 PRO A N 1
ATOM 4513 C CA . PRO A 1 569 ? 29.791 -37.209 63.736 1.00 61.34 569 PRO A CA 1
ATOM 4514 C C . PRO A 1 569 ? 31.051 -36.835 64.599 1.00 61.34 569 PRO A C 1
ATOM 4516 O O . PRO A 1 569 ? 31.617 -37.703 65.263 1.00 61.34 569 PRO A O 1
ATOM 4519 N N . ARG A 1 570 ? 31.458 -35.545 64.659 1.00 30.70 570 ARG A N 1
ATOM 4520 C CA . ARG A 1 570 ? 32.359 -34.850 65.651 1.00 30.70 570 ARG A CA 1
ATOM 4521 C C . ARG A 1 570 ? 32.347 -33.324 65.327 1.00 30.70 570 ARG A C 1
ATOM 4523 O O . ARG A 1 570 ? 32.076 -33.009 64.176 1.00 30.70 570 ARG A O 1
ATOM 4530 N N . ARG A 1 571 ? 32.429 -32.299 66.208 1.00 31.16 571 ARG A N 1
ATOM 4531 C CA . ARG A 1 571 ? 33.224 -31.946 67.430 1.00 31.16 571 ARG A CA 1
ATOM 4532 C C . ARG A 1 571 ? 34.728 -31.659 67.171 1.00 31.16 571 ARG A C 1
ATOM 4534 O O . ARG A 1 571 ? 35.334 -32.469 66.490 1.00 31.16 571 ARG A O 1
ATOM 4541 N N . SER A 1 572 ? 35.425 -30.646 67.733 1.00 31.02 572 SER A N 1
ATOM 4542 C CA . SER A 1 572 ? 35.076 -29.337 68.374 1.00 31.02 572 SER A CA 1
ATOM 4543 C C . SER A 1 572 ? 36.340 -28.611 68.934 1.00 31.02 572 SER A C 1
ATOM 4545 O O . SER A 1 572 ? 37.033 -29.235 69.731 1.00 31.02 572 SER A O 1
ATOM 4547 N N . SER A 1 573 ? 36.585 -27.319 68.630 1.00 31.84 573 SER A N 1
ATOM 4548 C CA . SER A 1 573 ? 37.584 -26.394 69.267 1.00 31.84 573 SER A CA 1
ATOM 4549 C C . SER A 1 573 ? 37.499 -25.010 68.570 1.00 31.84 573 SER A C 1
ATOM 4551 O O . SER A 1 573 ? 37.382 -25.014 67.351 1.00 31.84 573 SER A O 1
ATOM 4553 N N . GLU A 1 574 ? 37.431 -23.792 69.134 1.00 31.91 574 GLU A N 1
ATOM 4554 C CA . GLU A 1 574 ? 38.024 -23.057 70.285 1.00 31.91 574 GLU A CA 1
ATOM 4555 C C . GLU A 1 574 ? 38.860 -21.832 69.802 1.00 31.91 574 GLU A C 1
ATOM 4557 O O . GLU A 1 574 ? 39.906 -21.998 69.191 1.00 31.91 574 GLU A O 1
ATOM 4562 N N . ARG A 1 575 ? 38.369 -20.614 70.122 1.00 33.09 575 ARG A N 1
ATOM 4563 C CA . ARG A 1 575 ? 39.063 -19.332 70.460 1.00 33.09 575 ARG A CA 1
ATOM 4564 C C . ARG A 1 575 ? 40.300 -18.884 69.641 1.00 33.09 575 ARG A C 1
ATOM 4566 O O . ARG A 1 575 ? 41.326 -19.546 69.653 1.00 33.09 575 ARG A O 1
ATOM 4573 N N . ASN A 1 576 ? 40.357 -17.634 69.148 1.00 31.81 576 ASN A N 1
ATOM 4574 C CA . ASN A 1 576 ? 40.768 -16.469 69.970 1.00 31.81 576 ASN A CA 1
ATOM 4575 C C . ASN A 1 576 ? 40.576 -15.093 69.269 1.00 31.81 576 ASN A C 1
ATOM 4577 O O . ASN A 1 576 ? 40.695 -15.040 68.055 1.00 31.81 576 ASN A O 1
ATOM 4581 N N . ARG A 1 577 ? 40.450 -14.005 70.066 1.00 36.97 577 ARG A N 1
ATOM 4582 C CA . ARG A 1 577 ? 40.665 -12.549 69.765 1.00 36.97 577 ARG A CA 1
ATOM 4583 C C . ARG A 1 577 ? 39.927 -11.915 68.547 1.00 36.97 577 ARG A C 1
ATOM 4585 O O . ARG A 1 577 ? 39.963 -12.438 67.451 1.00 36.97 577 ARG A O 1
ATOM 4592 N N . GLY A 1 578 ? 39.327 -10.718 68.602 1.00 31.48 578 GLY A N 1
ATOM 4593 C CA . GLY A 1 578 ? 39.041 -9.808 69.723 1.00 31.48 578 GLY A CA 1
ATOM 4594 C C . GLY A 1 578 ? 39.418 -8.335 69.472 1.00 31.48 578 GLY A C 1
ATOM 4595 O O . GLY A 1 578 ? 40.538 -7.949 69.796 1.00 31.48 578 GLY A O 1
ATOM 4596 N N . ARG A 1 579 ? 38.475 -7.508 68.984 1.00 33.19 579 ARG A N 1
ATOM 4597 C CA . ARG A 1 579 ? 38.405 -6.036 69.179 1.00 33.19 579 ARG A CA 1
ATOM 4598 C C . ARG A 1 579 ? 36.977 -5.514 68.905 1.00 33.19 579 ARG A C 1
ATOM 4600 O O . ARG A 1 579 ? 36.158 -6.229 68.340 1.00 33.19 579 ARG A O 1
ATOM 4607 N N . LEU A 1 580 ? 36.686 -4.309 69.397 1.00 40.97 580 LEU A N 1
ATOM 4608 C CA . LEU A 1 580 ? 35.363 -3.677 69.592 1.00 40.97 580 LEU A CA 1
ATOM 4609 C C . LEU A 1 580 ? 35.286 -2.326 68.833 1.00 40.97 580 LEU A C 1
ATOM 4611 O O . LEU A 1 580 ? 36.344 -1.860 68.406 1.00 40.97 580 LEU A O 1
ATOM 4615 N N . PRO A 1 581 ? 34.149 -1.590 68.819 1.00 48.47 581 PRO A N 1
ATOM 4616 C CA . PRO A 1 581 ? 32.730 -1.995 68.837 1.00 48.47 581 PRO A CA 1
ATOM 4617 C C . PRO A 1 581 ? 31.893 -1.316 67.717 1.00 48.47 581 PRO A C 1
ATOM 4619 O O . PRO A 1 581 ? 32.335 -0.364 67.081 1.00 48.47 581 PRO A O 1
ATOM 4622 N N . GLY A 1 582 ? 30.634 -1.738 67.539 1.00 39.31 582 GLY A N 1
ATOM 4623 C CA . GLY A 1 582 ? 29.596 -0.955 66.842 1.00 39.31 582 GLY A CA 1
ATOM 4624 C C . GLY A 1 582 ? 28.570 -0.359 67.827 1.00 39.31 582 GLY A C 1
ATOM 4625 O O . GLY A 1 582 ? 28.399 -0.923 68.912 1.00 39.31 582 GLY A O 1
ATOM 4626 N N . PRO A 1 583 ? 27.888 0.758 67.499 1.00 51.25 583 PRO A N 1
ATOM 4627 C CA . PRO A 1 583 ? 26.855 1.348 68.356 1.00 51.25 583 PRO A CA 1
ATOM 4628 C C . PRO A 1 583 ? 25.552 0.510 68.389 1.00 51.25 583 PRO A C 1
ATOM 4630 O O . PRO A 1 583 ? 25.268 -0.220 67.438 1.00 51.25 583 PRO A O 1
ATOM 4633 N N . PRO A 1 584 ? 24.751 0.597 69.472 1.00 47.88 584 PRO A N 1
ATOM 4634 C CA . PRO A 1 584 ? 23.586 -0.264 69.697 1.00 47.88 584 PRO A CA 1
ATOM 4635 C C . PRO A 1 584 ? 22.315 0.176 68.935 1.00 47.88 584 PRO A C 1
ATOM 4637 O O . PRO A 1 584 ? 22.187 1.346 68.566 1.00 47.88 584 PRO A O 1
ATOM 4640 N N . PRO A 1 585 ? 21.336 -0.732 68.741 1.00 46.69 585 PRO A N 1
ATOM 4641 C CA . PRO A 1 585 ? 20.058 -0.423 68.095 1.00 46.69 585 PRO A CA 1
ATOM 4642 C C . PRO A 1 585 ? 19.129 0.428 68.981 1.00 46.69 585 PRO A C 1
ATOM 4644 O O . PRO A 1 585 ? 19.272 0.472 70.204 1.00 46.69 585 PRO A O 1
ATOM 4647 N N . ARG A 1 586 ? 18.112 1.047 68.365 1.00 39.38 586 ARG A N 1
ATOM 4648 C CA . ARG A 1 586 ? 16.963 1.665 69.057 1.00 39.38 586 ARG A CA 1
ATOM 4649 C C . ARG A 1 586 ? 15.630 1.043 68.600 1.00 39.38 586 ARG A C 1
ATOM 4651 O O . ARG A 1 586 ? 15.575 0.519 67.488 1.00 39.38 586 ARG A O 1
ATOM 4658 N N . PRO A 1 587 ? 14.593 1.028 69.462 1.00 46.53 587 PRO A N 1
ATOM 4659 C CA . PRO A 1 587 ? 13.414 0.179 69.288 1.00 46.53 587 PRO A CA 1
ATOM 4660 C C . PRO A 1 587 ? 12.282 0.821 68.470 1.00 46.53 587 PRO A C 1
ATOM 4662 O O . PRO A 1 587 ? 12.268 2.023 68.218 1.00 46.53 587 PRO A O 1
ATOM 4665 N N . VAL A 1 588 ? 11.300 -0.013 68.118 1.00 47.56 588 VAL A N 1
ATOM 4666 C CA . VAL A 1 588 ? 10.002 0.372 67.537 1.00 47.56 588 VAL A CA 1
ATOM 4667 C C . VAL A 1 588 ? 9.136 1.091 68.582 1.00 47.56 588 VAL A C 1
ATOM 4669 O O . VAL A 1 588 ? 9.133 0.696 69.748 1.00 47.56 588 VAL A O 1
ATOM 4672 N N . SER A 1 589 ? 8.354 2.092 68.164 1.00 39.69 589 SER A N 1
ATOM 4673 C CA . SER A 1 589 ? 7.351 2.768 68.999 1.00 39.69 589 SER A CA 1
ATOM 4674 C C . SER A 1 589 ? 6.015 2.979 68.270 1.00 39.69 589 SER A C 1
ATOM 4676 O O . SER A 1 589 ? 5.971 3.278 67.078 1.00 39.69 589 SER A O 1
ATOM 4678 N N . SER A 1 590 ? 4.920 2.800 69.012 1.00 42.50 590 SER A N 1
ATOM 4679 C CA . SER A 1 590 ? 3.521 2.920 68.566 1.00 42.50 590 SER A CA 1
ATOM 4680 C C . SER A 1 590 ? 3.060 4.388 68.418 1.00 42.50 590 SER A C 1
ATOM 4682 O O . SER A 1 590 ? 3.707 5.278 68.975 1.00 42.50 590 SER A O 1
ATOM 4684 N N . PRO A 1 591 ? 1.948 4.678 67.706 1.00 42.50 591 PRO A N 1
ATOM 4685 C CA . PRO A 1 591 ? 1.501 6.053 67.454 1.00 42.50 591 PRO A CA 1
ATOM 4686 C C . PRO A 1 591 ? 0.814 6.732 68.666 1.00 42.50 591 PRO A C 1
ATOM 4688 O O . PRO A 1 591 ? 0.167 6.046 69.461 1.00 42.50 591 PRO A O 1
ATOM 4691 N N . PRO A 1 592 ? 0.902 8.075 68.790 1.00 44.62 592 PRO A N 1
ATOM 4692 C CA . PRO A 1 592 ? 0.196 8.873 69.802 1.00 44.62 592 PRO A CA 1
ATOM 4693 C C . PRO A 1 592 ? -1.281 9.190 69.426 1.00 44.62 592 PRO A C 1
ATOM 4695 O O . PRO A 1 592 ? -1.676 8.978 68.278 1.00 44.62 592 PRO A O 1
ATOM 4698 N N . PRO A 1 593 ? -2.114 9.670 70.380 1.00 45.66 593 PRO A N 1
ATOM 4699 C CA . PRO A 1 593 ? -3.583 9.688 70.267 1.00 45.66 593 PRO A CA 1
ATOM 4700 C C . PRO A 1 593 ? -4.193 11.017 69.764 1.00 45.66 593 PRO A C 1
ATOM 4702 O O . PRO A 1 593 ? -3.490 11.997 69.533 1.00 45.66 593 PRO A O 1
ATOM 4705 N N . ALA A 1 594 ? -5.529 11.056 69.638 1.00 38.38 594 ALA A N 1
ATOM 4706 C CA . ALA A 1 594 ? -6.305 12.189 69.116 1.00 38.38 594 ALA A CA 1
ATOM 4707 C C . ALA A 1 594 ? -7.365 12.734 70.099 1.00 38.38 594 ALA A C 1
ATOM 4709 O O . ALA A 1 594 ? -8.041 11.957 70.771 1.00 38.38 594 ALA A O 1
ATOM 4710 N N . ALA A 1 595 ? -7.558 14.061 70.106 1.00 34.44 595 ALA A N 1
ATOM 4711 C CA . ALA A 1 595 ? -8.716 14.807 70.633 1.00 34.44 595 ALA A CA 1
ATOM 4712 C C . ALA A 1 595 ? -8.605 16.300 70.216 1.00 34.44 595 ALA A C 1
ATOM 4714 O O . ALA A 1 595 ? -7.492 16.720 69.893 1.00 34.44 595 ALA A O 1
ATOM 4715 N N . PRO A 1 596 ? -9.670 17.133 70.282 1.00 42.56 596 PRO A N 1
ATOM 4716 C CA . PRO A 1 596 ? -11.085 16.837 70.542 1.00 42.56 596 PRO A CA 1
ATOM 4717 C C . PRO A 1 596 ? -12.008 17.178 69.341 1.00 42.56 596 PRO A C 1
ATOM 4719 O O . PRO A 1 596 ? -11.556 17.606 68.283 1.00 42.56 596 PRO A O 1
ATOM 4722 N N . ARG A 1 597 ? -13.329 17.006 69.508 1.00 39.59 597 ARG A N 1
ATOM 4723 C CA . ARG A 1 597 ? -14.363 17.498 68.570 1.00 39.59 597 ARG A CA 1
ATOM 4724 C C . ARG A 1 597 ? -14.852 18.899 68.962 1.00 39.59 597 ARG A C 1
ATOM 4726 O O . ARG A 1 597 ? -14.935 19.197 70.150 1.00 39.59 597 ARG A O 1
ATOM 4733 N N . GLN A 1 598 ? -15.325 19.671 67.984 1.00 33.31 598 GLN A N 1
ATOM 4734 C CA . GLN A 1 598 ? -16.349 20.706 68.182 1.00 33.31 598 GLN A CA 1
ATOM 4735 C C . GLN A 1 598 ? -17.549 20.449 67.251 1.00 33.31 598 GLN A C 1
ATOM 4737 O O . GLN A 1 598 ? -17.460 19.644 66.322 1.00 33.31 598 GLN A O 1
ATOM 4742 N N . ALA A 1 599 ? -18.692 21.053 67.581 1.00 37.66 599 ALA A N 1
ATOM 4743 C CA . ALA A 1 599 ? -20.001 20.824 66.962 1.00 37.66 599 ALA A CA 1
ATOM 4744 C C . ALA A 1 599 ? -20.334 21.927 65.921 1.00 37.66 599 ALA A C 1
ATOM 4746 O O . ALA A 1 599 ? -19.579 22.896 65.825 1.00 37.66 599 ALA A O 1
ATOM 4747 N N . PRO A 1 600 ? -21.400 21.798 65.103 1.00 43.50 600 PRO A N 1
ATOM 4748 C CA . PRO A 1 600 ? -21.608 22.682 63.958 1.00 43.50 600 PRO A CA 1
ATOM 4749 C C . PRO A 1 600 ? -22.186 24.048 64.351 1.00 43.50 600 PRO A C 1
ATOM 4751 O O . PRO A 1 600 ? -22.972 24.160 65.290 1.00 43.50 600 PRO A O 1
ATOM 4754 N N . LEU A 1 601 ? -21.866 25.059 63.544 1.00 30.72 601 LEU A N 1
ATOM 4755 C CA . LEU A 1 601 ? -22.575 26.336 63.472 1.00 30.72 601 LEU A CA 1
ATOM 4756 C C . LEU A 1 601 ? -23.132 26.514 62.058 1.00 30.72 601 LEU A C 1
ATOM 4758 O O . LEU A 1 601 ? -22.512 26.090 61.082 1.00 30.72 601 LEU A O 1
ATOM 4762 N N . ALA A 1 602 ? -24.307 27.127 61.961 1.00 34.06 602 ALA A N 1
ATOM 4763 C CA . ALA A 1 602 ? -25.001 27.393 60.709 1.00 34.06 602 ALA A CA 1
ATOM 4764 C C . ALA A 1 602 ? -25.398 28.871 60.633 1.00 34.06 602 ALA A C 1
ATOM 4766 O O . ALA A 1 602 ? -25.705 29.467 61.658 1.00 34.06 602 ALA A O 1
ATOM 4767 N N . ALA A 1 603 ? -25.450 29.385 59.400 1.00 33.41 603 ALA A N 1
ATOM 4768 C CA . ALA A 1 603 ? -25.962 30.695 58.999 1.00 33.41 603 ALA A CA 1
ATOM 4769 C C . ALA A 1 603 ? -25.309 31.945 59.628 1.00 33.41 603 ALA A C 1
ATOM 4771 O O . ALA A 1 603 ? -25.587 32.311 60.760 1.00 33.41 603 ALA A O 1
ATOM 4772 N N . GLU A 1 604 ? -24.604 32.706 58.790 1.00 28.86 604 GLU A N 1
ATOM 4773 C CA . GLU A 1 604 ? -24.909 34.130 58.589 1.00 28.86 604 GLU A CA 1
ATOM 4774 C C . GLU A 1 604 ? -24.455 34.554 57.180 1.00 28.86 604 GLU A C 1
ATOM 4776 O O . GLU A 1 604 ? -23.610 33.889 56.576 1.00 28.86 604 GLU A O 1
ATOM 4781 N N . ALA A 1 605 ? -25.070 35.594 56.604 1.00 41.12 605 ALA A N 1
ATOM 4782 C CA . ALA A 1 605 ? -24.900 35.946 55.190 1.00 41.12 605 ALA A CA 1
ATOM 4783 C C . ALA A 1 605 ? -24.836 37.472 54.960 1.00 41.12 605 ALA A C 1
ATOM 4785 O O . ALA A 1 605 ? -25.821 38.164 55.224 1.00 41.12 605 ALA A O 1
ATOM 4786 N N . PRO A 1 606 ? -23.723 37.996 54.413 1.00 33.03 606 PRO A N 1
ATOM 4787 C CA . PRO A 1 606 ? -23.602 39.391 53.989 1.00 33.03 606 PRO A CA 1
ATOM 4788 C C . PRO A 1 606 ? -23.314 39.532 52.473 1.00 33.03 606 PRO A C 1
ATOM 4790 O O . PRO A 1 606 ? -22.790 38.612 51.846 1.00 33.03 606 PRO A O 1
ATOM 4793 N N . PRO A 1 607 ? -23.531 40.715 51.878 1.00 34.25 607 PRO A N 1
ATOM 4794 C CA . PRO A 1 607 ? -24.795 41.444 51.859 1.00 34.25 607 PRO A CA 1
ATOM 4795 C C . PRO A 1 607 ? -25.292 41.642 50.409 1.00 34.25 607 PRO A C 1
ATOM 4797 O O . PRO A 1 607 ? -24.527 41.546 49.450 1.00 34.25 607 PRO A O 1
ATOM 4800 N N . LYS A 1 608 ? -26.571 41.996 50.218 1.00 35.62 608 LYS A N 1
ATOM 4801 C CA . LYS A 1 608 ? -27.025 42.500 48.910 1.00 35.62 608 LYS A CA 1
ATOM 4802 C C . LYS A 1 608 ? -26.490 43.916 48.692 1.00 35.62 608 LYS A C 1
ATOM 4804 O O . LYS A 1 608 ? -26.838 44.814 49.452 1.00 35.62 608 LYS A O 1
ATOM 4809 N N . ILE A 1 609 ? -25.743 44.122 47.611 1.00 31.92 609 ILE A N 1
ATOM 4810 C CA . ILE A 1 609 ? -25.531 45.443 47.012 1.00 31.92 609 ILE A CA 1
ATOM 4811 C C . ILE A 1 609 ? -26.201 45.411 45.641 1.00 31.92 609 ILE A C 1
ATOM 4813 O O . ILE A 1 609 ? -25.836 44.605 44.788 1.00 31.92 609 ILE A O 1
ATOM 4817 N N . GLN A 1 610 ? -27.211 46.258 45.449 1.00 31.45 610 GLN A N 1
ATOM 4818 C CA . GLN A 1 610 ? -27.766 46.532 44.127 1.00 31.45 610 GLN A CA 1
ATOM 4819 C C . GLN A 1 610 ? -26.953 47.662 43.498 1.00 31.45 610 GLN A C 1
ATOM 4821 O O . GLN A 1 610 ? -26.809 48.725 44.096 1.00 31.45 610 GLN A O 1
ATOM 4826 N N . ALA A 1 611 ? -26.456 47.430 42.289 1.00 30.50 611 ALA A N 1
ATOM 4827 C CA . ALA A 1 611 ? -25.989 48.469 41.389 1.00 30.50 611 ALA A CA 1
ATOM 4828 C C . ALA A 1 611 ? -26.631 48.184 40.031 1.00 30.50 611 ALA A C 1
ATOM 4830 O O . ALA A 1 611 ? -26.385 47.136 39.435 1.00 30.50 611 ALA A O 1
ATOM 4831 N N . GLU A 1 612 ? -27.511 49.075 39.588 1.00 30.84 612 GLU A N 1
ATOM 4832 C CA . GLU A 1 612 ? -28.099 48.991 38.256 1.00 30.84 612 GLU A CA 1
ATOM 4833 C C . GLU A 1 612 ? -27.044 49.414 37.232 1.00 30.84 612 GLU A C 1
ATOM 4835 O O . GLU A 1 612 ? -26.467 50.496 37.331 1.00 30.84 612 GLU A O 1
ATOM 4840 N N . VAL A 1 613 ? -26.797 48.561 36.240 1.00 29.20 613 VAL A N 1
ATOM 4841 C CA . VAL A 1 613 ? -26.077 48.925 35.017 1.00 29.20 613 VAL A CA 1
ATOM 4842 C C . VAL A 1 613 ? -27.002 48.579 33.861 1.00 29.20 613 VAL A C 1
ATOM 4844 O O . VAL A 1 613 ? -27.570 47.487 33.816 1.00 29.20 613 VAL A O 1
ATOM 4847 N N . GLN A 1 614 ? -27.218 49.547 32.977 1.00 27.61 614 GLN A N 1
ATOM 4848 C CA . GLN A 1 614 ? -28.206 49.451 31.911 1.00 27.61 614 GLN A CA 1
ATOM 4849 C C . GLN A 1 614 ? -27.788 48.395 30.881 1.00 27.61 614 GLN A C 1
ATOM 4851 O O . GLN A 1 614 ? -26.630 48.333 30.471 1.00 27.61 614 GLN A O 1
ATOM 4856 N N . VAL A 1 615 ? -28.747 47.575 30.448 1.00 28.20 615 VAL A N 1
ATOM 4857 C CA . VAL A 1 615 ? -28.549 46.652 29.326 1.00 28.20 615 VAL A CA 1
ATOM 4858 C C . VAL A 1 615 ? -28.736 47.436 28.030 1.00 28.20 615 VAL A C 1
ATOM 4860 O O . VAL A 1 615 ? -29.835 47.490 27.480 1.00 28.20 615 VAL A O 1
ATOM 4863 N N . GLU A 1 616 ? -27.662 48.050 27.542 1.00 30.62 616 GLU A N 1
ATOM 4864 C CA . GLU A 1 616 ? -27.579 48.412 26.129 1.00 30.62 616 GLU A CA 1
ATOM 4865 C C . GLU A 1 616 ? -27.438 47.120 25.319 1.00 30.62 616 GLU A C 1
ATOM 4867 O O . GLU A 1 616 ? -26.492 46.355 25.503 1.00 30.62 616 GLU A O 1
ATOM 4872 N N . THR A 1 617 ? -28.405 46.845 24.445 1.00 34.00 617 THR A N 1
ATOM 4873 C CA . THR A 1 617 ? -28.346 45.726 23.500 1.00 34.00 617 THR A CA 1
ATOM 4874 C C . THR A 1 617 ? -27.518 46.122 22.279 1.00 34.00 617 THR A C 1
ATOM 4876 O O . THR A 1 617 ? -27.969 46.992 21.529 1.00 34.00 617 THR A O 1
ATOM 4879 N N . PRO A 1 618 ? -26.373 45.474 21.997 1.00 33.25 618 PRO A N 1
ATOM 4880 C CA . PRO A 1 618 ? -25.779 45.528 20.670 1.00 33.25 618 PRO A CA 1
ATOM 4881 C C . PRO A 1 618 ? -26.720 44.823 19.691 1.00 33.25 618 PRO A C 1
ATOM 4883 O O . PRO A 1 618 ? -27.275 43.766 20.005 1.00 33.25 618 PRO A O 1
ATOM 4886 N N . GLU A 1 619 ? -26.914 45.403 18.512 1.00 29.67 619 GLU A N 1
ATOM 4887 C CA . GLU A 1 619 ? -27.796 44.843 17.491 1.00 29.67 619 GLU A CA 1
ATOM 4888 C C . GLU A 1 619 ? -27.307 43.458 17.038 1.00 29.67 619 GLU A C 1
ATOM 4890 O O . GLU A 1 619 ? -26.107 43.238 16.839 1.00 29.67 619 GLU A O 1
ATOM 4895 N N . LEU A 1 620 ? -28.234 42.517 16.814 1.00 29.97 620 LEU A N 1
ATOM 4896 C CA . LEU A 1 620 ? -27.888 41.313 16.063 1.00 29.97 620 LEU A CA 1
ATOM 4897 C C . LEU A 1 620 ? -27.590 41.720 14.619 1.00 29.97 620 LEU A C 1
ATOM 4899 O O . LEU A 1 620 ? -28.505 41.942 13.827 1.00 29.97 620 LEU A O 1
ATOM 4903 N N . LEU A 1 621 ? -26.306 41.729 14.263 1.00 28.81 621 LEU A N 1
ATOM 4904 C CA . LEU A 1 621 ? -25.858 41.657 12.877 1.00 28.81 621 LEU A CA 1
ATOM 4905 C C . LEU A 1 621 ? -26.311 40.319 12.275 1.00 28.81 621 LEU A C 1
ATOM 4907 O O . LEU A 1 621 ? -25.579 39.328 12.270 1.00 28.81 621 LEU A O 1
ATOM 4911 N N . THR A 1 622 ? -27.545 40.288 11.771 1.00 31.66 622 THR A N 1
ATOM 4912 C CA . THR A 1 622 ? -28.089 39.178 10.990 1.00 31.66 622 THR A CA 1
ATOM 4913 C C . THR A 1 622 ? -27.397 39.136 9.635 1.00 31.66 622 THR A C 1
ATOM 4915 O O . THR A 1 622 ? -27.905 39.656 8.639 1.00 31.66 622 THR A O 1
ATOM 4918 N N . LEU A 1 623 ? -26.213 38.524 9.606 1.00 32.38 623 LEU A N 1
ATOM 4919 C CA . LEU A 1 623 ? -25.564 38.124 8.366 1.00 32.38 623 LEU A CA 1
ATOM 4920 C C . LEU A 1 623 ? -26.544 37.246 7.564 1.00 32.38 623 LEU A C 1
ATOM 4922 O O . LEU A 1 623 ? -27.131 36.325 8.143 1.00 32.38 623 LEU A O 1
ATOM 4926 N N . PRO A 1 624 ? -26.744 37.504 6.259 1.00 33.03 624 PRO A N 1
ATOM 4927 C CA . PRO A 1 624 ? -27.531 36.608 5.422 1.00 33.03 624 PRO A CA 1
ATOM 4928 C C . PRO A 1 624 ? -26.865 35.222 5.390 1.00 33.03 624 PRO A C 1
ATOM 4930 O O . PRO A 1 624 ? -25.639 35.134 5.522 1.00 33.03 624 PRO A O 1
ATOM 4933 N N . PRO A 1 625 ? -27.639 34.134 5.223 1.00 31.55 625 PRO A N 1
ATOM 4934 C CA . PRO A 1 625 ? -27.088 32.786 5.219 1.00 31.55 625 PRO A CA 1
ATOM 4935 C C . PRO A 1 625 ? -26.071 32.639 4.084 1.00 31.55 625 PRO A C 1
ATOM 4937 O O . PRO A 1 625 ? -26.430 32.694 2.910 1.00 31.55 625 PRO A O 1
ATOM 4940 N N . GLN A 1 626 ? -24.798 32.449 4.435 1.00 32.53 626 GLN A N 1
ATOM 4941 C CA . GLN A 1 626 ? -23.783 32.064 3.463 1.00 32.53 626 GLN A CA 1
ATOM 4942 C C . GLN A 1 626 ? -24.040 30.619 3.039 1.00 32.53 626 GLN A C 1
ATOM 4944 O O . GLN A 1 626 ? -24.024 29.708 3.870 1.00 32.53 626 GLN A O 1
ATOM 4949 N N . GLU A 1 627 ? -24.282 30.418 1.747 1.00 29.52 627 GLU A N 1
ATOM 4950 C CA . GLU A 1 627 ? -24.422 29.092 1.156 1.00 29.52 627 GLU A CA 1
ATOM 4951 C C . GLU A 1 627 ? -23.135 28.294 1.394 1.00 29.52 627 GLU A C 1
ATOM 4953 O O . GLU A 1 627 ? -22.028 28.737 1.078 1.00 29.52 627 GLU A O 1
ATOM 4958 N N . THR A 1 628 ? -23.259 27.115 2.002 1.00 30.59 628 THR A N 1
ATOM 4959 C CA . THR A 1 628 ? -22.097 26.293 2.345 1.00 30.59 628 THR A CA 1
ATOM 4960 C C . THR A 1 628 ? -21.425 25.781 1.074 1.00 30.59 628 THR A C 1
ATOM 4962 O O . THR A 1 628 ? -22.049 25.044 0.310 1.00 30.59 628 THR A O 1
ATOM 4965 N N . ALA A 1 629 ? -20.145 26.114 0.877 1.00 30.16 629 ALA A N 1
ATOM 4966 C CA . ALA A 1 629 ? -19.333 25.725 -0.280 1.00 30.16 629 ALA A CA 1
ATOM 4967 C C . ALA A 1 629 ? -19.008 24.213 -0.308 1.00 30.16 629 ALA A C 1
ATOM 4969 O O . ALA A 1 629 ? -17.868 23.793 -0.114 1.00 30.16 629 ALA A O 1
ATOM 4970 N N . VAL A 1 630 ? -20.036 23.392 -0.532 1.00 30.22 630 VAL A N 1
ATOM 4971 C CA . VAL A 1 630 ? -19.977 21.921 -0.592 1.00 30.22 630 VAL A CA 1
ATOM 4972 C C . VAL A 1 630 ? -20.289 21.402 -2.005 1.00 30.22 630 VAL A C 1
ATOM 4974 O O . VAL A 1 630 ? -19.835 20.320 -2.369 1.00 30.22 630 VAL A O 1
ATOM 4977 N N . GLU A 1 631 ? -20.978 22.181 -2.847 1.00 29.39 631 GLU A N 1
ATOM 4978 C CA . GLU A 1 631 ? -21.298 21.781 -4.230 1.00 29.39 631 GLU A CA 1
ATOM 4979 C C . GLU A 1 631 ? -20.209 22.161 -5.256 1.00 29.39 631 GLU A C 1
ATOM 4981 O O . GLU A 1 631 ? -20.081 21.516 -6.300 1.00 29.39 631 GLU A O 1
ATOM 4986 N N . THR A 1 632 ? -19.332 23.125 -4.947 1.00 28.56 632 THR A N 1
ATOM 4987 C CA . THR A 1 632 ? -18.331 23.696 -5.879 1.00 28.56 632 THR A CA 1
ATOM 4988 C C . THR A 1 632 ? -17.145 22.775 -6.228 1.00 28.56 632 THR A C 1
ATOM 4990 O O . THR A 1 632 ? -16.168 23.218 -6.828 1.00 28.56 632 THR A O 1
ATOM 4993 N N . ILE A 1 633 ? -17.218 21.484 -5.887 1.00 28.64 633 ILE A N 1
ATOM 4994 C CA . ILE A 1 633 ? -16.280 20.435 -6.337 1.00 28.64 633 ILE A CA 1
ATOM 4995 C C . ILE A 1 633 ? -16.967 19.432 -7.291 1.00 28.64 633 ILE A C 1
ATOM 4997 O O . ILE A 1 633 ? -16.285 18.721 -8.026 1.00 28.64 633 ILE A O 1
ATOM 5001 N N . ALA A 1 634 ? -18.304 19.416 -7.366 1.00 28.62 634 ALA A N 1
ATOM 5002 C CA . ALA A 1 634 ? -19.053 18.574 -8.304 1.00 28.62 634 ALA A CA 1
ATOM 5003 C C . ALA A 1 634 ? -19.237 19.214 -9.698 1.00 28.62 634 ALA A C 1
ATOM 5005 O O . ALA A 1 634 ? -19.426 18.497 -10.677 1.00 28.62 634 ALA A O 1
ATOM 5006 N N . ALA A 1 635 ? -19.167 20.547 -9.801 1.00 27.42 635 ALA A N 1
ATOM 5007 C CA . ALA A 1 635 ? -19.587 21.292 -10.996 1.00 27.42 635 ALA A CA 1
ATOM 5008 C C . ALA A 1 635 ? -18.536 21.424 -12.124 1.00 27.42 635 ALA A C 1
ATOM 5010 O O . ALA A 1 635 ? -18.899 21.723 -13.255 1.00 27.42 635 ALA A O 1
ATOM 5011 N N . ASN A 1 636 ? -17.246 21.174 -11.866 1.00 27.08 636 ASN A N 1
ATOM 5012 C CA . ASN A 1 636 ? -16.163 21.373 -12.852 1.00 27.08 636 ASN A CA 1
ATOM 5013 C C . ASN A 1 636 ? -15.836 20.119 -13.697 1.00 27.08 636 ASN A C 1
ATOM 5015 O O . ASN A 1 636 ? -14.692 19.923 -14.109 1.00 27.08 636 ASN A O 1
ATOM 5019 N N . ALA A 1 637 ? -16.830 19.260 -13.944 1.00 28.39 637 ALA A N 1
ATOM 5020 C CA . ALA A 1 637 ? -16.707 18.085 -14.817 1.00 28.39 637 ALA A CA 1
ATOM 5021 C C . ALA A 1 637 ? -17.466 18.225 -16.154 1.00 28.39 637 ALA A C 1
ATOM 5023 O O . ALA A 1 637 ? -17.053 17.616 -17.139 1.00 28.39 637 ALA A O 1
ATOM 5024 N N . ASP A 1 638 ? -18.517 19.052 -16.209 1.00 31.78 638 ASP A N 1
ATOM 5025 C CA . ASP A 1 638 ? -19.343 19.278 -17.403 1.00 31.78 638 ASP A CA 1
ATOM 5026 C C . ASP A 1 638 ? -19.228 20.733 -17.884 1.00 31.78 638 ASP A C 1
ATOM 5028 O O . ASP A 1 638 ? -19.968 21.620 -17.468 1.00 31.78 638 ASP A O 1
ATOM 5032 N N . ALA A 1 639 ? -18.274 20.973 -18.787 1.00 24.66 639 ALA A N 1
ATOM 5033 C CA . ALA A 1 639 ? -18.069 22.263 -19.451 1.00 24.66 639 ALA A CA 1
ATOM 5034 C C . ALA A 1 639 ? -17.630 22.078 -20.918 1.00 24.66 639 ALA A C 1
ATOM 5036 O O . ALA A 1 639 ? -16.600 22.592 -21.357 1.00 24.66 639 ALA A O 1
ATOM 5037 N N . THR A 1 640 ? -18.399 21.309 -21.696 1.00 27.61 640 THR A N 1
ATOM 5038 C CA . THR A 1 640 ? -18.230 21.267 -23.157 1.00 27.61 640 THR A CA 1
ATOM 5039 C C . THR A 1 640 ? -18.885 22.491 -23.796 1.00 27.61 640 THR A C 1
ATOM 5041 O O . THR A 1 640 ? -20.091 22.697 -23.689 1.00 27.61 640 THR A O 1
ATOM 5044 N N . VAL A 1 641 ? -18.083 23.310 -24.483 1.00 25.98 641 VAL A N 1
ATOM 5045 C CA . VAL A 1 641 ? -18.566 24.508 -25.185 1.00 25.98 641 VAL A CA 1
ATOM 5046 C C . VAL A 1 641 ? -19.593 24.117 -26.249 1.00 25.98 641 VAL A C 1
ATOM 5048 O O . VAL A 1 641 ? -19.271 23.400 -27.195 1.00 25.98 641 VAL A O 1
ATOM 5051 N N . SER A 1 642 ? -20.812 24.636 -26.111 1.00 24.61 642 SER A N 1
ATOM 5052 C CA . SER A 1 642 ? -21.861 24.608 -27.133 1.00 24.61 642 SER A CA 1
ATOM 5053 C C . SER A 1 642 ? -22.418 26.019 -27.278 1.00 24.61 642 SER A C 1
ATOM 5055 O O . SER A 1 642 ? -22.882 26.597 -26.299 1.00 24.61 642 SER A O 1
ATOM 5057 N N . THR A 1 643 ? -22.335 26.595 -28.476 1.00 26.75 643 THR A N 1
ATOM 5058 C CA . THR A 1 643 ? -22.815 27.956 -28.743 1.00 26.75 643 THR A CA 1
ATOM 5059 C C . THR A 1 643 ? -24.290 27.975 -29.129 1.00 26.75 643 THR A C 1
ATOM 5061 O O . THR A 1 643 ? -24.724 27.241 -30.016 1.00 26.75 643 THR A O 1
ATOM 5064 N N . GLU A 1 644 ? -25.012 28.878 -28.477 1.00 25.83 644 GLU A N 1
ATOM 5065 C CA . GLU A 1 644 ? -26.320 29.442 -28.827 1.00 25.83 644 GLU A CA 1
ATOM 5066 C C . GLU A 1 644 ? -26.396 29.959 -30.288 1.00 25.83 644 GLU A C 1
ATOM 5068 O O . GLU A 1 644 ? -25.355 30.217 -30.893 1.00 25.83 644 GLU A O 1
ATOM 5073 N N . ILE A 1 645 ? -27.551 30.196 -30.930 1.00 26.11 645 ILE A N 1
ATOM 5074 C CA . ILE A 1 645 ? -28.985 29.913 -30.669 1.00 26.11 645 ILE A CA 1
ATOM 5075 C C . ILE A 1 645 ? -29.708 30.025 -32.036 1.00 26.11 645 ILE A C 1
ATOM 5077 O O . ILE A 1 645 ? -29.271 30.807 -32.872 1.00 26.11 645 ILE A O 1
ATOM 5081 N N . GLU A 1 646 ? -30.790 29.271 -32.271 1.00 23.38 646 GLU A N 1
ATOM 5082 C CA . GLU A 1 646 ? -32.105 29.770 -32.751 1.00 23.38 646 GLU A CA 1
ATOM 5083 C C . GLU A 1 646 ? -33.101 28.611 -32.969 1.00 23.38 646 GLU A C 1
ATOM 5085 O O . GLU A 1 646 ? -32.732 27.454 -33.169 1.00 23.38 646 GLU A O 1
ATOM 5090 N N . GLN A 1 647 ? -34.389 28.932 -32.845 1.00 24.39 647 GLN A N 1
ATOM 5091 C CA . GLN A 1 647 ? -35.549 28.030 -32.903 1.00 24.39 647 GLN A CA 1
ATOM 5092 C C . GLN A 1 647 ? -36.377 28.363 -34.171 1.00 24.39 647 GLN A C 1
ATOM 5094 O O . GLN A 1 647 ? -36.225 29.481 -34.668 1.00 24.39 647 GLN A O 1
ATOM 5099 N N . PRO A 1 648 ? -37.255 27.475 -34.709 1.00 32.69 648 PRO A N 1
ATOM 5100 C CA . PRO A 1 648 ? -38.534 27.224 -34.024 1.00 32.69 648 PRO A CA 1
ATOM 5101 C C . PRO A 1 648 ? -39.251 25.859 -34.242 1.00 32.69 648 PRO A C 1
ATOM 5103 O O . PRO A 1 648 ? -39.183 25.240 -35.296 1.00 32.69 648 PRO A O 1
ATOM 5106 N N . THR A 1 649 ? -40.014 25.484 -33.205 1.00 26.17 649 THR A N 1
ATOM 5107 C CA . THR A 1 649 ? -41.371 24.867 -33.191 1.00 26.17 649 THR A CA 1
ATOM 5108 C C . THR A 1 649 ? -41.767 23.592 -33.972 1.00 26.17 649 THR A C 1
ATOM 5110 O O . THR A 1 649 ? -41.548 23.455 -35.167 1.00 26.17 649 THR A O 1
ATOM 5113 N N . GLU A 1 650 ? -42.614 22.820 -33.266 1.00 27.08 650 GLU A N 1
ATOM 5114 C CA . GLU A 1 650 ? -43.843 22.111 -33.707 1.00 27.08 650 GLU A CA 1
ATOM 5115 C C . GLU A 1 650 ? -43.912 20.566 -33.843 1.00 27.08 650 GLU A C 1
ATOM 5117 O O . GLU A 1 650 ? -43.065 19.897 -34.423 1.00 27.08 650 GLU A O 1
ATOM 5122 N N . ALA A 1 651 ? -45.041 20.061 -33.312 1.00 26.02 651 ALA A N 1
ATOM 5123 C CA . ALA A 1 651 ? -45.819 18.860 -33.659 1.00 26.02 651 ALA A CA 1
ATOM 5124 C C . ALA A 1 651 ? -45.278 17.416 -33.442 1.00 26.02 651 ALA A C 1
ATOM 5126 O O . ALA A 1 651 ? -44.678 16.788 -34.305 1.00 26.02 651 ALA A O 1
ATOM 5127 N N . GLU A 1 652 ? -45.708 16.844 -32.310 1.00 27.89 652 GLU A N 1
ATOM 5128 C CA . GLU A 1 652 ? -46.523 15.611 -32.211 1.00 27.89 652 GLU A CA 1
ATOM 5129 C C . GLU A 1 652 ? -46.078 14.227 -32.770 1.00 27.89 652 GLU A C 1
ATOM 5131 O O . GLU A 1 652 ? -46.156 13.920 -33.956 1.00 27.89 652 GLU A O 1
ATOM 5136 N N . SER A 1 653 ? -45.986 13.288 -31.812 1.00 27.81 653 SER A N 1
ATOM 5137 C CA . SER A 1 653 ? -46.691 11.981 -31.781 1.00 27.81 653 SER A CA 1
ATOM 5138 C C . SER A 1 653 ? -45.999 10.652 -32.172 1.00 27.81 653 SER A C 1
ATOM 5140 O O . SER A 1 653 ? -45.309 10.487 -33.168 1.00 27.81 653 SER A O 1
ATOM 5142 N N . HIS A 1 654 ? -46.271 9.675 -31.296 1.00 28.08 654 HIS A N 1
ATOM 5143 C CA . HIS A 1 654 ? -46.434 8.224 -31.470 1.00 28.08 654 HIS A CA 1
ATOM 5144 C C . HIS A 1 654 ? -45.645 7.405 -32.521 1.00 28.08 654 HIS A C 1
ATOM 5146 O O . HIS A 1 654 ? -46.004 7.322 -33.685 1.00 28.08 654 HIS A O 1
ATOM 5152 N N . ALA A 1 655 ? -44.759 6.562 -31.968 1.00 26.83 655 ALA A N 1
ATOM 5153 C CA . ALA A 1 655 ? -44.790 5.087 -32.036 1.00 26.83 655 ALA A CA 1
ATOM 5154 C C . ALA A 1 655 ? -44.792 4.354 -33.401 1.00 26.83 655 ALA A C 1
ATOM 5156 O O . ALA A 1 655 ? -45.660 4.535 -34.243 1.00 26.83 655 ALA A O 1
ATOM 5157 N N . GLY A 1 656 ? -43.932 3.336 -33.537 1.00 25.55 656 GLY A N 1
ATOM 5158 C CA . GLY A 1 656 ? -44.065 2.352 -34.620 1.00 25.55 656 GLY A CA 1
ATOM 5159 C C . GLY A 1 656 ? -42.827 1.489 -34.846 1.00 25.55 656 GLY A C 1
ATOM 5160 O O . GLY A 1 656 ? -41.729 1.988 -35.057 1.00 25.55 656 GLY A O 1
ATOM 5161 N N . ALA A 1 657 ? -43.005 0.173 -34.798 1.00 27.81 657 ALA A N 1
ATOM 5162 C CA . ALA A 1 657 ? -41.960 -0.829 -34.960 1.00 27.81 657 ALA A CA 1
ATOM 5163 C C . ALA A 1 657 ? -41.279 -0.851 -36.355 1.00 27.81 657 ALA A C 1
ATOM 5165 O O . ALA A 1 657 ? -41.913 -0.612 -37.376 1.00 27.81 657 ALA A O 1
ATOM 5166 N N . LEU A 1 658 ? -39.987 -1.218 -36.362 1.00 26.77 658 LEU A N 1
ATOM 5167 C CA . LEU A 1 658 ? -39.356 -2.335 -37.109 1.00 26.77 658 LEU A CA 1
ATOM 5168 C C . LEU A 1 658 ? -40.064 -2.921 -38.372 1.00 26.77 658 LEU A C 1
ATOM 5170 O O . LEU A 1 658 ? -41.269 -3.147 -38.329 1.00 26.77 658 LEU A O 1
ATOM 5174 N N . PRO A 1 659 ? -39.319 -3.532 -39.336 1.00 48.47 659 PRO A N 1
ATOM 5175 C CA . PRO A 1 659 ? -37.905 -3.328 -39.714 1.00 48.47 659 PRO A CA 1
ATOM 5176 C C . PRO A 1 659 ? -37.573 -3.550 -41.229 1.00 48.47 659 PRO A C 1
ATOM 5178 O O . PRO A 1 659 ? -38.406 -3.969 -42.019 1.00 48.47 659 PRO A O 1
ATOM 5181 N N . ARG A 1 660 ? -36.276 -3.437 -41.586 1.00 28.22 660 ARG A N 1
ATOM 5182 C CA . ARG A 1 660 ? -35.549 -4.210 -42.641 1.00 28.22 660 ARG A CA 1
ATOM 5183 C C . ARG A 1 660 ? -36.192 -4.396 -44.042 1.00 28.22 660 ARG A C 1
ATOM 5185 O O . ARG A 1 660 ? -36.982 -5.318 -44.227 1.00 28.22 660 ARG A O 1
ATOM 5192 N N . ARG A 1 661 ? -35.572 -3.783 -45.069 1.00 27.03 661 ARG A N 1
ATOM 5193 C CA . ARG A 1 661 ? -34.902 -4.417 -46.256 1.00 27.03 661 ARG A CA 1
ATOM 5194 C C . ARG A 1 661 ? -34.547 -3.314 -47.281 1.00 27.03 661 ARG A C 1
ATOM 5196 O O . ARG A 1 661 ? -35.378 -2.457 -47.516 1.00 27.03 661 ARG A O 1
ATOM 5203 N N . SER A 1 662 ? -33.316 -3.124 -47.778 1.00 27.64 662 SER A N 1
ATOM 5204 C CA . SER A 1 662 ? -32.315 -3.980 -48.472 1.00 27.64 662 SER A CA 1
ATOM 5205 C C . SER A 1 662 ? -32.386 -3.850 -50.002 1.00 27.64 662 SER A C 1
ATOM 5207 O O . SER A 1 662 ? -33.488 -3.761 -50.524 1.00 27.64 662 SER A O 1
ATOM 5209 N N . LEU A 1 663 ? -31.237 -4.004 -50.686 1.00 29.34 663 LEU A N 1
ATOM 5210 C CA . LEU A 1 663 ? -30.998 -3.787 -52.134 1.00 29.34 663 LEU A CA 1
ATOM 5211 C C . LEU A 1 663 ? -30.906 -2.279 -52.466 1.00 29.34 663 LEU A C 1
ATOM 5213 O O . LEU A 1 663 ? -31.865 -1.551 -52.268 1.00 29.34 663 LEU A O 1
ATOM 5217 N N . ALA A 1 664 ? -29.769 -1.678 -52.843 1.00 28.00 664 ALA A N 1
ATOM 5218 C CA . ALA A 1 664 ? -28.637 -2.089 -53.694 1.00 28.00 664 ALA A CA 1
ATOM 5219 C C . ALA A 1 664 ? -29.036 -2.262 -55.175 1.00 28.00 664 ALA A C 1
ATOM 5221 O O . ALA A 1 664 ? -29.642 -3.263 -55.543 1.00 28.00 664 ALA A O 1
ATOM 5222 N N . GLY A 1 665 ? -28.692 -1.276 -56.024 1.00 28.48 665 GLY A N 1
ATOM 5223 C CA . GLY A 1 665 ? -29.389 -1.084 -57.308 1.00 28.48 665 GLY A CA 1
ATOM 5224 C C . GLY A 1 665 ? -28.671 -0.316 -58.432 1.00 28.48 665 GLY A C 1
ATOM 5225 O O . GLY A 1 665 ? -29.333 0.364 -59.193 1.00 28.48 665 GLY A O 1
ATOM 5226 N N . ASN A 1 666 ? -27.351 -0.470 -58.594 1.00 30.59 666 ASN A N 1
ATOM 5227 C CA . ASN A 1 666 ? -26.646 -0.355 -59.893 1.00 30.59 666 ASN A CA 1
ATOM 5228 C C . ASN A 1 666 ? -26.791 0.917 -60.801 1.00 30.59 666 ASN A C 1
ATOM 5230 O O . ASN A 1 666 ? -27.753 1.078 -61.537 1.00 30.59 666 ASN A O 1
ATOM 5234 N N . ARG A 1 667 ? -25.621 1.539 -61.059 1.00 30.34 667 ARG A N 1
ATOM 5235 C CA . ARG A 1 667 ? -25.024 1.764 -62.413 1.00 30.34 667 ARG A CA 1
ATOM 5236 C C . ARG A 1 667 ? -25.421 2.967 -63.316 1.00 30.34 667 ARG A C 1
ATOM 5238 O O . ARG A 1 667 ? -26.424 2.943 -64.008 1.00 30.34 667 ARG A O 1
ATOM 5245 N N . ARG A 1 668 ? -24.345 3.716 -63.645 1.00 29.97 668 ARG A N 1
ATOM 5246 C CA . ARG A 1 668 ? -23.796 3.992 -65.012 1.00 29.97 668 ARG A CA 1
ATOM 5247 C C . ARG A 1 668 ? -24.362 5.152 -65.875 1.00 29.97 668 ARG A C 1
ATOM 5249 O O . ARG A 1 668 ? -25.349 4.969 -66.567 1.00 29.97 668 ARG A O 1
ATOM 5256 N N . ARG A 1 669 ? -23.470 6.134 -66.138 1.00 31.28 669 ARG A N 1
ATOM 5257 C CA . ARG A 1 669 ? -22.653 6.343 -67.385 1.00 31.28 669 ARG A CA 1
ATOM 5258 C C . ARG A 1 669 ? -22.780 7.712 -68.111 1.00 31.28 669 ARG A C 1
ATOM 5260 O O . ARG A 1 669 ? -23.758 7.951 -68.797 1.00 31.28 669 ARG A O 1
ATOM 5267 N N . ARG A 1 670 ? -21.596 8.343 -68.256 1.00 30.58 670 ARG A N 1
ATOM 5268 C CA . ARG A 1 670 ? -21.000 8.977 -69.473 1.00 30.58 670 ARG A CA 1
ATOM 5269 C C . ARG A 1 670 ? -21.457 10.373 -69.953 1.00 30.58 670 ARG A C 1
ATOM 5271 O O . ARG A 1 670 ? -22.632 10.675 -70.027 1.00 30.58 670 ARG A O 1
ATOM 5278 N N . GLY A 1 671 ? -20.452 11.109 -70.464 1.00 28.25 671 GLY A N 1
ATOM 5279 C CA . GLY A 1 671 ? -20.532 12.410 -71.159 1.00 28.25 671 GLY A CA 1
ATOM 5280 C C . GLY A 1 671 ? -19.793 13.492 -70.361 1.00 28.25 671 GLY A C 1
ATOM 5281 O O . GLY A 1 671 ? -20.347 13.960 -69.383 1.00 28.25 671 GLY A O 1
ATOM 5282 N N . ARG A 1 672 ? -18.514 13.861 -70.560 1.00 31.38 672 ARG A N 1
ATOM 5283 C CA . ARG A 1 672 ? -17.476 13.722 -71.623 1.00 31.38 672 ARG A CA 1
ATOM 5284 C C . ARG A 1 672 ? -17.460 14.847 -72.684 1.00 31.38 672 ARG A C 1
ATOM 5286 O O . ARG A 1 672 ? -18.349 14.888 -73.523 1.00 31.38 672 ARG A O 1
ATOM 5293 N N . ARG A 1 673 ? -16.310 15.558 -72.749 1.00 32.66 673 ARG A N 1
ATOM 5294 C CA . ARG A 1 673 ? -15.909 16.725 -73.594 1.00 32.66 673 ARG A CA 1
ATOM 5295 C C . ARG A 1 673 ? -16.311 18.098 -73.003 1.00 32.66 673 ARG A C 1
ATOM 5297 O O . ARG A 1 673 ? -17.380 18.186 -72.427 1.00 32.66 673 ARG A O 1
ATOM 5304 N N . GLY A 1 674 ? -15.507 19.167 -73.129 1.00 29.00 674 GLY A N 1
ATOM 5305 C CA . GLY A 1 674 ? -14.096 19.244 -73.572 1.00 29.00 674 GLY A CA 1
ATOM 5306 C C . GLY A 1 674 ? -13.623 20.643 -74.039 1.00 29.00 674 GLY A C 1
ATOM 5307 O O . GLY A 1 674 ? -14.439 21.444 -74.468 1.00 29.00 674 GLY A O 1
ATOM 5308 N N . GLY A 1 675 ? -12.299 20.886 -74.029 1.00 28.58 675 GLY A N 1
ATOM 5309 C CA . GLY A 1 675 ? -11.623 22.139 -74.461 1.00 28.58 675 GLY A CA 1
ATOM 5310 C C . GLY A 1 675 ? -11.021 22.902 -73.263 1.00 28.58 675 GLY A C 1
ATOM 5311 O O . GLY A 1 675 ? -11.730 23.099 -72.290 1.00 28.58 675 GLY A O 1
ATOM 5312 N N . ARG A 1 676 ? -9.709 23.175 -73.124 1.00 32.34 676 ARG A N 1
ATOM 5313 C CA . ARG A 1 676 ? -8.647 23.790 -73.976 1.00 32.34 676 ARG A CA 1
ATOM 5314 C C . ARG A 1 676 ? -8.650 25.333 -73.964 1.00 32.34 676 ARG A C 1
ATOM 5316 O O . ARG A 1 676 ? -9.437 25.938 -74.677 1.00 32.34 676 ARG A O 1
ATOM 5323 N N . GLY A 1 677 ? -7.666 25.942 -73.287 1.00 29.56 677 GLY A N 1
ATOM 5324 C CA . GLY A 1 677 ? -7.347 27.379 -73.353 1.00 29.56 677 GLY A CA 1
ATOM 5325 C C . GLY A 1 677 ? -5.954 27.697 -72.775 1.00 29.56 677 GLY A C 1
ATOM 5326 O O . GLY A 1 677 ? -5.568 27.122 -71.765 1.00 29.56 677 GLY A O 1
ATOM 5327 N N . ARG A 1 678 ? -5.179 28.556 -73.455 1.00 32.84 678 ARG A N 1
ATOM 5328 C CA . ARG A 1 678 ? -3.833 29.062 -73.066 1.00 32.84 678 ARG A CA 1
ATOM 5329 C C . ARG A 1 678 ? -4.008 30.307 -72.159 1.00 32.84 678 ARG A C 1
ATOM 5331 O O . ARG A 1 678 ? -5.079 30.893 -72.214 1.00 32.84 678 ARG A O 1
ATOM 5338 N N . GLY A 1 679 ? -3.048 30.831 -71.386 1.00 29.02 679 GLY A N 1
ATOM 5339 C CA . GLY A 1 679 ? -1.617 30.547 -71.166 1.00 29.02 679 GLY A CA 1
ATOM 5340 C C . GLY A 1 679 ? -0.876 31.838 -70.719 1.00 29.02 679 GLY A C 1
ATOM 5341 O O . GLY A 1 679 ? -1.523 32.872 -70.595 1.00 29.02 679 GLY A O 1
ATOM 5342 N N . ARG A 1 680 ? 0.467 31.798 -70.603 1.00 31.89 680 ARG A N 1
ATOM 5343 C CA . ARG A 1 680 ? 1.409 32.874 -70.158 1.00 31.89 680 ARG A CA 1
ATOM 5344 C C . ARG A 1 680 ? 1.580 33.069 -68.632 1.00 31.89 680 ARG A C 1
ATOM 5346 O O . ARG A 1 680 ? 0.616 33.104 -67.883 1.00 31.89 680 ARG A O 1
ATOM 5353 N N . GLY A 1 681 ? 2.838 33.272 -68.230 1.00 27.78 681 GLY A N 1
ATOM 5354 C CA . GLY A 1 681 ? 3.291 34.108 -67.099 1.00 27.78 681 GLY A CA 1
ATOM 5355 C C . GLY A 1 681 ? 4.323 35.109 -67.665 1.00 27.78 681 GLY A C 1
ATOM 5356 O O . GLY A 1 681 ? 4.215 35.397 -68.863 1.00 27.78 681 GLY A O 1
ATOM 5357 N N . PRO A 1 682 ? 5.378 35.544 -66.942 1.00 58.84 682 PRO A N 1
ATOM 5358 C CA . PRO A 1 682 ? 5.672 35.472 -65.499 1.00 58.84 682 PRO A CA 1
ATOM 5359 C C . PRO A 1 682 ? 5.813 36.894 -64.880 1.00 58.84 682 PRO A C 1
ATOM 5361 O O . PRO A 1 682 ? 5.523 37.860 -65.573 1.00 58.84 682 PRO A O 1
ATOM 5364 N N . TYR A 1 683 ? 6.277 37.033 -63.623 1.00 26.34 683 TYR A N 1
ATOM 5365 C CA . TYR A 1 683 ? 7.391 37.922 -63.180 1.00 26.34 683 TYR A CA 1
ATOM 5366 C C . TYR A 1 683 ? 7.537 37.953 -61.635 1.00 26.34 683 TYR A C 1
ATOM 5368 O O . TYR A 1 683 ? 6.578 37.713 -60.905 1.00 26.34 683 TYR A O 1
ATOM 5376 N N . ARG A 1 684 ? 8.745 38.278 -61.149 1.00 37.22 684 ARG A N 1
ATOM 5377 C CA . ARG A 1 684 ? 9.033 38.821 -59.798 1.00 37.22 684 ARG A CA 1
ATOM 5378 C C . ARG A 1 684 ? 9.231 40.341 -59.927 1.00 37.22 684 ARG A C 1
ATOM 5380 O O . ARG A 1 684 ? 9.606 40.789 -61.006 1.00 37.22 684 ARG A O 1
ATOM 5387 N N . PRO A 1 685 ? 9.121 41.113 -58.839 1.00 40.06 685 PRO A N 1
ATOM 5388 C CA . PRO A 1 685 ? 10.264 41.980 -58.524 1.00 40.06 685 PRO A CA 1
ATOM 5389 C C . PRO A 1 685 ? 10.720 41.859 -57.057 1.00 40.06 685 PRO A C 1
ATOM 5391 O O . PRO A 1 685 ? 10.356 40.916 -56.353 1.00 40.06 685 PRO A O 1
ATOM 5394 N N . MET A 1 686 ? 11.620 42.754 -56.654 1.00 27.91 686 MET A N 1
ATOM 5395 C CA . MET A 1 686 ? 12.451 42.728 -55.446 1.00 27.91 686 MET A CA 1
ATOM 5396 C C . MET A 1 686 ? 12.794 44.185 -55.071 1.00 27.91 686 MET A C 1
ATOM 5398 O O . MET A 1 686 ? 12.843 45.007 -55.982 1.00 27.91 686 MET A O 1
ATOM 5402 N N . GLN A 1 687 ? 13.076 44.470 -53.786 1.00 30.48 687 GLN A N 1
ATOM 5403 C CA . GLN A 1 687 ? 13.491 45.797 -53.257 1.00 30.48 687 GLN A CA 1
ATOM 5404 C C . GLN A 1 687 ? 12.382 46.895 -53.353 1.00 30.48 687 GLN A C 1
ATOM 5406 O O . GLN A 1 687 ? 11.385 46.698 -54.038 1.00 30.48 687 GLN A O 1
ATOM 5411 N N . GLU A 1 688 ? 12.390 48.001 -52.591 1.00 28.22 688 GLU A N 1
ATOM 5412 C CA . GLU A 1 688 ? 13.524 48.752 -52.023 1.00 28.22 688 GLU A CA 1
ATOM 5413 C C . GLU A 1 688 ? 13.175 49.596 -50.756 1.00 28.22 688 GLU A C 1
ATOM 5415 O O . GLU A 1 688 ? 12.012 49.876 -50.491 1.00 28.22 688 GLU A O 1
ATOM 5420 N N . ASN A 1 689 ? 14.229 49.944 -49.997 1.00 29.14 689 ASN A N 1
ATOM 5421 C CA . ASN A 1 689 ? 14.490 51.010 -48.987 1.00 29.14 689 ASN A CA 1
ATOM 5422 C C . ASN A 1 689 ? 13.446 52.147 -48.755 1.00 29.14 689 ASN A C 1
ATOM 5424 O O . ASN A 1 689 ? 12.728 52.524 -49.668 1.00 29.14 689 ASN A O 1
ATOM 5428 N N . THR A 1 690 ? 13.369 52.816 -47.585 1.00 28.97 690 THR A N 1
ATOM 5429 C CA . THR A 1 690 ? 14.396 53.755 -47.038 1.00 28.97 690 THR A CA 1
ATOM 5430 C C . THR A 1 690 ? 14.183 54.203 -45.572 1.00 28.97 690 THR A C 1
ATOM 5432 O O . THR A 1 690 ? 13.042 54.353 -45.163 1.00 28.97 690 THR A O 1
ATOM 5435 N N . ALA A 1 691 ? 15.298 54.559 -44.897 1.00 28.33 691 ALA A N 1
ATOM 5436 C CA . ALA A 1 691 ? 15.502 55.543 -43.799 1.00 28.33 691 ALA A CA 1
ATOM 5437 C C . ALA A 1 691 ? 14.658 55.492 -42.487 1.00 28.33 691 ALA A C 1
ATOM 5439 O O . ALA A 1 691 ? 13.457 55.270 -42.511 1.00 28.33 691 ALA A O 1
ATOM 5440 N N . GLY A 1 692 ? 15.221 55.785 -41.301 1.00 26.77 692 GLY A N 1
ATOM 5441 C CA . GLY A 1 692 ? 16.634 56.033 -40.946 1.00 26.77 692 GLY A CA 1
ATOM 5442 C C . GLY A 1 692 ? 16.825 56.738 -39.582 1.00 26.77 692 GLY A C 1
ATOM 5443 O O . GLY A 1 692 ? 15.899 57.396 -39.127 1.00 26.77 692 GLY A O 1
ATOM 5444 N N . GLN A 1 693 ? 18.045 56.643 -39.012 1.00 27.95 693 GLN A N 1
ATOM 5445 C CA . GLN A 1 693 ? 18.603 57.460 -37.896 1.00 27.95 693 GLN A CA 1
ATOM 5446 C C . GLN A 1 693 ? 17.899 57.312 -36.504 1.00 27.95 693 GLN A C 1
ATOM 5448 O O . GLN A 1 693 ? 16.742 56.923 -36.430 1.00 27.95 693 GLN A O 1
ATOM 5453 N N . GLU A 1 694 ? 18.531 57.505 -35.330 1.00 27.73 694 GLU A N 1
ATOM 5454 C CA . GLU A 1 694 ? 19.911 57.922 -34.997 1.00 27.73 694 GLU A CA 1
ATOM 5455 C C . GLU A 1 694 ? 20.398 57.429 -33.600 1.00 27.73 694 GLU A C 1
ATOM 5457 O O . GLU A 1 694 ? 19.676 56.774 -32.850 1.00 27.73 694 GLU A O 1
ATOM 5462 N N . SER A 1 695 ? 21.655 57.736 -33.256 1.00 32.66 695 SER A N 1
ATOM 5463 C CA . SER A 1 695 ? 22.358 57.599 -31.953 1.00 32.66 695 SER A CA 1
ATOM 5464 C C . SER A 1 695 ? 23.617 58.504 -32.023 1.00 32.66 695 SER A C 1
ATOM 5466 O O . SER A 1 695 ? 23.996 58.789 -33.164 1.00 32.66 695 SER A O 1
ATOM 5468 N N . PRO A 1 696 ? 24.318 58.938 -30.934 1.00 50.16 696 PRO A N 1
ATOM 5469 C CA . PRO A 1 696 ? 24.497 58.278 -29.617 1.00 50.16 696 PRO A CA 1
ATOM 5470 C C . PRO A 1 696 ? 24.647 59.237 -28.380 1.00 50.16 696 PRO A C 1
ATOM 5472 O O . PRO A 1 696 ? 24.373 60.424 -28.498 1.00 50.16 696 PRO A O 1
ATOM 5475 N N . ALA A 1 697 ? 25.207 58.721 -27.258 1.00 30.08 697 ALA A N 1
ATOM 5476 C CA . ALA A 1 697 ? 25.926 59.435 -26.160 1.00 30.08 697 ALA A CA 1
ATOM 5477 C C . ALA A 1 697 ? 25.101 60.355 -25.207 1.00 30.08 697 ALA A C 1
ATOM 5479 O O . ALA A 1 697 ? 24.114 60.939 -25.633 1.00 30.08 697 ALA A O 1
ATOM 5480 N N . ALA A 1 698 ? 25.416 60.578 -23.913 1.00 29.92 698 ALA A N 1
ATOM 5481 C CA . ALA A 1 698 ? 26.317 59.983 -22.883 1.00 29.92 698 ALA A CA 1
ATOM 5482 C C . ALA A 1 698 ? 25.756 60.394 -21.466 1.00 29.92 698 ALA A C 1
ATOM 5484 O O . ALA A 1 698 ? 24.604 60.821 -21.425 1.00 29.92 698 ALA A O 1
ATOM 5485 N N . ASP A 1 699 ? 26.371 60.326 -20.266 1.00 27.75 699 ASP A N 1
ATOM 5486 C CA . ASP A 1 699 ? 27.710 59.952 -19.739 1.00 27.75 699 ASP A CA 1
ATOM 5487 C C . ASP A 1 699 ? 27.621 59.618 -18.204 1.00 27.75 699 ASP A C 1
ATOM 5489 O O . ASP A 1 699 ? 26.514 59.500 -17.677 1.00 27.75 699 ASP A O 1
ATOM 5493 N N . ALA A 1 700 ? 28.745 59.489 -17.471 1.00 31.70 700 ALA A N 1
ATOM 5494 C CA . ALA A 1 700 ? 28.843 59.307 -15.996 1.00 31.70 700 ALA A CA 1
ATOM 5495 C C . ALA A 1 700 ? 29.584 60.479 -15.280 1.00 31.70 700 ALA A C 1
ATOM 5497 O O . ALA A 1 700 ? 30.188 61.297 -15.978 1.00 31.70 700 ALA A O 1
ATOM 5498 N N . PRO A 1 701 ? 29.511 60.653 -13.927 1.00 47.97 701 PRO A N 1
ATOM 5499 C CA . PRO A 1 701 ? 30.363 59.959 -12.906 1.00 47.97 701 PRO A CA 1
ATOM 5500 C C . PRO A 1 701 ? 29.579 59.516 -11.614 1.00 47.97 701 PRO A C 1
ATOM 5502 O O . PRO A 1 701 ? 28.442 59.937 -11.448 1.00 47.97 701 PRO A O 1
ATOM 5505 N N . VAL A 1 702 ? 29.973 58.586 -10.708 1.00 33.41 702 VAL A N 1
ATOM 5506 C CA . VAL A 1 702 ? 31.182 58.356 -9.840 1.00 33.41 702 VAL A CA 1
ATOM 5507 C C . VAL A 1 702 ? 31.308 59.367 -8.664 1.00 33.41 702 VAL A C 1
ATOM 5509 O O . VAL A 1 702 ? 31.202 60.558 -8.930 1.00 33.41 702 VAL A O 1
ATOM 5512 N N . ARG A 1 703 ? 31.561 59.020 -7.373 1.00 33.38 703 ARG A N 1
ATOM 5513 C CA . ARG A 1 703 ? 31.909 57.736 -6.675 1.00 33.38 703 ARG A CA 1
ATOM 5514 C C . ARG A 1 703 ? 30.781 57.252 -5.703 1.00 33.38 703 ARG A C 1
ATOM 5516 O O . ARG A 1 703 ? 29.697 57.080 -6.243 1.00 33.38 703 ARG A O 1
ATOM 5523 N N . GLU A 1 704 ? 30.835 56.943 -4.384 1.00 30.00 704 GLU A N 1
ATOM 5524 C CA . GLU A 1 704 ? 31.801 56.922 -3.236 1.00 30.00 704 GLU A CA 1
ATOM 5525 C C . GLU A 1 704 ? 31.235 55.940 -2.142 1.00 30.00 704 GLU A C 1
ATOM 5527 O O . GLU A 1 704 ? 30.082 56.103 -1.763 1.00 30.00 704 GLU A O 1
ATOM 5532 N N . GLU A 1 705 ? 31.824 54.762 -1.855 1.00 30.62 705 GLU A N 1
ATOM 5533 C CA . GLU A 1 705 ? 32.657 54.331 -0.683 1.00 30.62 705 GLU A CA 1
ATOM 5534 C C . GLU A 1 705 ? 31.956 53.672 0.555 1.00 30.62 705 GLU A C 1
ATOM 5536 O O . GLU A 1 705 ? 30.737 53.666 0.665 1.00 30.62 705 GLU A O 1
ATOM 5541 N N . GLU A 1 706 ? 32.773 53.049 1.430 1.00 27.59 706 GLU A N 1
ATOM 5542 C CA . GLU A 1 706 ? 32.512 52.128 2.578 1.00 27.59 706 GLU A CA 1
ATOM 5543 C C . GLU A 1 706 ? 32.347 50.598 2.332 1.00 27.59 706 GLU A C 1
ATOM 5545 O O . GLU A 1 706 ? 31.948 50.130 1.269 1.00 27.59 706 GLU A O 1
ATOM 5550 N N . VAL A 1 707 ? 32.854 49.807 3.302 1.00 30.52 707 VAL A N 1
ATOM 5551 C CA . VAL A 1 707 ? 34.065 48.969 3.102 1.00 30.52 707 VAL A CA 1
ATOM 5552 C C . VAL A 1 707 ? 34.207 47.824 4.147 1.00 30.52 707 VAL A C 1
ATOM 5554 O O . VAL A 1 707 ? 34.204 48.092 5.342 1.00 30.52 707 VAL A O 1
ATOM 5557 N N . PHE A 1 708 ? 34.487 46.586 3.682 1.00 32.03 708 PHE A N 1
ATOM 5558 C CA . PHE A 1 708 ? 35.058 45.415 4.418 1.00 32.03 708 PHE A CA 1
ATOM 5559 C C . PHE A 1 708 ? 34.295 44.801 5.640 1.00 32.03 708 PHE A C 1
ATOM 5561 O O . PHE A 1 708 ? 33.369 45.399 6.170 1.00 32.03 708 PHE A O 1
ATOM 5568 N N . PRO A 1 709 ? 34.696 43.606 6.156 1.00 46.94 709 PRO A N 1
ATOM 5569 C CA . PRO A 1 709 ? 35.043 42.367 5.432 1.00 46.94 709 PRO A CA 1
ATOM 5570 C C . PRO A 1 709 ? 34.445 41.071 6.055 1.00 46.94 709 PRO A C 1
ATOM 5572 O O . PRO A 1 709 ? 33.968 41.044 7.186 1.00 46.94 709 PRO A O 1
ATOM 5575 N N . SER A 1 710 ? 34.581 39.937 5.353 1.00 42.97 710 SER A N 1
ATOM 5576 C CA . SER A 1 710 ? 34.466 38.586 5.945 1.00 42.97 710 SER A CA 1
ATOM 5577 C C . SER A 1 710 ? 35.824 38.068 6.458 1.00 42.97 710 SER A C 1
ATOM 5579 O O . SER A 1 710 ? 36.838 38.359 5.821 1.00 42.97 710 SER A O 1
ATOM 5581 N N . PRO A 1 711 ? 35.881 37.245 7.524 1.00 39.75 711 PRO A N 1
ATOM 5582 C CA . PRO A 1 711 ? 37.088 36.508 7.897 1.00 39.75 711 PRO A CA 1
ATOM 5583 C C . PRO A 1 711 ? 37.189 35.157 7.161 1.00 39.75 711 PRO A C 1
ATOM 5585 O O . PRO A 1 711 ? 36.226 34.392 7.103 1.00 39.75 711 PRO A O 1
ATOM 5588 N N . GLY A 1 712 ? 38.374 34.851 6.627 1.00 30.02 712 GLY A N 1
ATOM 5589 C CA . GLY A 1 712 ? 38.749 33.509 6.159 1.00 30.02 712 GLY A CA 1
ATOM 5590 C C . GLY A 1 712 ? 39.411 32.673 7.264 1.00 30.02 712 GLY A C 1
ATOM 5591 O O . GLY A 1 712 ? 39.710 33.185 8.340 1.00 30.02 712 GLY A O 1
ATOM 5592 N N . GLY A 1 713 ? 39.649 31.386 6.997 1.00 30.52 713 GLY A N 1
ATOM 5593 C CA . GLY A 1 713 ? 40.363 30.486 7.915 1.00 30.52 713 GLY A CA 1
ATOM 5594 C C . GLY A 1 713 ? 41.880 30.432 7.685 1.00 30.52 713 GLY A C 1
ATOM 5595 O O . GLY A 1 713 ? 42.374 30.855 6.640 1.00 30.52 713 GLY A O 1
ATOM 5596 N N . GLY A 1 714 ? 42.602 29.853 8.647 1.00 27.88 714 GLY A N 1
ATOM 5597 C CA . GLY A 1 714 ? 44.028 29.525 8.557 1.00 27.88 714 GLY A CA 1
ATOM 5598 C C . GLY A 1 714 ? 44.502 28.771 9.805 1.00 27.88 714 GLY A C 1
ATOM 5599 O O . GLY A 1 714 ? 44.150 29.154 10.918 1.00 27.88 714 GLY A O 1
ATOM 5600 N N . ASP A 1 715 ? 45.261 27.691 9.620 1.00 33.53 715 ASP A N 1
ATOM 5601 C CA . ASP A 1 715 ? 45.777 26.847 10.706 1.00 33.53 715 ASP A CA 1
ATOM 5602 C C . ASP A 1 715 ? 47.050 27.420 11.352 1.00 33.53 715 ASP A C 1
ATOM 5604 O O . ASP A 1 715 ? 47.952 27.871 10.646 1.00 33.53 715 ASP A O 1
ATOM 5608 N N . SER A 1 716 ? 47.199 27.264 12.674 1.00 29.91 716 SER A N 1
ATOM 5609 C CA . SER A 1 716 ? 48.511 27.035 13.307 1.00 29.91 716 SER A CA 1
ATOM 5610 C C . SER A 1 716 ? 48.383 26.418 14.709 1.00 29.91 716 SER A C 1
ATOM 5612 O O . SER A 1 716 ? 47.368 26.568 15.386 1.00 29.91 716 SER A O 1
ATOM 5614 N N . GLU A 1 717 ? 49.426 25.713 15.146 1.00 32.41 717 GLU A N 1
ATOM 5615 C CA . GLU A 1 717 ? 49.485 24.954 16.403 1.00 32.41 717 GLU A CA 1
ATOM 5616 C C . GLU A 1 717 ? 49.628 25.843 17.651 1.00 32.41 717 GLU A C 1
ATOM 5618 O O . GLU A 1 717 ? 50.329 26.851 17.604 1.00 32.41 717 GLU A O 1
ATOM 5623 N N . THR A 1 718 ? 49.120 25.399 18.813 1.00 31.20 718 THR A N 1
ATOM 5624 C CA . THR A 1 718 ? 49.908 25.332 20.073 1.00 31.20 718 THR A CA 1
ATOM 5625 C C . THR A 1 718 ? 49.193 24.520 21.175 1.00 31.20 718 THR A C 1
ATOM 5627 O O . THR A 1 718 ? 48.117 23.968 20.952 1.00 31.20 718 THR A O 1
ATOM 5630 N N . LYS A 1 719 ? 49.848 24.340 22.333 1.00 33.22 719 LYS A N 1
ATOM 5631 C CA . LYS A 1 719 ? 49.460 23.446 23.448 1.00 33.22 719 LYS A CA 1
ATOM 5632 C C . LYS A 1 719 ? 48.986 24.228 24.689 1.00 33.22 719 LYS A C 1
ATOM 5634 O O . LYS A 1 719 ? 49.209 25.431 24.754 1.00 33.22 719 LYS A O 1
ATOM 5639 N N . SER A 1 720 ? 48.554 23.480 25.719 1.00 31.69 720 SER A N 1
ATOM 5640 C CA . SER A 1 720 ? 48.465 23.855 27.156 1.00 31.69 720 SER A CA 1
ATOM 5641 C C . SER A 1 720 ? 47.364 24.859 27.547 1.00 31.69 720 SER A C 1
ATOM 5643 O O . SER A 1 720 ? 46.915 25.603 26.686 1.00 31.69 720 SER A O 1
ATOM 5645 N N . GLU A 1 721 ? 46.878 24.968 28.794 1.00 35.78 721 GLU A N 1
ATOM 5646 C CA . GLU A 1 721 ? 46.758 24.086 29.989 1.00 35.78 721 GLU A CA 1
ATOM 5647 C C . GLU A 1 721 ? 45.841 24.829 30.998 1.00 35.78 721 GLU A C 1
ATOM 5649 O O . GLU A 1 721 ? 45.986 26.040 31.130 1.00 35.78 721 GLU A O 1
ATOM 5654 N N . GLY A 1 722 ? 44.968 24.129 31.742 1.00 35.66 722 GLY A N 1
ATOM 5655 C CA . GLY A 1 722 ? 44.136 24.710 32.825 1.00 35.66 722 GLY A CA 1
ATOM 5656 C C . GLY A 1 722 ? 42.998 25.654 32.374 1.00 35.66 722 GLY A C 1
ATOM 5657 O O . GLY A 1 722 ? 43.011 26.160 31.255 1.00 35.66 722 GLY A O 1
ATOM 5658 N N . GLU A 1 723 ? 41.951 25.902 33.170 1.00 37.62 723 GLU A N 1
ATOM 5659 C CA . GLU A 1 723 ? 41.494 25.273 34.434 1.00 37.62 723 GLU A CA 1
ATOM 5660 C C . GLU A 1 723 ? 40.026 24.815 34.301 1.00 37.62 723 GLU A C 1
ATOM 5662 O O . GLU A 1 723 ? 39.257 25.494 33.581 1.00 37.62 723 GLU A O 1
#

Radius of gyration: 37.85 Å; Cα contacts (8 Å, |Δi|>4): 1083; chains: 1; bounding box: 97×118×145 Å

Solvent-accessible surface area (backbone atoms only — not comparable to full-atom values): 42870 Å² total; per-residue (Å²): 136,79,56,44,73,71,66,62,68,61,53,52,48,36,44,53,29,21,46,60,30,45,51,67,53,53,57,53,35,74,48,40,51,35,57,36,51,38,33,29,46,39,43,42,37,53,37,65,54,40,67,66,92,74,76,91,68,90,46,47,69,28,37,77,30,31,43,54,53,38,46,67,67,63,33,78,93,47,46,30,33,25,49,50,40,61,52,7,46,53,32,55,80,43,78,85,56,52,46,37,58,47,43,36,32,41,58,73,54,80,43,53,79,86,75,58,76,90,72,62,66,68,52,25,48,53,38,34,38,71,31,31,54,55,42,52,48,47,31,50,50,24,20,48,49,66,59,63,50,67,92,40,55,68,74,72,63,49,33,38,27,44,76,39,44,73,2,21,47,74,60,31,40,56,54,47,45,52,42,43,74,69,61,38,34,28,43,29,50,39,49,20,63,71,53,42,73,36,87,62,60,35,34,52,56,28,67,39,31,61,83,0,20,55,73,20,55,44,38,43,40,53,46,45,53,49,37,56,49,45,23,64,77,68,51,30,60,53,40,41,34,41,78,25,54,31,58,31,18,23,34,47,32,51,39,36,34,52,47,43,43,43,29,32,34,52,37,73,50,51,32,35,70,80,64,43,29,8,51,63,37,44,49,36,35,44,42,56,17,37,36,45,29,23,38,36,22,26,27,33,27,39,63,38,44,60,38,34,66,66,32,58,28,81,83,48,48,27,49,45,57,37,47,48,36,39,45,51,38,53,42,46,70,33,40,36,55,57,59,25,45,19,47,35,40,54,52,49,51,57,77,87,44,89,62,29,69,46,53,48,45,17,50,55,34,41,56,41,74,75,43,70,69,29,47,30,29,40,35,47,60,57,84,85,48,44,87,52,40,68,61,30,45,52,50,43,47,53,51,43,44,46,36,39,40,43,63,38,37,29,32,42,61,40,51,35,48,65,61,74,49,86,75,50,74,68,46,52,49,51,35,44,51,48,46,54,49,43,54,62,76,40,58,60,42,43,76,72,61,77,57,56,68,81,35,74,35,17,46,49,32,44,50,40,50,53,51,18,36,53,49,36,53,52,30,48,75,61,34,53,68,52,30,36,38,74,19,74,48,56,72,42,63,47,53,79,94,34,54,47,59,47,90,41,48,38,63,49,44,99,74,47,38,58,85,56,60,80,68,71,47,67,87,57,64,47,98,26,60,65,84,70,82,74,78,64,68,82,68,54,78,77,78,79,80,79,89,80,93,72,83,88,81,83,82,88,81,88,80,90,85,84,82,90,87,83,87,87,89,83,91,90,88,83,88,80,88,89,86,85,85,80,87,81,90,82,84,91,82,82,88,84,90,89,83,86,87,86,81,90,86,79,88,87,88,86,77,94,78,89,76,93,74,83,86,80,78,79,78,84,82,77,71,75,86,75,79,75,88,73,60,83,78,72,62,90,77,78,80,79,92,75,85,84,87,89,84,83,90,87,84,88,84,80,88,82,81,87,81,91,84,84,84,88,83,81,86,88,86,89,85,86,85,84,86,93,84,86,83,88,85,88,86,82,90,78,90,81,87,82,90,79,89,90,86,83,91,88,87,88,85,87,90,87,90,89,82,89,85,85,88,80,88,83,92,82,89,86,80,90,80,89,133

Mean predicted aligned error: 15.04 Å